Protein AF-A0A8J8CAU8-F1 (afdb_monomer)

Structure (mmCIF, N/CA/C/O backbone):
data_AF-A0A8J8CAU8-F1
#
_entry.id   AF-A0A8J8CAU8-F1
#
loop_
_atom_site.group_PDB
_atom_site.id
_atom_site.type_symbol
_atom_site.label_atom_id
_atom_site.label_alt_id
_atom_site.label_comp_id
_atom_site.label_asym_id
_atom_site.label_entity_id
_atom_site.label_seq_id
_atom_site.pdbx_PDB_ins_code
_atom_site.Cartn_x
_atom_site.Cartn_y
_atom_site.Cartn_z
_atom_site.occupancy
_atom_site.B_iso_or_equiv
_atom_site.auth_seq_id
_atom_site.auth_comp_id
_atom_site.auth_asym_id
_atom_site.auth_atom_id
_atom_site.pdbx_PDB_model_num
ATOM 1 N N . MET A 1 1 ? -4.216 -6.676 31.174 1.00 31.67 1 MET A N 1
ATOM 2 C CA . MET A 1 1 ? -3.578 -5.891 30.089 1.00 31.67 1 MET A CA 1
ATOM 3 C C . MET A 1 1 ? -4.579 -5.715 28.950 1.00 31.67 1 MET A C 1
ATOM 5 O O . MET A 1 1 ? -4.685 -6.578 28.093 1.00 31.67 1 MET A O 1
ATOM 9 N N . THR A 1 2 ? -5.362 -4.638 28.969 1.00 33.94 2 THR A N 1
ATOM 10 C CA . THR A 1 2 ? -6.405 -4.323 27.976 1.00 33.94 2 THR A CA 1
ATOM 11 C C . THR A 1 2 ? -5.847 -3.371 26.913 1.00 33.94 2 THR A C 1
ATOM 13 O O . THR A 1 2 ? -6.160 -2.185 26.915 1.00 33.94 2 THR A O 1
ATOM 16 N N . ARG A 1 3 ? -4.955 -3.849 26.036 1.00 48.81 3 ARG A N 1
ATOM 17 C CA . ARG A 1 3 ? -4.448 -3.028 24.921 1.00 48.81 3 ARG A CA 1
ATOM 18 C C . ARG A 1 3 ? -5.430 -3.096 23.757 1.00 48.81 3 ARG A C 1
ATOM 20 O O . ARG A 1 3 ? -5.409 -4.032 22.965 1.00 48.81 3 ARG A O 1
ATOM 27 N N . SER A 1 4 ? -6.311 -2.102 23.684 1.00 65.06 4 SER A N 1
ATOM 28 C CA . SER A 1 4 ? -7.160 -1.847 22.514 1.00 65.06 4 SER A CA 1
ATOM 29 C C . SER A 1 4 ? -6.345 -1.089 21.462 1.00 65.06 4 SER A C 1
ATOM 31 O O . SER A 1 4 ? -6.718 0.008 21.071 1.00 65.06 4 SER A O 1
ATOM 33 N N . ASP A 1 5 ? -5.202 -1.648 21.065 1.00 81.12 5 ASP A N 1
ATOM 34 C CA . ASP A 1 5 ? -4.280 -1.044 20.101 1.00 81.12 5 ASP A CA 1
ATOM 35 C C . ASP A 1 5 ? -4.266 -1.856 18.804 1.00 81.12 5 ASP A C 1
ATOM 37 O O . ASP A 1 5 ? -4.642 -3.034 18.781 1.00 81.12 5 ASP A O 1
ATOM 41 N N . VAL A 1 6 ? -3.795 -1.232 17.724 1.00 89.88 6 VAL A N 1
ATOM 42 C CA . VAL A 1 6 ? -3.462 -1.933 16.478 1.00 89.88 6 VAL A CA 1
ATOM 43 C C . VAL A 1 6 ? -2.201 -2.761 16.690 1.00 89.88 6 VAL A C 1
ATOM 45 O O . VAL A 1 6 ? -1.215 -2.281 17.254 1.00 89.88 6 VAL A O 1
ATOM 48 N N . PHE A 1 7 ? -2.225 -4.001 16.220 1.00 94.62 7 PHE A N 1
ATOM 49 C CA . PHE A 1 7 ? -1.074 -4.891 16.196 1.00 94.62 7 PHE A CA 1
ATOM 50 C C . PHE A 1 7 ? -0.693 -5.218 14.761 1.00 94.62 7 PHE A C 1
ATOM 52 O O . PHE A 1 7 ? -1.523 -5.182 13.854 1.00 94.62 7 PHE A O 1
ATOM 59 N N . LEU A 1 8 ? 0.580 -5.539 14.581 1.00 95.69 8 LEU A N 1
ATOM 60 C CA . LEU A 1 8 ? 1.162 -5.956 13.321 1.00 95.69 8 LEU A CA 1
ATOM 61 C C . LEU A 1 8 ? 1.925 -7.257 13.553 1.00 95.69 8 LEU A C 1
ATOM 63 O O . LEU A 1 8 ? 2.856 -7.302 14.357 1.00 95.69 8 LEU A O 1
ATOM 67 N N . ALA A 1 9 ? 1.543 -8.304 12.830 1.00 95.06 9 ALA A N 1
ATOM 68 C CA . ALA A 1 9 ? 2.379 -9.477 12.629 1.00 95.06 9 ALA A CA 1
ATOM 69 C C . ALA A 1 9 ? 3.094 -9.341 11.282 1.00 95.06 9 ALA A C 1
ATOM 71 O O . ALA A 1 9 ? 2.438 -9.320 10.245 1.00 95.06 9 ALA A O 1
ATOM 72 N N . SER A 1 10 ? 4.420 -9.220 11.294 1.00 92.94 10 SER A N 1
ATOM 73 C CA . SER A 1 10 ? 5.242 -9.029 10.093 1.00 92.94 10 SER A CA 1
ATOM 74 C C . SER A 1 10 ? 6.180 -10.210 9.869 1.00 92.94 10 SER A C 1
ATOM 76 O O . SER A 1 10 ? 6.858 -10.637 10.808 1.00 92.94 10 SER A O 1
ATOM 78 N N . VAL A 1 11 ? 6.273 -10.670 8.627 1.00 88.12 11 VAL A N 1
ATOM 79 C CA . VAL A 1 11 ? 7.179 -11.723 8.160 1.00 88.12 11 VAL A CA 1
ATOM 80 C C . VAL A 1 11 ? 8.064 -11.147 7.059 1.00 88.12 11 VAL A C 1
ATOM 82 O O . VAL A 1 11 ? 7.579 -10.561 6.084 1.00 88.12 11 VAL A O 1
ATOM 85 N N . THR A 1 12 ? 9.371 -11.292 7.243 1.00 77.69 12 THR A N 1
ATOM 86 C CA . THR A 1 12 ? 10.413 -10.914 6.286 1.00 77.69 12 THR A CA 1
ATOM 87 C C . THR A 1 12 ? 10.473 -11.889 5.116 1.00 77.69 12 THR A C 1
ATOM 89 O O . THR A 1 12 ? 10.137 -13.059 5.261 1.00 77.69 12 THR A O 1
ATOM 92 N N . TYR A 1 13 ? 10.932 -11.418 3.953 1.00 72.31 13 TYR A N 1
ATOM 93 C CA . TYR A 1 13 ? 11.079 -12.238 2.744 1.00 72.31 13 TYR A CA 1
ATOM 94 C C . TYR A 1 13 ? 11.818 -13.560 2.979 1.00 72.31 13 TYR A C 1
ATOM 96 O O . TYR A 1 13 ? 11.334 -14.615 2.576 1.00 72.31 13 TYR A O 1
ATOM 104 N N . SER A 1 14 ? 12.964 -13.491 3.667 1.00 72.44 14 SER A N 1
ATOM 105 C CA . SER A 1 14 ? 13.799 -14.646 4.019 1.00 72.44 14 SER A CA 1
ATOM 106 C C . SER A 1 14 ? 13.037 -15.720 4.786 1.00 72.44 14 SER A C 1
ATOM 108 O O . SER A 1 14 ? 13.450 -16.874 4.784 1.00 72.44 14 SER A O 1
ATOM 110 N N . ASP A 1 15 ? 11.927 -15.339 5.418 1.00 80.56 15 ASP A N 1
ATOM 111 C CA . ASP A 1 15 ? 11.191 -16.171 6.350 1.00 80.56 15 ASP A CA 1
ATOM 112 C C . ASP A 1 15 ? 9.840 -16.661 5.832 1.00 80.56 15 ASP A C 1
ATOM 114 O O . ASP A 1 15 ? 9.151 -17.408 6.527 1.00 80.56 15 ASP A O 1
ATOM 118 N N . LEU A 1 16 ? 9.447 -16.278 4.610 1.00 74.06 16 LEU A N 1
ATOM 119 C CA . LEU A 1 16 ? 8.110 -16.552 4.075 1.00 74.06 16 LEU A CA 1
ATOM 120 C C . LEU A 1 16 ? 7.789 -18.045 3.925 1.00 74.06 16 LEU A C 1
ATOM 122 O O . LEU A 1 16 ? 6.611 -18.391 3.959 1.00 74.06 16 LEU A O 1
ATOM 126 N N . GLY A 1 17 ? 8.781 -18.931 3.796 1.00 78.19 17 GLY A N 1
ATOM 127 C CA . GLY A 1 17 ? 8.565 -20.380 3.721 1.00 78.19 17 GLY A CA 1
ATOM 128 C C . GLY A 1 17 ? 7.471 -20.765 2.713 1.00 78.19 17 GLY A C 1
ATOM 129 O O . GLY A 1 17 ? 7.536 -20.407 1.539 1.00 78.19 17 GLY A O 1
ATOM 130 N N . SER A 1 18 ? 6.427 -21.454 3.183 1.00 73.62 18 SER A N 1
ATOM 131 C CA . SER A 1 18 ? 5.270 -21.870 2.364 1.00 73.62 18 SER A CA 1
ATOM 132 C C . SER A 1 18 ? 4.329 -20.726 1.950 1.00 73.62 18 SER A C 1
ATOM 134 O O . SER A 1 18 ? 3.490 -20.907 1.070 1.00 73.62 18 SER A O 1
ATOM 136 N N . LEU A 1 19 ? 4.459 -19.545 2.563 1.00 73.81 19 LEU A N 1
ATOM 137 C CA . LEU A 1 19 ? 3.755 -18.319 2.171 1.00 73.81 19 LEU A CA 1
ATOM 138 C C . LEU A 1 19 ? 4.504 -17.541 1.078 1.00 73.81 19 LEU A C 1
ATOM 140 O O . LEU A 1 19 ? 4.112 -16.425 0.728 1.00 73.81 19 LEU A O 1
ATOM 144 N N . TYR A 1 20 ? 5.586 -18.088 0.526 1.00 73.56 20 TYR A N 1
ATOM 145 C CA . TYR A 1 20 ? 6.247 -17.463 -0.605 1.00 73.56 20 TYR A CA 1
ATOM 146 C C . TYR A 1 20 ? 5.437 -17.667 -1.891 1.00 73.56 20 TYR A C 1
ATOM 148 O O . TYR A 1 20 ? 5.333 -18.773 -2.417 1.00 73.56 20 TYR A O 1
ATOM 156 N N . PHE A 1 21 ? 4.893 -16.573 -2.428 1.00 66.69 21 PHE A N 1
ATOM 157 C CA . PHE A 1 21 ? 4.274 -16.555 -3.750 1.00 66.69 21 PHE A CA 1
ATOM 158 C C . PHE A 1 21 ? 4.792 -15.377 -4.557 1.00 66.69 21 PHE A C 1
ATOM 160 O O . PHE A 1 21 ? 4.809 -14.237 -4.094 1.00 66.69 21 PHE A O 1
ATOM 167 N N . ARG A 1 22 ? 5.136 -15.654 -5.816 1.00 63.56 22 ARG A N 1
ATOM 168 C CA . ARG A 1 22 ? 5.576 -14.637 -6.773 1.00 63.56 22 ARG A CA 1
ATOM 169 C C . ARG A 1 22 ? 4.477 -13.613 -7.060 1.00 63.56 22 ARG A C 1
ATOM 171 O O . ARG A 1 22 ? 4.747 -12.418 -7.130 1.00 63.56 22 ARG A O 1
ATOM 178 N N . VAL A 1 23 ? 3.225 -14.066 -7.158 1.00 65.94 23 VAL A N 1
ATOM 179 C CA . VAL A 1 23 ? 2.046 -13.197 -7.248 1.00 65.94 23 VAL A CA 1
ATOM 180 C C . VAL A 1 23 ? 0.977 -13.646 -6.266 1.00 65.94 23 VAL A C 1
ATOM 182 O O . VAL A 1 23 ? 0.559 -14.801 -6.262 1.00 65.94 23 VAL A O 1
ATOM 185 N N . VAL A 1 24 ? 0.504 -12.690 -5.468 1.00 72.81 24 VAL A N 1
ATOM 186 C CA . VAL A 1 24 ? -0.566 -12.893 -4.493 1.00 72.81 24 VAL A CA 1
ATOM 187 C C . VAL A 1 24 ? -1.924 -12.763 -5.174 1.00 72.81 24 VAL A C 1
ATOM 189 O O . VAL A 1 24 ? -2.266 -11.711 -5.723 1.00 72.81 24 VAL A O 1
ATOM 192 N N . LYS A 1 25 ? -2.724 -13.825 -5.104 1.00 79.38 25 LYS A N 1
ATOM 193 C CA . LYS A 1 25 ? -4.093 -13.870 -5.620 1.00 79.38 25 LYS A CA 1
ATOM 194 C C . LYS A 1 25 ? -5.093 -13.471 -4.530 1.00 79.38 25 LYS A C 1
ATOM 196 O O . LYS A 1 25 ? -4.936 -13.875 -3.376 1.00 79.38 25 LYS A O 1
ATOM 201 N N . PRO A 1 26 ? -6.199 -12.783 -4.874 1.00 79.62 26 PRO A N 1
ATOM 202 C CA . PRO A 1 26 ? -7.235 -12.428 -3.901 1.00 79.62 26 PRO A CA 1
ATOM 203 C C . PRO A 1 26 ? -7.824 -13.616 -3.125 1.00 79.62 26 PRO A C 1
ATOM 205 O O . PRO A 1 26 ? -8.286 -13.432 -2.003 1.00 79.62 26 PRO A O 1
ATOM 208 N N . ALA A 1 27 ? -7.816 -14.822 -3.706 1.00 84.38 27 ALA A N 1
ATOM 209 C CA . ALA A 1 27 ? -8.283 -16.044 -3.049 1.00 84.38 27 ALA A CA 1
ATOM 210 C C . ALA A 1 27 ? -7.391 -16.470 -1.868 1.00 84.38 27 ALA A C 1
ATOM 212 O O . ALA A 1 27 ? -7.909 -16.945 -0.863 1.00 84.38 27 ALA A O 1
ATOM 213 N N . GLN A 1 28 ? -6.077 -16.242 -1.955 1.00 86.81 28 GLN A N 1
ATOM 214 C CA . GLN A 1 28 ? -5.132 -16.555 -0.875 1.00 86.81 28 GLN A CA 1
ATOM 215 C C . GLN A 1 28 ? -5.322 -15.594 0.302 1.00 86.81 28 GLN A C 1
ATOM 217 O O . GLN A 1 28 ? -5.364 -15.999 1.459 1.00 86.81 28 GLN A O 1
ATOM 222 N N . VAL A 1 29 ? -5.531 -14.309 0.003 1.00 89.62 29 VAL A N 1
ATOM 223 C CA . VAL A 1 29 ? -5.873 -13.301 1.018 1.00 89.62 29 VAL A CA 1
ATOM 224 C C . VAL A 1 29 ? -7.219 -13.624 1.680 1.00 89.62 29 VAL A C 1
ATOM 226 O O . VAL A 1 29 ? -7.364 -13.495 2.893 1.00 89.62 29 VAL A O 1
ATOM 229 N N . LEU A 1 30 ? -8.195 -14.103 0.903 1.00 91.25 30 LEU A N 1
ATOM 230 C CA . LEU A 1 30 ? -9.491 -14.533 1.426 1.00 91.25 30 LEU A CA 1
ATOM 231 C C . LEU A 1 30 ? -9.375 -15.725 2.386 1.00 91.25 30 LEU A C 1
ATOM 233 O O . LEU A 1 30 ? -10.111 -15.777 3.367 1.00 91.25 30 LEU A O 1
ATOM 237 N N . GLU A 1 31 ? -8.472 -16.674 2.141 1.00 91.56 31 GLU A N 1
ATOM 238 C CA . GLU A 1 31 ? -8.225 -17.784 3.068 1.00 91.56 31 GLU A CA 1
ATOM 239 C C . GLU A 1 31 ? -7.740 -17.283 4.434 1.00 91.56 31 GLU A C 1
ATOM 241 O O . GLU A 1 31 ? -8.258 -17.708 5.469 1.00 91.56 31 GLU A O 1
ATOM 246 N N . ILE A 1 32 ? -6.826 -16.309 4.435 1.00 93.31 32 ILE A N 1
ATOM 247 C CA . ILE A 1 32 ? -6.346 -15.664 5.661 1.00 93.31 32 ILE A CA 1
ATOM 248 C C . ILE A 1 32 ? -7.503 -14.967 6.374 1.00 93.31 32 ILE A C 1
ATOM 250 O O . ILE A 1 32 ? -7.691 -15.161 7.572 1.00 93.31 32 ILE A O 1
ATOM 254 N N . TYR A 1 33 ? -8.321 -14.201 5.651 1.00 95.69 33 TYR A N 1
ATOM 255 C CA . TYR A 1 33 ? -9.477 -13.547 6.259 1.00 95.69 33 TYR A CA 1
ATOM 256 C C . TYR A 1 33 ? -10.478 -14.546 6.830 1.00 95.69 33 TYR A C 1
ATOM 258 O O . TYR A 1 33 ? -10.917 -14.359 7.956 1.00 95.69 33 TYR A O 1
ATOM 266 N N . ARG A 1 34 ? -10.754 -15.663 6.146 1.00 94.69 34 ARG A N 1
ATOM 267 C CA . ARG A 1 34 ? -11.591 -16.743 6.695 1.00 94.69 34 ARG A CA 1
ATOM 268 C C . ARG A 1 34 ? -11.017 -17.327 7.979 1.00 94.69 34 ARG A C 1
ATOM 270 O O . ARG A 1 34 ? -11.783 -17.656 8.878 1.00 94.69 34 ARG A O 1
ATOM 277 N N . TYR A 1 35 ? -9.697 -17.479 8.070 1.00 95.25 35 TYR A N 1
ATOM 278 C CA . TYR A 1 35 ? -9.059 -17.891 9.315 1.00 95.25 35 TYR A CA 1
ATOM 279 C C . TYR A 1 35 ? -9.251 -16.832 10.406 1.00 95.25 35 TYR A C 1
ATOM 281 O O . TYR A 1 35 ? -9.686 -17.177 11.502 1.00 95.25 35 TYR A O 1
ATOM 289 N N . ILE A 1 36 ? -8.985 -15.556 10.115 1.00 95.44 36 ILE A N 1
ATOM 290 C CA . ILE A 1 36 ? -9.111 -14.457 11.085 1.00 95.44 36 ILE A CA 1
ATOM 291 C C . ILE A 1 36 ? -10.556 -14.334 11.590 1.00 95.44 36 ILE A C 1
ATOM 293 O O . ILE A 1 36 ? -10.764 -14.299 12.797 1.00 95.44 36 ILE A O 1
ATOM 297 N N . SER A 1 37 ? -11.553 -14.365 10.701 1.00 94.12 37 SER A N 1
ATOM 298 C CA . SER A 1 37 ? -12.974 -14.212 11.050 1.00 94.12 37 SER A CA 1
ATOM 299 C C . SER A 1 37 ? -13.532 -15.324 11.942 1.00 94.12 37 SER A C 1
ATOM 301 O O . SER A 1 37 ? -14.572 -15.125 12.563 1.00 94.12 37 SER A O 1
ATOM 303 N N . LYS A 1 38 ? -12.876 -16.492 12.031 1.00 94.94 38 LYS A N 1
ATOM 304 C CA . LYS A 1 38 ? -13.265 -17.541 12.994 1.00 94.94 38 LYS A CA 1
ATOM 305 C C . LYS A 1 38 ? -13.051 -17.103 14.445 1.00 94.94 38 LYS A C 1
ATOM 307 O O . LYS A 1 38 ? -13.691 -17.655 15.333 1.00 94.94 38 LYS A O 1
ATOM 312 N N . ASN A 1 39 ? -12.179 -16.125 14.683 1.00 93.94 39 ASN A N 1
ATOM 313 C CA . ASN A 1 39 ? -12.049 -15.468 15.972 1.00 93.94 39 ASN A CA 1
ATOM 314 C C . ASN A 1 39 ? -12.767 -14.110 15.933 1.00 93.94 39 ASN A C 1
ATOM 316 O O . ASN A 1 39 ? -12.201 -13.105 15.503 1.00 93.94 39 ASN A O 1
ATOM 320 N N . SER A 1 40 ? -14.005 -14.076 16.431 1.00 88.25 40 SER A N 1
ATOM 321 C CA . SER A 1 40 ? -14.837 -12.866 16.477 1.00 88.25 40 SER A CA 1
ATOM 322 C C . SER A 1 40 ? -14.291 -11.761 17.388 1.00 88.25 40 SER A C 1
ATOM 324 O O . SER A 1 40 ? -14.774 -10.631 17.335 1.00 88.25 40 SER A O 1
ATOM 326 N N . GLU A 1 41 ? -13.301 -12.056 18.238 1.00 92.31 41 GLU A N 1
ATOM 327 C CA . GLU A 1 41 ? -12.639 -11.033 19.048 1.00 92.31 41 GLU A CA 1
ATOM 328 C C . GLU A 1 41 ? -11.703 -10.146 18.220 1.00 92.31 41 GLU A C 1
ATOM 330 O O . GLU A 1 41 ? -11.382 -9.041 18.663 1.00 92.31 41 GLU A O 1
ATOM 335 N N . ILE A 1 42 ? -11.269 -10.592 17.034 1.00 94.75 42 ILE A N 1
ATOM 336 C CA . ILE A 1 42 ? -10.561 -9.752 16.064 1.00 94.75 42 ILE A CA 1
ATOM 337 C C . ILE A 1 42 ? -11.614 -9.033 15.224 1.00 94.75 42 ILE A C 1
ATOM 339 O O . ILE A 1 42 ? -12.265 -9.626 14.369 1.00 94.75 42 ILE A O 1
ATOM 343 N N . ARG A 1 43 ? -11.787 -7.737 15.483 1.00 94.44 43 ARG A N 1
ATOM 344 C CA . ARG A 1 43 ? -12.845 -6.924 14.868 1.00 94.44 43 ARG A CA 1
ATOM 345 C C . ARG A 1 43 ? -12.443 -6.365 13.517 1.00 94.44 43 ARG A C 1
ATOM 347 O O . ARG A 1 43 ? -13.290 -6.209 12.649 1.00 94.44 43 ARG A O 1
ATOM 354 N N . GLU A 1 44 ? -11.170 -6.016 13.370 1.00 96.94 44 GLU A N 1
ATOM 355 C CA . GLU A 1 44 ? -10.653 -5.436 12.141 1.00 96.94 44 GLU A CA 1
ATOM 356 C C . GLU A 1 44 ? -9.297 -6.046 11.779 1.00 96.94 44 GLU A C 1
ATOM 358 O O . GLU A 1 44 ? -8.470 -6.290 12.659 1.00 96.94 44 GLU A O 1
ATOM 363 N N . ALA A 1 45 ? -9.045 -6.265 10.489 1.00 97.44 45 ALA A N 1
ATOM 364 C CA . ALA A 1 45 ? -7.771 -6.715 9.963 1.00 97.44 45 ALA A CA 1
ATOM 365 C C . ALA A 1 45 ? -7.521 -6.263 8.516 1.00 97.44 45 ALA A C 1
ATOM 367 O O . ALA A 1 45 ? -8.430 -6.187 7.690 1.00 97.44 45 ALA A O 1
ATOM 368 N N . ALA A 1 46 ? -6.252 -6.050 8.178 1.00 97.75 46 ALA A N 1
ATOM 369 C CA . ALA A 1 46 ? -5.782 -5.849 6.814 1.00 97.75 46 ALA A CA 1
ATOM 370 C C . ALA A 1 46 ? -4.520 -6.678 6.563 1.00 97.75 46 ALA A C 1
ATOM 372 O O . ALA A 1 46 ? -3.630 -6.738 7.408 1.00 97.75 46 ALA A O 1
ATOM 373 N N . VAL A 1 47 ? -4.450 -7.313 5.392 1.00 96.38 47 VAL A N 1
ATOM 374 C CA . VAL A 1 47 ? -3.321 -8.156 4.993 1.00 96.38 47 VAL A CA 1
ATOM 375 C C . VAL A 1 47 ? -2.588 -7.456 3.859 1.00 96.38 47 VAL A C 1
ATOM 377 O O . VAL A 1 47 ? -3.134 -7.306 2.765 1.00 96.38 47 VAL A O 1
ATOM 380 N N . LEU A 1 48 ? -1.355 -7.033 4.120 1.00 92.69 48 LEU A N 1
ATOM 381 C CA . LEU A 1 48 ? -0.442 -6.539 3.100 1.00 92.69 48 LEU A CA 1
ATOM 382 C C . LEU A 1 48 ? 0.507 -7.667 2.715 1.00 92.69 48 LEU A C 1
ATOM 384 O O . LEU A 1 48 ? 1.350 -8.093 3.498 1.00 92.69 48 LEU A O 1
ATOM 388 N N . TRP A 1 49 ? 0.364 -8.139 1.484 1.00 87.62 49 TRP A N 1
ATOM 389 C CA . TRP A 1 49 ? 1.162 -9.234 0.959 1.00 87.62 49 TRP A CA 1
ATOM 390 C C . TRP A 1 49 ? 1.746 -8.834 -0.386 1.00 87.62 49 TRP A C 1
ATOM 392 O O . TRP A 1 49 ? 1.023 -8.538 -1.340 1.00 87.62 49 TRP A O 1
ATOM 402 N N . THR A 1 50 ? 3.068 -8.794 -0.440 1.00 80.44 50 THR A N 1
ATOM 403 C CA . THR A 1 50 ? 3.845 -8.489 -1.640 1.00 80.44 50 THR A CA 1
ATOM 404 C C . THR A 1 50 ? 4.878 -9.593 -1.857 1.00 80.44 50 THR A C 1
ATOM 406 O O . THR A 1 50 ? 4.978 -10.522 -1.056 1.00 80.44 50 THR A O 1
ATOM 409 N N . CYS A 1 51 ? 5.673 -9.497 -2.921 1.00 68.12 51 CYS A N 1
ATOM 410 C CA . CYS A 1 51 ? 6.793 -10.411 -3.136 1.00 68.12 51 CYS A CA 1
ATOM 411 C C . CYS A 1 51 ? 7.848 -10.357 -2.018 1.00 68.12 51 CYS A C 1
ATOM 413 O O . CYS A 1 51 ? 8.545 -11.343 -1.844 1.00 68.12 51 CYS A O 1
ATOM 415 N N . ASN A 1 52 ? 7.940 -9.251 -1.263 1.00 66.44 52 ASN A N 1
ATOM 416 C CA . ASN A 1 52 ? 9.023 -8.972 -0.307 1.00 66.44 52 ASN A CA 1
ATOM 417 C C . ASN A 1 52 ? 8.564 -8.862 1.156 1.00 66.44 52 ASN A C 1
ATOM 419 O O . ASN A 1 52 ? 9.400 -8.732 2.052 1.00 66.44 52 ASN A O 1
ATOM 423 N N . ARG A 1 53 ? 7.251 -8.860 1.416 1.00 82.69 53 ARG A N 1
ATOM 424 C CA . ARG A 1 53 ? 6.702 -8.750 2.774 1.00 82.69 53 ARG A CA 1
ATOM 425 C C . ARG A 1 53 ? 5.346 -9.418 2.903 1.00 82.69 53 ARG A C 1
ATOM 427 O O . ARG A 1 53 ? 4.519 -9.353 1.991 1.00 82.69 53 ARG A O 1
ATOM 434 N N . PHE A 1 54 ? 5.112 -9.983 4.079 1.00 90.75 54 PHE A N 1
ATOM 435 C CA . PHE A 1 54 ? 3.799 -10.434 4.509 1.00 90.75 54 PHE A CA 1
ATOM 436 C C . PHE A 1 54 ? 3.483 -9.833 5.875 1.00 90.75 54 PHE A C 1
ATOM 438 O O . PHE A 1 54 ? 4.216 -10.028 6.843 1.00 90.75 54 PHE A O 1
ATOM 445 N N . GLU A 1 55 ? 2.407 -9.063 5.942 1.00 94.88 55 GLU A N 1
ATOM 446 C CA . GLU A 1 55 ? 2.044 -8.266 7.106 1.00 94.88 55 GLU A CA 1
ATOM 447 C C . GLU A 1 55 ? 0.544 -8.394 7.381 1.00 94.88 55 GLU A C 1
ATOM 449 O O . GLU A 1 55 ? -0.285 -8.182 6.495 1.00 94.88 55 GLU A O 1
ATOM 454 N N . ILE A 1 56 ? 0.193 -8.721 8.624 1.00 96.75 56 ILE A N 1
ATOM 455 C CA . ILE A 1 56 ? -1.186 -8.752 9.113 1.00 96.75 56 ILE A CA 1
ATOM 456 C C . ILE A 1 56 ? -1.336 -7.652 10.155 1.00 96.75 56 ILE A C 1
ATOM 458 O O . ILE A 1 56 ? -0.812 -7.761 11.265 1.00 96.75 56 ILE A O 1
ATOM 462 N N . TYR A 1 57 ? -2.080 -6.611 9.802 1.00 97.44 57 TYR A N 1
ATOM 463 C CA . TYR A 1 57 ? -2.546 -5.594 10.735 1.00 97.44 57 TYR A CA 1
ATOM 464 C C . TYR A 1 57 ? -3.872 -6.047 11.324 1.00 97.44 57 TYR A C 1
ATOM 466 O O . TYR A 1 57 ? -4.746 -6.460 10.566 1.00 97.44 57 TYR A O 1
ATOM 474 N N . PHE A 1 58 ? -4.044 -5.969 12.641 1.00 96.75 58 PHE A N 1
ATOM 475 C CA . PHE A 1 58 ? -5.285 -6.391 13.289 1.00 96.75 58 PHE A CA 1
ATOM 476 C C . PHE A 1 58 ? -5.605 -5.597 14.555 1.00 96.75 58 PHE A C 1
ATOM 478 O O . PHE A 1 58 ? -4.723 -5.041 15.214 1.00 96.75 58 PHE A O 1
ATOM 485 N N . TYR A 1 59 ? -6.893 -5.548 14.887 1.00 94.50 59 TYR A N 1
ATOM 486 C CA . TYR A 1 59 ? -7.440 -4.847 16.039 1.00 94.50 59 TYR A CA 1
ATOM 487 C C . TYR A 1 59 ? -8.671 -5.582 16.605 1.00 94.50 59 TYR A C 1
ATOM 489 O O . TYR A 1 59 ? -9.508 -6.048 15.828 1.00 94.50 59 TYR A O 1
ATOM 497 N N . PRO A 1 60 ? -8.860 -5.619 17.938 1.00 91.94 60 PRO A N 1
ATOM 498 C CA . PRO A 1 60 ? -7.890 -5.273 18.979 1.00 91.94 60 PRO A CA 1
ATOM 499 C C . PRO A 1 60 ? -6.816 -6.361 19.126 1.00 91.94 60 PRO A C 1
ATOM 501 O O . PRO A 1 60 ? -7.096 -7.548 18.962 1.00 91.94 60 PRO A O 1
ATOM 504 N N . GLY A 1 61 ? -5.588 -5.993 19.490 1.00 82.88 61 GLY A N 1
ATOM 505 C CA . GLY A 1 61 ? -4.545 -6.978 19.798 1.00 82.88 61 GLY A CA 1
ATOM 506 C C . GLY A 1 61 ? -4.528 -7.428 21.258 1.00 82.88 61 GLY A C 1
ATOM 507 O O . GLY A 1 61 ? -3.613 -7.108 22.017 1.00 82.88 61 GLY A O 1
ATOM 508 N N . THR A 1 62 ? -5.537 -8.198 21.666 1.00 86.94 62 THR A N 1
ATOM 509 C CA . THR A 1 62 ? -5.521 -8.902 22.960 1.00 86.94 62 THR A CA 1
ATOM 510 C C . THR A 1 62 ? -4.483 -10.031 22.949 1.00 86.94 62 THR A C 1
ATOM 512 O O . THR A 1 62 ? -4.045 -10.475 21.888 1.00 86.94 62 THR A O 1
ATOM 515 N N . HIS A 1 63 ? -4.089 -10.540 24.125 1.00 86.75 63 HIS A N 1
ATOM 516 C CA . HIS A 1 63 ? -3.168 -11.682 24.192 1.00 86.75 63 HIS A CA 1
ATOM 517 C C . HIS A 1 63 ? -3.710 -12.893 23.416 1.00 86.75 63 HIS A C 1
ATOM 519 O O . HIS A 1 63 ? -2.976 -13.484 22.630 1.00 86.75 63 HIS A O 1
ATOM 525 N N . ALA A 1 64 ? -5.000 -13.210 23.578 1.00 90.12 64 ALA A N 1
ATOM 526 C CA . ALA A 1 64 ? -5.663 -14.296 22.859 1.00 90.12 64 ALA A CA 1
ATOM 527 C C . ALA A 1 64 ? -5.612 -14.089 21.336 1.00 90.12 64 ALA A C 1
ATOM 529 O O . ALA A 1 64 ? -5.207 -14.993 20.608 1.00 90.12 64 ALA A O 1
ATOM 530 N N . ASN A 1 65 ? -5.908 -12.876 20.859 1.00 93.25 65 ASN A N 1
ATOM 531 C CA . ASN A 1 65 ? -5.853 -12.544 19.434 1.00 93.25 65 ASN A CA 1
ATOM 532 C C . ASN A 1 65 ? -4.438 -12.667 18.865 1.00 93.25 65 ASN A C 1
ATOM 534 O O . ASN A 1 65 ? -4.255 -13.201 17.773 1.00 93.25 65 ASN A O 1
ATOM 538 N N . VAL A 1 66 ? -3.423 -12.229 19.616 1.00 92.81 66 VAL A N 1
ATOM 539 C CA . VAL A 1 66 ? -2.021 -12.394 19.217 1.00 92.81 66 VAL A CA 1
ATOM 540 C C . VAL A 1 66 ? -1.668 -13.875 19.092 1.00 92.81 66 VAL A C 1
ATOM 542 O O . VAL A 1 66 ? -1.098 -14.261 18.076 1.00 92.81 66 VAL A O 1
ATOM 545 N N . GLN A 1 67 ? -2.020 -14.715 20.073 1.00 93.81 67 GLN A N 1
ATOM 546 C CA . GLN A 1 67 ? -1.754 -16.159 19.992 1.00 93.81 67 GLN A CA 1
ATOM 547 C C . GLN A 1 67 ? -2.503 -16.817 18.829 1.00 93.81 67 GLN A C 1
ATOM 549 O O . GLN A 1 67 ? -1.941 -17.651 18.126 1.00 93.81 67 GLN A O 1
ATOM 554 N N . TYR A 1 68 ? -3.737 -16.392 18.562 1.00 95.69 68 TYR A N 1
ATOM 555 C CA . TYR A 1 68 ? -4.526 -16.896 17.443 1.00 95.69 68 TYR A CA 1
ATOM 556 C C . TYR A 1 68 ? -3.868 -16.614 16.082 1.00 95.69 68 TYR A C 1
ATOM 558 O O . TYR A 1 68 ? -3.802 -17.498 15.224 1.00 95.69 68 TYR A O 1
ATOM 566 N N . ILE A 1 69 ? -3.336 -15.401 15.889 1.00 95.00 69 ILE A N 1
ATOM 567 C CA . ILE A 1 69 ? -2.573 -15.039 14.685 1.00 95.00 69 ILE A CA 1
ATOM 568 C C . ILE A 1 69 ? -1.246 -15.803 14.621 1.00 95.00 69 ILE A C 1
ATOM 570 O O . ILE A 1 69 ? -0.875 -16.275 13.549 1.00 95.00 69 ILE A O 1
ATOM 574 N N . LYS A 1 70 ? -0.550 -15.986 15.749 1.00 93.88 70 LYS A N 1
ATOM 575 C CA . LYS A 1 70 ? 0.676 -16.799 15.798 1.00 93.88 70 LYS A CA 1
ATOM 576 C C . LYS A 1 70 ? 0.430 -18.237 15.348 1.00 93.88 70 LYS A C 1
ATOM 578 O O . LYS A 1 70 ? 1.165 -18.714 14.492 1.00 93.88 70 LYS A O 1
ATOM 583 N N . GLY A 1 71 ? -0.652 -18.863 15.811 1.00 93.56 71 GLY A N 1
ATOM 584 C CA . GLY A 1 71 ? -1.039 -20.210 15.384 1.00 93.56 71 GLY A CA 1
ATOM 585 C C . GLY A 1 71 ? -1.300 -20.333 13.877 1.00 93.56 71 GLY A C 1
ATOM 586 O O . GLY A 1 71 ? -1.115 -21.403 13.305 1.00 93.56 71 GLY A O 1
ATOM 587 N N . TYR A 1 72 ? -1.665 -19.242 13.189 1.00 91.75 72 TYR A N 1
ATOM 588 C CA . TYR A 1 72 ? -1.734 -19.247 11.724 1.00 91.75 72 TYR A CA 1
ATOM 589 C C . TYR A 1 72 ? -0.350 -19.289 11.070 1.00 91.75 72 TYR A C 1
ATOM 591 O O . TYR A 1 72 ? -0.183 -19.938 10.036 1.00 91.75 72 TYR A O 1
ATOM 599 N N . LEU A 1 73 ? 0.607 -18.546 11.624 1.00 91.62 73 LEU A N 1
ATOM 600 C CA . LEU A 1 73 ? 1.955 -18.393 11.075 1.00 91.62 73 LEU A CA 1
ATOM 601 C C . LEU A 1 73 ? 2.828 -19.617 11.359 1.00 91.62 73 LEU A C 1
ATOM 603 O O . LEU A 1 73 ? 3.661 -19.983 10.531 1.00 91.62 73 LEU A O 1
ATOM 607 N N . GLU A 1 74 ? 2.628 -20.257 12.509 1.00 89.44 74 GLU A N 1
ATOM 608 C CA . GLU A 1 74 ? 3.357 -21.455 12.917 1.00 89.44 74 GLU A CA 1
ATOM 609 C C . GLU A 1 74 ? 3.297 -22.553 11.847 1.00 89.44 74 GLU A C 1
ATOM 611 O O . GLU A 1 74 ? 2.251 -22.851 11.269 1.00 89.44 74 GLU A O 1
ATOM 616 N N . GLY A 1 75 ? 4.465 -23.117 11.530 1.00 82.31 75 GLY A N 1
ATOM 617 C CA . GLY A 1 75 ? 4.626 -24.129 10.486 1.00 82.31 75 GLY A CA 1
ATOM 618 C C . GLY A 1 75 ? 4.516 -23.611 9.046 1.00 82.31 75 GLY A C 1
ATOM 619 O O . GLY A 1 75 ? 4.873 -24.345 8.129 1.00 82.31 75 GLY A O 1
ATOM 620 N N . LYS A 1 76 ? 4.071 -22.364 8.820 1.00 86.69 76 LYS A N 1
ATOM 621 C CA . LYS A 1 76 ? 4.007 -21.757 7.479 1.00 86.69 76 LYS A CA 1
ATOM 622 C C . LYS A 1 76 ? 5.224 -20.898 7.140 1.00 86.69 76 LYS A C 1
ATOM 624 O O . LYS A 1 76 ? 5.592 -20.831 5.965 1.00 86.69 76 LYS A O 1
ATOM 629 N N . VAL A 1 77 ? 5.817 -20.264 8.153 1.00 87.38 77 VAL A N 1
ATOM 630 C CA . VAL A 1 77 ? 6.962 -19.339 8.059 1.00 87.38 77 VAL A CA 1
ATOM 631 C C . VAL A 1 77 ? 8.084 -19.784 9.001 1.00 87.38 77 VAL A C 1
ATOM 633 O O . VAL A 1 77 ? 7.806 -20.420 10.018 1.00 87.38 77 VAL A O 1
ATOM 636 N N . SER A 1 78 ? 9.340 -19.443 8.700 1.00 85.06 78 SER A N 1
ATOM 637 C CA . SER A 1 78 ? 10.484 -19.744 9.587 1.00 85.06 78 SER A CA 1
ATOM 638 C C . SER A 1 78 ? 10.681 -18.714 10.700 1.00 85.06 78 SER A C 1
ATOM 640 O O . SER A 1 78 ? 11.327 -19.010 11.703 1.00 85.06 78 SER A O 1
ATOM 642 N N . GLY A 1 79 ? 10.100 -17.522 10.556 1.00 87.25 79 GLY A N 1
ATOM 643 C CA . GLY A 1 79 ? 10.212 -16.440 11.526 1.00 87.25 79 GLY A CA 1
ATOM 644 C C . GLY A 1 79 ? 9.143 -15.369 11.330 1.00 87.25 79 GLY A C 1
ATOM 645 O O . GLY A 1 79 ? 8.683 -15.115 10.220 1.00 87.25 79 GLY A O 1
ATOM 646 N N . TYR A 1 80 ? 8.724 -14.735 12.424 1.00 91.44 80 TYR A N 1
ATOM 647 C CA . TYR A 1 80 ? 7.797 -13.605 12.400 1.00 91.44 80 TYR A CA 1
ATOM 648 C C . TYR A 1 80 ? 8.048 -12.668 13.586 1.00 91.44 80 TYR A C 1
ATOM 650 O O . TYR A 1 80 ? 8.575 -13.069 14.624 1.00 91.44 80 TYR A O 1
ATOM 658 N N . ARG A 1 81 ? 7.625 -11.408 13.456 1.00 92.44 81 ARG A N 1
ATOM 659 C CA . ARG A 1 81 ? 7.719 -10.384 14.505 1.00 92.44 81 ARG A CA 1
ATOM 660 C C . ARG A 1 81 ? 6.345 -9.799 14.803 1.00 92.44 81 ARG A C 1
ATOM 662 O O . ARG A 1 81 ? 5.590 -9.506 13.882 1.00 92.44 81 ARG A O 1
ATOM 669 N N . ILE A 1 82 ? 6.044 -9.598 16.087 1.00 92.69 82 ILE A N 1
ATOM 670 C CA . ILE A 1 82 ? 4.831 -8.908 16.541 1.00 92.69 82 ILE A CA 1
ATOM 671 C C . ILE A 1 82 ? 5.209 -7.515 17.045 1.00 92.69 82 ILE A C 1
ATOM 673 O O . ILE A 1 82 ? 6.011 -7.392 17.970 1.00 92.69 82 ILE A O 1
ATOM 677 N N . THR A 1 83 ? 4.616 -6.475 16.467 1.00 90.62 83 THR A N 1
ATOM 678 C CA . THR A 1 83 ? 4.708 -5.089 16.944 1.00 90.62 83 THR A CA 1
ATOM 679 C C . THR A 1 83 ? 3.313 -4.551 17.258 1.00 90.62 83 THR A C 1
ATOM 681 O O . THR A 1 83 ? 2.302 -5.112 16.831 1.00 90.62 83 THR A O 1
ATOM 684 N N . HIS A 1 84 ? 3.229 -3.491 18.063 1.00 88.31 84 HIS A N 1
ATOM 685 C CA . HIS A 1 84 ? 1.945 -2.963 18.523 1.00 88.31 84 HIS A CA 1
ATOM 686 C C . HIS A 1 84 ? 1.945 -1.443 18.677 1.00 88.31 84 HIS A C 1
ATOM 688 O O . HIS A 1 84 ? 2.996 -0.803 18.795 1.00 88.31 84 HIS A O 1
ATOM 694 N N . GLY A 1 85 ? 0.741 -0.873 18.716 1.00 84.12 85 GLY A N 1
ATOM 695 C CA . GLY A 1 85 ? 0.505 0.548 18.933 1.00 84.12 85 GLY A CA 1
ATOM 696 C C . GLY A 1 85 ? 1.273 1.407 17.934 1.00 84.12 85 GLY A C 1
ATOM 697 O O . GLY A 1 85 ? 1.271 1.146 16.730 1.00 84.12 85 GLY A O 1
ATOM 698 N N . MET A 1 86 ? 1.976 2.419 18.443 1.00 83.19 86 MET A N 1
ATOM 699 C CA . MET A 1 86 ? 2.669 3.394 17.602 1.00 83.19 86 MET A CA 1
ATOM 700 C C . MET A 1 86 ? 3.752 2.786 16.708 1.00 83.19 86 MET A C 1
ATOM 702 O O . MET A 1 86 ? 3.991 3.295 15.620 1.00 83.19 86 MET A O 1
ATOM 706 N N . GLN A 1 87 ? 4.385 1.682 17.116 1.00 84.06 87 GLN A N 1
ATOM 707 C CA . GLN A 1 87 ? 5.386 1.028 16.270 1.00 84.06 87 GLN A CA 1
ATOM 708 C C . GLN A 1 87 ? 4.749 0.411 15.020 1.00 84.06 87 GLN A C 1
ATOM 710 O O . GLN A 1 87 ? 5.290 0.564 13.929 1.00 84.06 87 GLN A O 1
ATOM 715 N N . ALA A 1 88 ? 3.580 -0.224 15.158 1.00 89.44 88 ALA A N 1
ATOM 716 C CA . ALA A 1 88 ? 2.833 -0.779 14.029 1.00 89.44 88 ALA A CA 1
ATOM 717 C C . ALA A 1 88 ? 2.308 0.327 13.094 1.00 89.44 88 ALA A C 1
ATOM 719 O O . ALA A 1 88 ? 2.388 0.200 11.872 1.00 89.44 88 ALA A O 1
ATOM 720 N N . VAL A 1 89 ? 1.823 1.436 13.667 1.00 90.50 89 VAL A N 1
A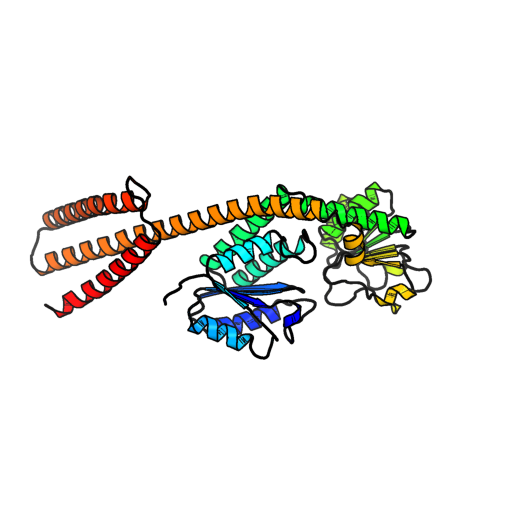TOM 721 C CA . VAL A 1 89 ? 1.381 2.619 12.908 1.00 90.50 89 VAL A CA 1
ATOM 722 C C . VAL A 1 89 ? 2.543 3.221 12.122 1.00 90.50 89 VAL A C 1
ATOM 724 O O . VAL A 1 89 ? 2.460 3.367 10.905 1.00 90.50 89 VAL A O 1
ATOM 727 N N . ARG A 1 90 ? 3.650 3.525 12.810 1.00 88.25 90 ARG A N 1
ATOM 728 C CA . ARG A 1 90 ? 4.872 4.066 12.208 1.00 88.25 90 ARG A CA 1
ATOM 729 C C . ARG A 1 90 ? 5.358 3.167 11.075 1.00 88.25 90 ARG A C 1
ATOM 731 O O . ARG A 1 90 ? 5.632 3.672 9.994 1.00 88.25 90 ARG A O 1
ATOM 738 N N . HIS A 1 91 ? 5.397 1.852 11.290 1.00 90.75 91 HIS A N 1
ATOM 739 C CA . HIS A 1 91 ? 5.776 0.881 10.261 1.00 90.75 91 HIS A CA 1
ATOM 740 C C . HIS A 1 91 ? 4.959 1.069 8.977 1.00 90.75 91 HIS A C 1
ATOM 742 O O . HIS A 1 91 ? 5.535 1.267 7.912 1.00 90.75 91 HIS A O 1
ATOM 748 N N . LEU A 1 92 ? 3.622 1.133 9.062 1.00 93.56 92 LEU A N 1
ATOM 749 C CA . LEU A 1 92 ? 2.788 1.324 7.868 1.00 93.56 92 LEU A CA 1
ATOM 750 C C . LEU A 1 92 ? 3.054 2.660 7.154 1.00 93.56 92 LEU A C 1
ATOM 752 O O . LEU A 1 92 ? 3.069 2.699 5.924 1.00 93.56 92 LEU A O 1
ATOM 756 N N . PHE A 1 93 ? 3.301 3.743 7.893 1.00 91.00 93 PHE A N 1
ATOM 757 C CA . PHE A 1 93 ? 3.679 5.042 7.319 1.00 91.00 93 PHE A CA 1
ATOM 758 C C . PHE A 1 93 ? 4.994 4.940 6.519 1.00 91.00 93 PHE A C 1
ATOM 760 O O . PHE A 1 93 ? 5.101 5.440 5.392 1.00 91.00 93 PHE A O 1
ATOM 767 N N . TYR A 1 94 ? 5.991 4.242 7.065 1.00 87.44 94 TYR A N 1
ATOM 768 C CA . TYR A 1 94 ? 7.280 4.007 6.405 1.00 87.44 94 TYR A CA 1
ATOM 769 C C . TYR A 1 94 ? 7.151 3.087 5.179 1.00 87.44 94 TYR A C 1
ATOM 771 O O . TYR A 1 94 ? 7.729 3.363 4.121 1.00 87.44 94 TYR A O 1
ATOM 779 N N . VAL A 1 95 ? 6.319 2.049 5.264 1.00 88.75 95 VAL A N 1
ATOM 780 C CA . VAL A 1 95 ? 6.003 1.166 4.133 1.00 88.75 95 VAL A CA 1
ATOM 781 C C . VAL A 1 95 ? 5.269 1.926 3.026 1.00 88.75 95 VAL A C 1
ATOM 783 O O . VAL A 1 95 ? 5.676 1.872 1.865 1.00 88.75 95 VAL A O 1
ATOM 786 N N . ALA A 1 96 ? 4.230 2.694 3.359 1.00 89.75 96 ALA A N 1
ATOM 787 C CA . ALA A 1 96 ? 3.434 3.443 2.388 1.00 89.75 96 ALA A CA 1
ATOM 788 C C . ALA A 1 96 ? 4.241 4.548 1.683 1.00 89.75 96 ALA A C 1
ATOM 790 O O . ALA A 1 96 ? 4.034 4.809 0.494 1.00 89.75 96 ALA A O 1
ATOM 791 N N . SER A 1 97 ? 5.196 5.174 2.376 1.00 84.25 97 SER A N 1
ATOM 792 C CA . SER A 1 97 ? 6.132 6.128 1.761 1.00 84.25 97 SER A CA 1
ATOM 793 C C . SER A 1 97 ? 7.175 5.451 0.858 1.00 84.25 97 SER A C 1
ATOM 795 O O . SER A 1 97 ? 7.673 6.076 -0.083 1.00 84.25 97 SER A O 1
ATOM 797 N N . GLY A 1 98 ? 7.417 4.150 1.045 1.00 79.06 98 GLY A N 1
ATOM 798 C CA . GLY A 1 98 ? 8.382 3.355 0.285 1.00 79.06 98 GLY A CA 1
ATOM 799 C C . GLY A 1 98 ? 9.817 3.487 0.785 1.00 79.06 98 GLY A C 1
ATOM 800 O O . GLY A 1 98 ? 10.743 3.178 0.036 1.00 79.06 98 GLY A O 1
ATOM 801 N N . LEU A 1 99 ? 9.997 3.942 2.029 1.00 73.81 99 LEU A N 1
ATOM 802 C CA . LEU A 1 99 ? 11.302 4.033 2.687 1.00 73.81 99 LEU A CA 1
ATOM 803 C C . LEU A 1 99 ? 11.837 2.668 3.134 1.00 73.81 99 LEU A C 1
ATOM 805 O O . LEU A 1 99 ? 13.041 2.515 3.295 1.00 73.81 99 LEU A O 1
ATOM 809 N N . GLU A 1 100 ? 10.957 1.676 3.273 1.00 68.56 100 GLU A N 1
ATOM 810 C CA . GLU A 1 100 ? 11.320 0.290 3.590 1.00 68.56 100 GLU A CA 1
ATOM 811 C C . GLU A 1 100 ? 11.328 -0.652 2.374 1.00 68.56 100 GLU A C 1
ATOM 813 O O . GLU A 1 100 ? 11.353 -1.872 2.545 1.00 68.56 100 GLU A O 1
ATOM 818 N N . SER A 1 101 ? 11.268 -0.138 1.138 1.00 64.38 101 SER A N 1
ATOM 819 C CA . SER A 1 101 ? 11.438 -1.009 -0.036 1.00 64.38 101 SER A CA 1
ATOM 820 C C . SER A 1 101 ? 12.919 -1.270 -0.315 1.00 64.38 101 SER A C 1
ATOM 822 O O . SER A 1 101 ? 13.742 -0.370 -0.143 1.00 64.38 101 SER A O 1
ATOM 824 N N . MET A 1 102 ? 13.247 -2.479 -0.794 1.00 50.78 102 MET A N 1
ATOM 825 C CA . MET A 1 102 ? 14.601 -2.836 -1.256 1.00 50.78 102 MET A CA 1
ATOM 826 C C . MET A 1 102 ? 15.104 -1.873 -2.340 1.00 50.78 102 MET A C 1
ATOM 828 O O . MET A 1 102 ? 16.293 -1.571 -2.392 1.00 50.78 102 MET A O 1
ATOM 832 N N . LEU A 1 103 ? 14.187 -1.333 -3.148 1.00 54.19 103 LEU A N 1
ATOM 833 C CA . LEU A 1 103 ? 14.437 -0.240 -4.080 1.00 54.19 103 LEU A CA 1
ATOM 834 C C . LEU A 1 103 ? 13.675 1.011 -3.597 1.00 54.19 103 LEU A C 1
ATOM 836 O O . LEU A 1 103 ? 12.456 1.121 -3.793 1.00 54.19 103 LEU A O 1
ATOM 840 N N . PRO A 1 104 ? 14.356 1.962 -2.926 1.00 45.88 104 PRO A N 1
ATOM 841 C CA . PRO A 1 104 ? 13.726 3.171 -2.405 1.00 45.88 104 PRO A CA 1
ATOM 842 C C . PRO A 1 104 ? 13.003 3.909 -3.529 1.00 45.88 104 PRO A C 1
ATOM 844 O O . PRO A 1 104 ? 13.628 4.280 -4.508 1.00 45.88 104 PRO A O 1
ATOM 847 N N . GLY A 1 105 ? 11.695 4.140 -3.415 1.00 45.12 105 GLY A N 1
ATOM 848 C CA . GLY A 1 105 ? 10.928 4.829 -4.462 1.00 45.12 105 GLY A CA 1
ATOM 849 C C . GLY A 1 105 ? 10.270 3.937 -5.512 1.00 45.12 105 GLY A C 1
ATOM 850 O O . GLY A 1 105 ? 9.660 4.469 -6.442 1.00 45.12 105 GLY A O 1
ATOM 851 N N . GLU A 1 106 ? 10.266 2.615 -5.342 1.00 58.66 106 GLU A N 1
ATOM 852 C CA . GLU A 1 106 ? 9.302 1.761 -6.033 1.00 58.66 106 GLU A CA 1
ATOM 853 C C . GLU A 1 106 ? 7.885 2.210 -5.709 1.00 58.66 106 GLU A C 1
ATOM 855 O O . GLU A 1 106 ? 7.434 2.277 -4.560 1.00 58.66 106 GLU A O 1
ATOM 860 N N . ASN A 1 107 ? 7.139 2.572 -6.745 1.00 52.78 107 ASN A N 1
ATOM 861 C CA . ASN A 1 107 ? 5.813 3.117 -6.516 1.00 52.78 107 ASN A CA 1
ATOM 862 C C . ASN A 1 107 ? 4.734 2.070 -6.353 1.00 52.78 107 ASN A C 1
ATOM 864 O O . ASN A 1 107 ? 3.599 2.432 -6.032 1.00 52.78 107 ASN A O 1
ATOM 868 N N . GLU A 1 108 ? 5.117 0.814 -6.523 1.00 67.38 108 GLU A N 1
ATOM 869 C CA . GLU A 1 108 ? 4.237 -0.313 -6.350 1.00 67.38 108 GLU A CA 1
ATOM 870 C C . GLU A 1 108 ? 3.785 -0.444 -4.899 1.00 67.38 108 GLU A C 1
ATOM 872 O O . GLU A 1 108 ? 2.594 -0.630 -4.692 1.00 67.38 108 GLU A O 1
ATOM 877 N N . ILE A 1 109 ? 4.648 -0.194 -3.903 1.00 81.69 109 ILE A N 1
ATOM 878 C CA . ILE A 1 109 ? 4.276 -0.409 -2.495 1.00 81.69 109 ILE A CA 1
ATOM 879 C C . ILE A 1 109 ? 3.094 0.454 -2.034 1.00 81.69 109 ILE A C 1
ATOM 881 O O . ILE A 1 109 ? 2.151 -0.064 -1.453 1.00 81.69 109 ILE A O 1
ATOM 885 N N . LEU A 1 110 ? 3.046 1.746 -2.379 1.00 86.06 110 LEU A N 1
ATOM 886 C CA . LEU A 1 110 ? 1.886 2.600 -2.070 1.00 86.06 110 LEU A CA 1
ATOM 887 C C . LEU A 1 110 ? 0.604 2.107 -2.769 1.00 86.06 110 LEU A C 1
ATOM 889 O O . LEU A 1 110 ? -0.501 2.257 -2.246 1.00 86.06 110 LEU A O 1
ATOM 893 N N . GLY A 1 111 ? 0.747 1.549 -3.976 1.00 86.06 111 GLY A N 1
ATOM 894 C CA . GLY A 1 111 ? -0.345 0.906 -4.704 1.00 86.06 111 GLY A CA 1
ATOM 895 C C . GLY A 1 111 ? -0.805 -0.380 -4.019 1.00 86.06 111 GLY A C 1
ATOM 896 O O . GLY A 1 111 ? -2.000 -0.547 -3.809 1.00 86.06 111 GLY A O 1
ATOM 897 N N . GLN A 1 112 ? 0.133 -1.225 -3.596 1.00 87.56 112 GLN A N 1
ATOM 898 C CA . GLN A 1 112 ? -0.101 -2.484 -2.888 1.00 87.56 112 GLN A CA 1
ATOM 899 C C . GLN A 1 112 ? -0.734 -2.250 -1.511 1.00 87.56 112 GLN A C 1
ATOM 901 O O . GLN A 1 112 ? -1.689 -2.933 -1.167 1.00 87.56 112 GLN A O 1
ATOM 906 N N . VAL A 1 113 ? -0.305 -1.226 -0.763 1.00 93.25 113 VAL A N 1
ATOM 907 C CA . VAL A 1 113 ? -0.953 -0.792 0.491 1.00 93.25 113 VAL A CA 1
ATOM 908 C C . VAL A 1 113 ? -2.408 -0.391 0.237 1.00 93.25 113 VAL A C 1
ATOM 910 O O . VAL A 1 113 ? -3.306 -0.774 0.985 1.00 93.25 113 VAL A O 1
ATOM 913 N N . ARG A 1 114 ? -2.677 0.337 -0.855 1.00 93.31 114 ARG A N 1
ATOM 914 C CA . ARG A 1 114 ? -4.049 0.689 -1.250 1.00 93.31 114 ARG A CA 1
ATOM 915 C C . ARG A 1 114 ? -4.864 -0.532 -1.679 1.00 93.31 114 ARG A C 1
ATOM 917 O O . ARG A 1 114 ? -6.053 -0.585 -1.389 1.00 93.31 114 ARG A O 1
ATOM 924 N N . GLU A 1 115 ? -4.266 -1.479 -2.396 1.00 91.50 115 GLU A N 1
ATOM 925 C CA . GLU A 1 115 ? -4.921 -2.733 -2.788 1.00 91.50 115 GLU A CA 1
ATOM 926 C C . GLU A 1 115 ? -5.257 -3.591 -1.563 1.00 91.50 115 GLU A C 1
ATOM 928 O O . GLU A 1 115 ? -6.386 -4.064 -1.462 1.00 91.50 115 GLU A O 1
ATOM 933 N N . ALA A 1 116 ? -4.333 -3.714 -0.607 1.00 93.94 116 ALA A N 1
ATOM 934 C CA . ALA A 1 116 ? -4.540 -4.394 0.669 1.00 93.94 116 ALA A CA 1
ATOM 935 C C . ALA A 1 116 ? -5.715 -3.790 1.450 1.00 93.94 116 ALA A C 1
ATOM 937 O O . ALA A 1 116 ? -6.602 -4.519 1.892 1.00 93.94 116 ALA A O 1
ATOM 938 N N . TRP A 1 117 ? -5.777 -2.457 1.534 1.00 96.44 117 TRP A N 1
ATOM 939 C CA . TRP A 1 117 ? -6.900 -1.759 2.161 1.00 96.44 117 TRP A CA 1
ATOM 940 C C . TRP A 1 117 ? -8.230 -2.010 1.435 1.00 96.44 117 TRP A C 1
ATOM 942 O O . TRP A 1 117 ? -9.231 -2.360 2.050 1.00 96.44 117 TRP A O 1
ATOM 952 N N . LYS A 1 118 ? -8.253 -1.927 0.101 1.00 94.62 118 LYS A N 1
ATOM 953 C CA . LYS A 1 118 ? -9.473 -2.221 -0.668 1.00 94.62 118 LYS A CA 1
ATOM 954 C C . LYS A 1 118 ? -9.938 -3.667 -0.513 1.00 94.62 118 LYS A C 1
ATOM 956 O O . LYS A 1 118 ? -11.136 -3.934 -0.566 1.00 94.62 118 LYS A O 1
ATOM 961 N N . LEU A 1 119 ? -9.008 -4.611 -0.370 1.00 94.19 119 LEU A N 1
ATOM 962 C CA . LEU A 1 119 ? -9.339 -6.011 -0.118 1.00 94.19 119 LEU A CA 1
ATOM 963 C C . LEU A 1 119 ? -9.928 -6.198 1.282 1.00 94.19 119 LEU A C 1
ATOM 965 O O . LEU A 1 119 ? -10.916 -6.922 1.398 1.00 94.19 119 LEU A O 1
ATOM 969 N N . SER A 1 120 ? -9.394 -5.528 2.310 1.00 96.44 120 SER A N 1
ATOM 970 C CA . SER A 1 120 ? -9.988 -5.585 3.650 1.00 96.44 120 SER A CA 1
ATOM 971 C C . SER A 1 120 ? -11.408 -5.021 3.658 1.00 96.44 120 SER A C 1
ATOM 973 O O . SER A 1 120 ? -12.303 -5.658 4.207 1.00 96.44 120 SER A O 1
ATOM 975 N N . GLU A 1 121 ? -11.642 -3.893 2.979 1.00 95.25 121 GLU A N 1
ATOM 976 C CA . GLU A 1 121 ? -12.981 -3.306 2.843 1.00 95.25 121 GLU A CA 1
ATOM 977 C C . GLU A 1 121 ? -13.933 -4.254 2.104 1.00 95.25 121 GLU A C 1
ATOM 979 O O . GLU A 1 121 ? -15.038 -4.527 2.572 1.00 95.25 121 GLU A O 1
ATOM 984 N N . LYS A 1 122 ? -13.489 -4.816 0.971 1.00 94.44 122 LYS A N 1
ATOM 985 C CA . LYS A 1 122 ? -14.293 -5.729 0.146 1.00 94.44 122 LYS A CA 1
ATOM 986 C C . LYS A 1 122 ? -14.786 -6.950 0.924 1.00 94.44 122 LYS A C 1
ATOM 988 O O . LYS A 1 122 ? -15.889 -7.424 0.661 1.00 94.44 122 LYS A O 1
ATOM 993 N N . TYR A 1 123 ? -13.968 -7.484 1.827 1.00 94.38 123 TYR A N 1
ATOM 994 C CA . TYR A 1 123 ? -14.313 -8.667 2.616 1.00 94.38 123 TYR A CA 1
ATOM 995 C C . TYR A 1 123 ? -14.900 -8.334 3.994 1.00 94.38 123 TYR A C 1
ATOM 997 O O . TYR A 1 123 ? -15.060 -9.241 4.804 1.00 94.38 123 TYR A O 1
ATOM 1005 N N . GLY A 1 124 ? -15.233 -7.065 4.266 1.00 94.56 124 GLY A N 1
ATOM 1006 C CA . GLY A 1 124 ? -15.821 -6.648 5.543 1.00 94.56 124 GLY A CA 1
ATOM 1007 C C . GLY A 1 124 ? -14.871 -6.798 6.734 1.00 94.56 124 GLY A C 1
ATOM 1008 O O . GLY A 1 124 ? -15.324 -6.925 7.865 1.00 94.56 124 GLY A O 1
ATOM 1009 N N . MET A 1 125 ? -13.562 -6.816 6.475 1.00 96.75 125 MET A N 1
ATOM 1010 C CA . MET A 1 125 ? -12.529 -7.028 7.486 1.00 96.75 125 MET A CA 1
ATOM 1011 C C . MET A 1 125 ? -11.987 -5.729 8.065 1.00 96.75 125 MET A C 1
ATOM 1013 O O . MET A 1 125 ? -11.330 -5.785 9.091 1.00 96.75 125 MET A O 1
ATOM 1017 N N . SER A 1 126 ? -12.208 -4.566 7.453 1.00 95.25 126 SER A N 1
ATOM 1018 C CA . SER A 1 126 ? -11.769 -3.286 8.022 1.00 95.25 126 SER A CA 1
ATOM 1019 C C . SER A 1 126 ? -12.934 -2.453 8.548 1.00 95.25 126 SER A C 1
ATOM 1021 O O . SER A 1 126 ? -14.028 -2.455 7.987 1.00 95.25 126 SER A O 1
ATOM 1023 N N . GLY A 1 127 ? -12.675 -1.715 9.626 1.00 92.50 127 GLY A N 1
ATOM 1024 C CA . GLY A 1 127 ? -13.600 -0.774 10.244 1.00 92.50 127 GLY A CA 1
ATOM 1025 C C . GLY A 1 127 ? -12.932 0.583 10.442 1.00 92.50 127 GLY A C 1
ATOM 1026 O O . GLY A 1 127 ? -12.026 0.961 9.698 1.00 92.50 127 GLY A O 1
ATOM 1027 N N . SER A 1 128 ? -13.396 1.359 11.418 1.00 89.50 128 SER A N 1
ATOM 1028 C CA . SER A 1 128 ? -12.937 2.739 11.607 1.00 89.50 128 SER A CA 1
ATOM 1029 C C . SER A 1 128 ? -11.438 2.835 11.908 1.00 89.50 128 SER A C 1
ATOM 1031 O O . SER A 1 128 ? -10.796 3.778 11.439 1.00 89.50 128 SER A O 1
ATOM 1033 N N . ILE A 1 129 ? -10.872 1.864 12.631 1.00 91.00 129 ILE A N 1
ATOM 1034 C CA . ILE A 1 129 ? -9.474 1.889 13.071 1.00 91.00 129 ILE A CA 1
ATOM 1035 C C . ILE A 1 129 ? -8.526 1.614 11.898 1.00 91.00 129 ILE A C 1
ATOM 1037 O O . ILE A 1 129 ? -7.668 2.442 11.580 1.00 91.00 129 ILE A O 1
ATOM 1041 N N . ILE A 1 130 ? -8.703 0.481 11.216 1.00 95.31 130 ILE A N 1
ATOM 1042 C CA . ILE A 1 130 ? -7.887 0.072 10.068 1.00 95.31 130 ILE A CA 1
ATOM 1043 C C . ILE A 1 130 ? -8.106 1.024 8.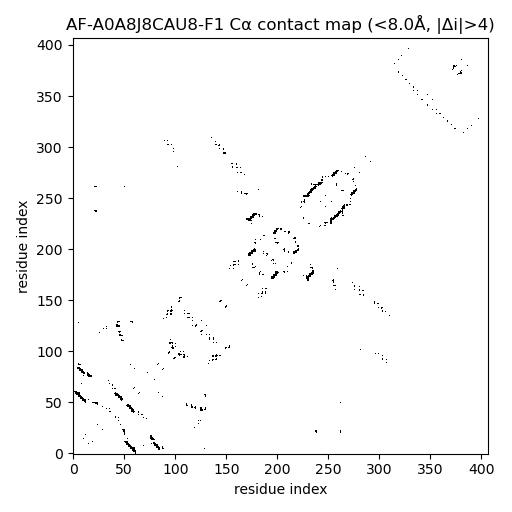889 1.00 95.31 130 ILE A C 1
ATOM 1045 O O . ILE A 1 130 ? -7.127 1.424 8.257 1.00 95.31 130 ILE A O 1
ATOM 1049 N N . ASN A 1 131 ? -9.343 1.466 8.623 1.00 94.88 131 ASN A N 1
ATOM 1050 C CA . ASN A 1 131 ? -9.602 2.411 7.533 1.00 94.88 131 ASN A CA 1
ATOM 1051 C C . ASN A 1 131 ? -8.891 3.745 7.762 1.00 94.88 131 ASN A C 1
ATOM 1053 O O . ASN A 1 131 ? -8.295 4.287 6.830 1.00 94.88 131 ASN A O 1
ATOM 1057 N N . ASN A 1 132 ? -8.920 4.279 8.989 1.00 92.00 132 ASN A N 1
ATOM 1058 C CA . ASN A 1 132 ? -8.227 5.528 9.273 1.00 92.00 132 ASN A CA 1
ATOM 1059 C C . ASN A 1 132 ? -6.710 5.373 9.128 1.00 92.00 132 ASN A C 1
ATOM 1061 O O . ASN A 1 132 ? -6.089 6.187 8.450 1.00 92.00 132 ASN A O 1
ATOM 1065 N N . LEU A 1 133 ? -6.137 4.310 9.701 1.00 94.44 133 LEU A N 1
ATOM 1066 C CA . LEU A 1 133 ? -4.704 4.024 9.637 1.00 94.44 133 LEU A CA 1
ATOM 1067 C C . LEU A 1 133 ? -4.197 3.896 8.189 1.00 94.44 133 LEU A C 1
ATOM 1069 O O . LEU A 1 133 ? -3.204 4.525 7.820 1.00 94.44 133 LEU A O 1
ATOM 1073 N N . PHE A 1 134 ? -4.870 3.108 7.346 1.00 96.88 134 PHE A N 1
ATOM 1074 C CA . PHE A 1 134 ? -4.442 2.920 5.956 1.00 96.88 134 PHE A CA 1
ATOM 1075 C C . PHE A 1 134 ? -4.628 4.189 5.122 1.00 96.88 134 PHE A C 1
ATOM 1077 O O . PHE A 1 134 ? -3.743 4.535 4.336 1.00 96.88 134 PHE A O 1
ATOM 1084 N N . ARG A 1 135 ? -5.735 4.920 5.313 1.00 95.56 135 ARG A N 1
ATOM 1085 C CA . ARG A 1 135 ? -5.989 6.183 4.610 1.00 95.56 135 ARG A CA 1
ATOM 1086 C C . ARG A 1 135 ? -4.896 7.214 4.886 1.00 95.56 135 ARG A C 1
ATOM 1088 O O . ARG A 1 135 ? -4.296 7.713 3.934 1.00 95.56 135 ARG A O 1
ATOM 1095 N N . THR A 1 136 ? -4.606 7.489 6.158 1.00 93.38 136 THR A N 1
ATOM 1096 C CA . THR A 1 136 ? -3.604 8.495 6.549 1.00 93.38 136 THR A CA 1
ATOM 1097 C C . THR A 1 136 ? -2.193 8.076 6.140 1.00 93.38 136 THR A C 1
ATOM 1099 O O . THR A 1 136 ? -1.440 8.897 5.623 1.00 93.38 136 THR A O 1
ATOM 1102 N N . SER A 1 137 ? -1.858 6.784 6.239 1.00 94.81 137 SER A N 1
ATOM 1103 C CA . SER A 1 137 ? -0.573 6.258 5.749 1.00 94.81 137 SER A CA 1
ATOM 1104 C C . SER A 1 137 ? -0.408 6.459 4.236 1.00 94.81 137 SER A C 1
ATOM 1106 O O . SER A 1 137 ? 0.661 6.845 3.760 1.00 94.81 137 SER A O 1
ATOM 1108 N N . ILE A 1 138 ? -1.472 6.236 3.453 1.00 94.44 138 ILE A N 1
ATOM 1109 C CA . ILE A 1 138 ? -1.465 6.455 1.999 1.00 94.44 138 ILE A CA 1
ATOM 1110 C C . ILE A 1 138 ? -1.322 7.945 1.664 1.00 94.44 138 ILE A C 1
ATOM 1112 O O . ILE A 1 138 ? -0.635 8.289 0.699 1.00 94.44 138 ILE A O 1
ATOM 1116 N N . GLU A 1 139 ? -1.982 8.828 2.409 1.00 92.81 139 GLU A N 1
ATOM 1117 C CA . GLU A 1 139 ? -1.877 10.283 2.244 1.00 92.81 139 GLU A CA 1
ATOM 1118 C C . GLU A 1 139 ? -0.462 10.781 2.551 1.00 92.81 139 GLU A C 1
ATOM 1120 O O . GLU A 1 139 ? 0.139 11.443 1.700 1.00 92.81 139 GLU A O 1
ATOM 1125 N N . ALA A 1 140 ? 0.121 10.350 3.670 1.00 90.31 140 ALA A N 1
ATOM 1126 C CA . ALA A 1 140 ? 1.507 10.642 4.021 1.00 90.31 140 ALA A CA 1
ATOM 1127 C C . ALA A 1 140 ? 2.484 10.130 2.948 1.00 90.31 140 ALA A C 1
ATOM 1129 O O . ALA A 1 140 ? 3.369 10.858 2.496 1.00 90.31 140 ALA A O 1
ATOM 1130 N N . GLY A 1 141 ? 2.280 8.907 2.443 1.00 89.88 141 GLY A N 1
ATOM 1131 C CA . GLY A 1 141 ? 3.091 8.350 1.359 1.00 89.88 141 GLY A CA 1
ATOM 1132 C C . GLY A 1 141 ? 2.996 9.144 0.048 1.00 89.88 141 GLY A C 1
ATOM 1133 O O . GLY A 1 141 ? 3.997 9.303 -0.656 1.00 89.88 141 GLY A O 1
ATOM 1134 N N . LYS A 1 142 ? 1.819 9.697 -0.287 1.00 88.88 142 LYS A N 1
ATOM 1135 C CA . LYS A 1 142 ? 1.666 10.618 -1.430 1.00 88.88 142 LYS A CA 1
ATOM 1136 C C . LYS A 1 142 ? 2.425 11.926 -1.199 1.00 88.88 142 LYS A C 1
ATOM 1138 O O . LYS A 1 142 ? 3.079 12.394 -2.130 1.00 88.88 142 LYS A O 1
ATOM 1143 N N . LEU A 1 143 ? 2.347 12.484 0.009 1.00 88.25 143 LEU A N 1
ATOM 1144 C CA . LEU A 1 143 ? 2.986 13.748 0.376 1.00 88.25 143 LEU A CA 1
ATOM 1145 C C . LEU A 1 143 ? 4.515 13.654 0.324 1.00 88.25 143 LEU A C 1
ATOM 1147 O O . LEU A 1 143 ? 5.165 14.467 -0.328 1.00 88.25 143 LEU A O 1
ATOM 1151 N N . VAL A 1 144 ? 5.090 12.607 0.923 1.00 85.75 144 VAL A N 1
ATOM 1152 C CA . VAL A 1 144 ? 6.535 12.339 0.852 1.00 85.75 144 VAL A CA 1
ATOM 1153 C C . VAL A 1 144 ? 6.993 12.285 -0.604 1.00 85.75 144 VAL A C 1
ATOM 1155 O O . VAL A 1 144 ? 8.012 12.865 -0.965 1.00 85.75 144 VAL A O 1
ATOM 1158 N N . ARG A 1 145 ? 6.232 11.638 -1.488 1.00 80.19 145 ARG A N 1
ATOM 1159 C CA . ARG A 1 145 ? 6.601 11.506 -2.905 1.00 80.19 145 ARG A CA 1
ATOM 1160 C C . ARG A 1 145 ? 6.467 12.795 -3.705 1.00 80.19 145 ARG A C 1
ATOM 1162 O O . ARG A 1 145 ? 7.222 12.965 -4.659 1.00 80.19 145 ARG A O 1
ATOM 1169 N N . SER A 1 146 ? 5.510 13.660 -3.372 1.00 81.50 146 SER A N 1
ATOM 1170 C CA . SER A 1 146 ? 5.355 14.946 -4.057 1.00 81.50 146 SER A CA 1
ATOM 1171 C C . SER A 1 146 ? 6.423 15.953 -3.632 1.00 81.50 146 SER A C 1
ATOM 1173 O O . SER A 1 146 ? 6.837 16.765 -4.455 1.00 81.50 146 SER A O 1
ATOM 1175 N N . GLN A 1 147 ? 6.894 15.874 -2.385 1.00 79.81 147 GLN A N 1
ATOM 1176 C CA . GLN A 1 147 ? 7.842 16.834 -1.818 1.00 79.81 147 GLN A CA 1
ATOM 1177 C C . GLN A 1 147 ? 9.307 16.377 -1.845 1.00 79.81 147 GLN A C 1
ATOM 1179 O O . GLN A 1 147 ? 10.201 17.205 -1.701 1.00 79.81 147 GLN A O 1
ATOM 1184 N N . THR A 1 148 ? 9.585 15.087 -2.060 1.00 73.62 148 THR A N 1
ATOM 1185 C CA . THR A 1 148 ? 10.961 14.564 -2.104 1.00 73.62 148 THR A CA 1
ATOM 1186 C C . THR A 1 148 ? 11.366 14.085 -3.494 1.00 73.62 148 THR A C 1
ATOM 1188 O O . THR A 1 148 ? 10.548 13.761 -4.361 1.00 73.62 148 THR A O 1
ATOM 1191 N N . SER A 1 149 ? 12.676 13.953 -3.699 1.00 68.19 149 SER A N 1
ATOM 1192 C CA . SER A 1 149 ? 13.252 13.387 -4.924 1.00 68.19 149 SER A CA 1
ATOM 1193 C C . SER A 1 149 ? 12.882 11.912 -5.158 1.00 68.19 149 SER A C 1
ATOM 1195 O O . SER A 1 149 ? 13.119 11.402 -6.250 1.00 68.19 149 SER A O 1
ATOM 1197 N N . ILE A 1 150 ? 12.240 11.235 -4.196 1.00 66.38 150 ILE A N 1
ATOM 1198 C CA . ILE A 1 150 ? 11.744 9.856 -4.344 1.00 66.38 150 ILE A CA 1
ATOM 1199 C C . ILE A 1 150 ? 10.739 9.766 -5.503 1.00 66.38 150 ILE A C 1
ATOM 1201 O O . ILE A 1 150 ? 10.784 8.832 -6.302 1.00 66.38 150 ILE A O 1
ATOM 1205 N N . GLY A 1 151 ? 9.873 10.772 -5.676 1.00 60.06 151 GLY A N 1
ATOM 1206 C CA . GLY A 1 151 ? 8.955 10.835 -6.819 1.00 60.06 151 GLY A CA 1
ATOM 1207 C C . GLY A 1 151 ? 9.662 11.043 -8.165 1.00 60.06 151 GLY A C 1
ATOM 1208 O O . GLY A 1 151 ? 9.165 10.594 -9.202 1.00 60.06 151 GLY A O 1
ATOM 1209 N N . LYS A 1 152 ? 10.842 11.683 -8.164 1.00 64.38 152 LYS A N 1
ATOM 1210 C CA . LYS A 1 152 ? 11.669 11.887 -9.366 1.00 64.38 152 LYS A CA 1
ATOM 1211 C C . LYS A 1 152 ? 12.348 10.593 -9.823 1.00 64.38 152 LYS A C 1
ATOM 1213 O O . LYS A 1 152 ? 12.609 10.462 -11.017 1.00 64.38 152 LYS A O 1
ATOM 1218 N N . LEU A 1 153 ? 12.537 9.621 -8.928 1.00 62.66 153 LEU A N 1
ATOM 1219 C CA . LEU A 1 153 ? 13.215 8.365 -9.244 1.00 62.66 153 LEU A CA 1
ATOM 1220 C C . LEU A 1 153 ? 12.511 7.555 -10.342 1.00 62.66 153 LEU A C 1
ATOM 1222 O O . LEU A 1 153 ? 13.192 6.955 -11.157 1.00 62.66 153 LEU A O 1
ATOM 1226 N N . ARG A 1 154 ? 11.173 7.606 -10.468 1.00 60.94 154 ARG A N 1
ATOM 1227 C CA . ARG A 1 154 ? 10.476 6.932 -11.591 1.00 60.94 154 ARG A CA 1
ATOM 1228 C C . ARG A 1 154 ? 10.924 7.423 -12.957 1.00 60.94 154 ARG A C 1
ATOM 1230 O O . ARG A 1 154 ? 11.169 6.624 -13.849 1.00 60.94 154 ARG A O 1
ATOM 1237 N N . ARG A 1 155 ? 11.009 8.749 -13.103 1.00 63.69 155 ARG A N 1
ATOM 1238 C CA . ARG A 1 155 ? 11.506 9.361 -14.337 1.00 63.69 155 ARG A CA 1
ATOM 1239 C C . ARG A 1 155 ? 12.975 9.015 -14.554 1.00 63.69 155 ARG A C 1
ATOM 1241 O O . ARG A 1 155 ? 13.369 8.877 -15.699 1.00 63.69 155 ARG A O 1
ATOM 1248 N N . SER A 1 156 ? 13.738 8.839 -13.473 1.00 70.19 156 SER A N 1
ATOM 1249 C CA . SER A 1 156 ? 15.112 8.336 -13.530 1.00 70.19 156 SER A CA 1
ATOM 1250 C C . SER A 1 156 ? 15.166 6.903 -14.059 1.00 70.19 156 SER A C 1
ATOM 1252 O O . SER A 1 156 ? 15.878 6.676 -15.016 1.00 70.19 156 SER A O 1
ATOM 1254 N N . ILE A 1 157 ? 14.365 5.971 -13.522 1.00 81.62 157 ILE A N 1
ATOM 1255 C CA . ILE A 1 157 ? 14.326 4.562 -13.961 1.00 81.62 157 ILE A CA 1
ATOM 1256 C C . ILE A 1 157 ? 13.924 4.457 -15.426 1.00 81.62 157 ILE A C 1
ATOM 1258 O O . ILE A 1 157 ? 14.596 3.779 -16.186 1.00 81.62 157 ILE A O 1
ATOM 1262 N N . ALA A 1 158 ? 12.853 5.136 -15.841 1.00 85.69 158 ALA A N 1
ATOM 1263 C CA . ALA A 1 158 ? 12.407 5.067 -17.228 1.00 85.69 158 ALA A CA 1
ATOM 1264 C C . ALA A 1 158 ? 13.414 5.708 -18.203 1.00 85.69 158 ALA A C 1
ATOM 1266 O O . ALA A 1 158 ? 13.549 5.220 -19.317 1.00 85.69 158 ALA A O 1
ATOM 1267 N N . ARG A 1 159 ? 14.122 6.778 -17.800 1.00 87.38 159 ARG A N 1
ATOM 1268 C CA . ARG A 1 159 ? 15.197 7.369 -18.618 1.00 87.38 159 ARG A CA 1
ATOM 1269 C C . ARG A 1 159 ? 16.404 6.456 -18.685 1.00 87.38 159 ARG A C 1
ATOM 1271 O O . ARG A 1 159 ? 16.816 6.135 -19.785 1.00 87.38 159 ARG A O 1
ATOM 1278 N N . GLU A 1 160 ? 16.869 5.970 -17.540 1.00 88.69 160 GLU A N 1
ATOM 1279 C CA . GLU A 1 160 ? 18.008 5.060 -17.475 1.00 88.69 160 GLU A CA 1
ATOM 1280 C C . GLU A 1 160 ? 17.749 3.775 -18.259 1.00 88.69 160 GLU A C 1
ATOM 1282 O O . GLU A 1 160 ? 18.617 3.287 -18.966 1.00 88.69 160 GLU A O 1
ATOM 1287 N N . ALA A 1 161 ? 16.530 3.241 -18.182 1.00 92.00 161 ALA A N 1
ATOM 1288 C CA . ALA A 1 161 ? 16.114 2.090 -18.968 1.00 92.00 161 ALA A CA 1
ATOM 1289 C C . ALA A 1 161 ? 16.281 2.338 -20.476 1.00 92.00 161 ALA A C 1
ATOM 1291 O O . ALA A 1 161 ? 16.698 1.435 -21.194 1.00 92.00 161 ALA A O 1
ATOM 1292 N N . VAL A 1 162 ? 15.968 3.552 -20.949 1.00 94.69 162 VAL A N 1
ATOM 1293 C CA . VAL A 1 162 ? 16.158 3.958 -22.349 1.00 94.69 162 VAL A CA 1
ATOM 1294 C C . VAL A 1 162 ? 17.636 4.236 -22.657 1.00 94.69 162 VAL A C 1
ATOM 1296 O O . VAL A 1 162 ? 18.108 3.800 -23.698 1.00 94.69 162 VAL A O 1
ATOM 1299 N N . ASP A 1 163 ? 18.383 4.869 -21.748 1.00 93.06 163 ASP A N 1
ATOM 1300 C CA . ASP A 1 163 ? 19.831 5.098 -21.888 1.00 93.06 163 ASP A CA 1
ATOM 1301 C C . ASP A 1 163 ? 20.593 3.772 -22.036 1.00 93.06 163 ASP A C 1
ATOM 1303 O O . ASP A 1 163 ? 21.329 3.562 -22.998 1.00 93.06 163 ASP A O 1
ATOM 1307 N N . MET A 1 164 ? 20.353 2.823 -21.128 1.00 94.31 164 MET A N 1
ATOM 1308 C CA . MET A 1 164 ? 20.945 1.485 -21.180 1.00 94.31 164 MET A CA 1
ATOM 1309 C C . MET A 1 164 ? 20.526 0.715 -22.434 1.00 94.31 164 MET A C 1
ATOM 1311 O O . MET A 1 164 ? 21.321 -0.047 -22.980 1.00 94.31 164 MET A O 1
ATOM 1315 N N . PHE A 1 165 ? 19.284 0.893 -22.884 1.00 96.25 165 PHE A N 1
ATOM 1316 C CA . PHE A 1 165 ? 18.781 0.294 -24.116 1.00 96.25 165 PHE A CA 1
ATOM 1317 C C . PHE A 1 165 ? 19.531 0.801 -25.353 1.00 96.25 165 PHE A C 1
ATOM 1319 O O . PHE A 1 165 ? 19.945 -0.010 -26.182 1.00 96.25 165 PHE A O 1
ATOM 1326 N N . GLU A 1 166 ? 19.738 2.113 -25.469 1.00 95.25 166 GLU A N 1
ATOM 1327 C CA . GLU A 1 166 ? 20.487 2.713 -26.578 1.00 95.25 166 GLU A CA 1
ATOM 1328 C C . GLU A 1 166 ? 21.957 2.272 -26.558 1.00 95.25 166 GLU A C 1
ATOM 1330 O O . GLU A 1 166 ? 22.500 1.876 -27.590 1.00 95.25 166 GLU A O 1
ATOM 1335 N N . GLU A 1 167 ? 22.586 2.244 -25.381 1.00 94.69 167 GLU A N 1
ATOM 1336 C CA . GLU A 1 167 ? 23.973 1.790 -25.217 1.00 94.69 167 GLU A CA 1
ATOM 1337 C C . GLU A 1 167 ? 24.170 0.304 -25.523 1.00 94.69 167 GLU A C 1
ATOM 1339 O O . GLU A 1 167 ? 25.202 -0.088 -26.068 1.00 94.69 167 GLU A O 1
ATOM 1344 N N . ALA A 1 168 ? 23.164 -0.523 -25.237 1.00 92.81 168 ALA A N 1
ATOM 1345 C CA . ALA A 1 168 ? 23.140 -1.928 -25.630 1.00 92.81 168 ALA A CA 1
ATOM 1346 C C . ALA A 1 168 ? 22.924 -2.133 -27.144 1.00 92.81 168 ALA A C 1
ATOM 1348 O O . ALA A 1 168 ? 22.854 -3.272 -27.611 1.00 92.81 168 ALA A O 1
ATOM 1349 N N . GLY A 1 169 ? 22.814 -1.054 -27.929 1.00 92.44 169 GLY A N 1
ATOM 1350 C CA . GLY A 1 169 ? 22.601 -1.112 -29.373 1.00 92.44 169 GLY A CA 1
ATOM 1351 C C . GLY A 1 169 ? 21.156 -1.423 -29.757 1.00 92.44 169 GLY A C 1
ATOM 1352 O O . GLY A 1 169 ? 20.923 -2.054 -30.796 1.00 92.44 169 GLY A O 1
ATOM 1353 N N . GLY A 1 170 ? 20.207 -1.008 -28.914 1.00 92.12 170 GLY A N 1
ATOM 1354 C CA . GLY A 1 170 ? 18.771 -1.091 -29.139 1.00 92.12 170 GLY A CA 1
ATOM 1355 C C . GLY A 1 170 ? 18.328 -0.461 -30.460 1.00 92.12 170 GLY A C 1
ATOM 1356 O O . GLY A 1 170 ? 18.916 0.514 -30.928 1.00 92.12 170 GLY A O 1
ATOM 1357 N N . ARG A 1 171 ? 17.310 -1.044 -31.108 1.00 90.19 171 ARG A N 1
ATOM 1358 C CA . ARG A 1 171 ? 16.864 -0.612 -32.445 1.00 90.19 171 ARG A CA 1
ATOM 1359 C C . ARG A 1 171 ? 15.353 -0.633 -32.590 1.00 90.19 171 ARG A C 1
ATOM 1361 O O . ARG A 1 171 ? 14.640 -1.293 -31.839 1.00 90.19 171 ARG A O 1
ATOM 1368 N N . ASP A 1 172 ? 14.909 0.040 -33.641 1.00 91.62 172 ASP A N 1
ATOM 1369 C CA . ASP A 1 172 ? 13.523 0.082 -34.077 1.00 91.62 172 ASP A CA 1
ATOM 1370 C C . ASP A 1 172 ? 13.150 -1.107 -34.985 1.00 91.62 172 ASP A C 1
ATOM 1372 O O . ASP A 1 172 ? 14.015 -1.651 -35.678 1.00 91.62 172 ASP A O 1
ATOM 1376 N N . PRO A 1 173 ? 11.857 -1.484 -35.039 1.00 93.00 173 PRO A N 1
ATOM 1377 C CA . PRO A 1 173 ? 10.766 -0.937 -34.229 1.00 93.00 173 PRO A CA 1
ATOM 1378 C C . PRO A 1 173 ? 10.794 -1.475 -32.789 1.00 93.00 173 PRO A C 1
ATOM 1380 O O . PRO A 1 173 ? 11.179 -2.624 -32.554 1.00 93.00 173 PRO A O 1
ATOM 1383 N N . VAL A 1 174 ? 10.339 -0.651 -31.839 1.00 95.12 174 VAL A N 1
ATOM 1384 C CA . VAL A 1 174 ? 10.283 -0.967 -30.402 1.00 95.12 174 VAL A CA 1
ATOM 1385 C C . VAL A 1 174 ? 8.859 -1.329 -29.983 1.00 95.12 174 VAL A C 1
ATOM 1387 O O . VAL A 1 174 ? 7.915 -0.574 -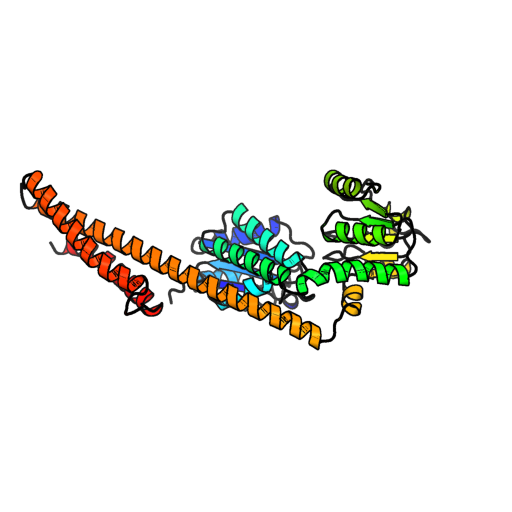30.233 1.00 95.12 174 VAL A O 1
ATOM 1390 N N . LEU A 1 175 ? 8.696 -2.454 -29.284 1.00 94.38 175 LEU A N 1
ATOM 1391 C CA . LEU A 1 175 ? 7.429 -2.839 -28.662 1.00 94.38 175 LEU A CA 1
ATOM 1392 C C . LEU A 1 175 ? 7.441 -2.540 -27.164 1.00 94.38 175 LEU A C 1
ATOM 1394 O O . LEU A 1 175 ? 8.244 -3.098 -26.424 1.00 94.38 175 LEU A O 1
ATOM 1398 N N . VAL A 1 176 ? 6.495 -1.732 -26.690 1.00 94.88 176 VAL A N 1
ATOM 1399 C CA . VAL A 1 176 ? 6.220 -1.582 -25.257 1.00 94.88 176 VAL A CA 1
ATOM 1400 C C . VAL A 1 176 ? 5.062 -2.503 -24.874 1.00 94.88 176 VAL A C 1
ATOM 1402 O O . VAL A 1 176 ? 3.956 -2.400 -25.408 1.00 94.88 176 VAL A O 1
ATOM 1405 N N . VAL A 1 177 ? 5.302 -3.399 -23.921 1.00 92.94 177 VAL A N 1
ATOM 1406 C CA . VAL A 1 177 ? 4.314 -4.322 -23.361 1.00 92.94 177 VAL A CA 1
ATOM 1407 C C . VAL A 1 177 ? 3.883 -3.799 -21.995 1.00 92.94 177 VAL A C 1
ATOM 1409 O O . VAL A 1 177 ? 4.643 -3.831 -21.030 1.00 92.94 177 VAL A O 1
ATOM 1412 N N . GLY A 1 178 ? 2.637 -3.336 -21.902 1.00 89.38 178 GLY A N 1
ATOM 1413 C CA . GLY A 1 178 ? 2.030 -2.861 -20.660 1.00 89.38 178 GLY A CA 1
ATOM 1414 C C . GLY A 1 178 ? 1.591 -1.399 -20.711 1.00 89.38 178 GLY A C 1
ATOM 1415 O O . GLY A 1 178 ? 2.371 -0.485 -20.952 1.00 89.38 178 GLY A O 1
ATOM 1416 N N . ALA A 1 179 ? 0.317 -1.161 -20.398 1.00 84.44 179 ALA A N 1
ATOM 1417 C CA . ALA A 1 179 ? -0.295 0.173 -20.362 1.00 84.44 179 ALA A CA 1
ATOM 1418 C C . ALA A 1 179 ? -0.315 0.794 -18.946 1.00 84.44 179 ALA A C 1
ATOM 1420 O O . ALA A 1 179 ? -1.224 1.548 -18.588 1.00 84.44 179 ALA A O 1
ATOM 1421 N N . GLY A 1 180 ? 0.641 0.416 -18.092 1.00 82.88 180 GLY A N 1
ATOM 1422 C CA . GLY A 1 180 ? 0.784 0.958 -16.740 1.00 82.88 180 GLY A CA 1
ATOM 1423 C C . GLY A 1 180 ? 1.426 2.349 -16.716 1.00 82.88 180 GLY A C 1
ATOM 1424 O O . GLY A 1 180 ? 1.795 2.908 -17.747 1.00 82.88 180 GLY A O 1
ATOM 1425 N N . ASN A 1 181 ? 1.620 2.902 -15.513 1.00 79.81 181 ASN A N 1
ATOM 1426 C CA . ASN A 1 181 ? 2.337 4.174 -15.346 1.00 79.81 181 ASN A CA 1
ATOM 1427 C C . ASN A 1 181 ? 3.766 4.109 -15.910 1.00 79.81 181 ASN A C 1
ATOM 1429 O O . ASN A 1 181 ? 4.207 5.072 -16.529 1.00 79.81 181 ASN A O 1
ATOM 1433 N N . MET A 1 182 ? 4.461 2.982 -15.712 1.00 84.81 182 MET A N 1
ATOM 1434 C CA . MET A 1 182 ? 5.817 2.775 -16.227 1.00 84.81 182 MET A CA 1
ATOM 1435 C C . MET A 1 182 ? 5.824 2.681 -17.756 1.00 84.81 182 MET A C 1
ATOM 1437 O O . MET A 1 182 ? 6.533 3.442 -18.402 1.00 84.81 182 MET A O 1
ATOM 1441 N N . GLY A 1 183 ? 4.954 1.850 -18.342 1.00 88.81 183 GLY A N 1
ATOM 1442 C CA . GLY A 1 183 ? 4.818 1.752 -19.799 1.00 88.81 183 GLY A CA 1
ATOM 1443 C C . GLY A 1 183 ? 4.514 3.099 -20.462 1.00 88.81 183 GLY A C 1
ATOM 1444 O O . GLY A 1 183 ? 5.132 3.446 -21.460 1.00 88.81 183 GLY A O 1
ATOM 1445 N N . ARG A 1 184 ? 3.649 3.929 -19.856 1.00 88.88 184 ARG A N 1
ATOM 1446 C CA . ARG A 1 184 ? 3.391 5.298 -20.339 1.00 88.88 184 ARG A CA 1
ATOM 1447 C C . ARG A 1 184 ? 4.651 6.172 -20.332 1.00 88.88 184 ARG A C 1
ATOM 1449 O O . ARG A 1 184 ? 4.866 6.927 -21.276 1.00 88.88 184 ARG A O 1
ATOM 1456 N N . GLN A 1 185 ? 5.461 6.100 -19.275 1.00 86.75 185 GLN A N 1
ATOM 1457 C CA . GLN A 1 185 ? 6.709 6.865 -19.182 1.00 86.75 185 GLN A CA 1
ATOM 1458 C C . GLN A 1 185 ? 7.740 6.402 -20.211 1.00 86.75 185 GLN A C 1
ATOM 1460 O O . GLN A 1 185 ? 8.339 7.247 -20.865 1.00 86.75 185 GLN A O 1
ATOM 1465 N N . LEU A 1 186 ? 7.886 5.090 -20.400 1.00 93.19 186 LEU A N 1
ATOM 1466 C CA . LEU A 1 186 ? 8.763 4.524 -21.424 1.00 93.19 186 LEU A CA 1
ATOM 1467 C C . LEU A 1 186 ? 8.347 4.979 -22.826 1.00 93.19 186 LEU A C 1
ATOM 1469 O O . LEU A 1 186 ? 9.178 5.507 -23.553 1.00 93.19 186 LEU A O 1
ATOM 1473 N N . VAL A 1 187 ? 7.055 4.881 -23.167 1.00 94.31 187 VAL A N 1
ATOM 1474 C CA . VAL A 1 187 ? 6.519 5.399 -24.441 1.00 94.31 187 VAL A CA 1
ATOM 1475 C C . VAL A 1 187 ? 6.850 6.881 -24.623 1.00 94.31 187 VAL A C 1
ATOM 1477 O O . VAL A 1 187 ? 7.261 7.278 -25.707 1.00 94.31 187 VAL A O 1
ATOM 1480 N N . THR A 1 188 ? 6.686 7.689 -23.570 1.00 92.25 188 THR A N 1
ATOM 1481 C CA . THR A 1 188 ? 6.978 9.131 -23.616 1.00 92.25 188 THR A CA 1
ATOM 1482 C C . THR A 1 188 ? 8.445 9.375 -23.976 1.00 92.25 188 THR A C 1
ATOM 1484 O O . THR A 1 188 ? 8.722 10.091 -24.930 1.00 92.25 188 THR A O 1
ATOM 1487 N N . ILE A 1 189 ? 9.376 8.737 -23.260 1.00 93.00 189 ILE A N 1
ATOM 1488 C CA . ILE A 1 189 ? 10.819 8.964 -23.426 1.00 93.00 189 ILE A CA 1
ATOM 1489 C C . ILE A 1 189 ? 11.317 8.404 -24.764 1.00 93.00 189 ILE A C 1
ATOM 1491 O O . ILE A 1 189 ? 12.052 9.083 -25.471 1.00 93.00 189 ILE A O 1
ATOM 1495 N N . LEU A 1 190 ? 10.878 7.204 -25.152 1.00 95.62 190 LEU A N 1
ATOM 1496 C CA . LEU A 1 190 ? 11.237 6.604 -26.440 1.00 95.62 190 LEU A CA 1
ATOM 1497 C C . LEU A 1 190 ? 10.772 7.474 -27.617 1.00 95.62 190 LEU A C 1
ATOM 1499 O O . LEU A 1 190 ? 11.522 7.685 -28.565 1.00 95.62 190 LEU A O 1
ATOM 1503 N N . LYS A 1 191 ? 9.557 8.038 -27.538 1.00 94.69 191 LYS A N 1
ATOM 1504 C CA . LYS A 1 191 ? 9.045 8.988 -28.538 1.00 94.69 191 LYS A CA 1
ATOM 1505 C C . LYS A 1 191 ? 9.831 10.296 -28.549 1.00 94.69 191 LYS A C 1
ATOM 1507 O O . LYS A 1 191 ? 10.124 10.794 -29.631 1.00 94.69 191 LYS A O 1
ATOM 1512 N N . GLU A 1 192 ? 10.176 10.841 -27.381 1.00 93.69 192 GLU A N 1
ATOM 1513 C CA . GLU A 1 192 ? 11.032 12.033 -27.263 1.00 93.69 192 GLU A CA 1
ATOM 1514 C C . GLU A 1 192 ? 12.412 11.814 -27.905 1.00 93.69 192 GLU A C 1
ATOM 1516 O O . GLU A 1 192 ? 12.965 12.751 -28.477 1.00 93.69 192 GLU A O 1
ATOM 1521 N N . ARG A 1 193 ? 12.940 10.583 -27.866 1.00 94.12 193 ARG A N 1
ATOM 1522 C CA . ARG A 1 193 ? 14.205 10.192 -28.515 1.00 94.12 193 ARG A CA 1
ATOM 1523 C C . ARG A 1 193 ? 14.077 9.755 -29.976 1.00 94.12 193 ARG A C 1
ATOM 1525 O O . ARG A 1 193 ? 15.080 9.469 -30.616 1.00 94.12 193 ARG A O 1
ATOM 1532 N N . GLY A 1 194 ? 12.865 9.773 -30.531 1.00 94.69 194 GLY A N 1
ATOM 1533 C CA . GLY A 1 194 ? 12.626 9.536 -31.957 1.00 94.69 194 GLY A CA 1
ATOM 1534 C C . GLY A 1 194 ? 12.434 8.074 -32.366 1.00 94.69 194 GLY A C 1
ATOM 1535 O O . GLY A 1 194 ? 12.410 7.800 -33.563 1.00 94.69 194 GLY A O 1
ATOM 1536 N N . HIS A 1 195 ? 12.246 7.150 -31.420 1.00 96.44 195 HIS A N 1
ATOM 1537 C CA . HIS A 1 195 ? 12.015 5.735 -31.727 1.00 96.44 195 HIS A CA 1
ATOM 1538 C C . HIS A 1 195 ? 10.626 5.460 -32.323 1.00 96.44 195 HIS A C 1
ATOM 1540 O O . HIS A 1 195 ? 9.611 6.056 -31.932 1.00 96.44 195 HIS A O 1
ATOM 1546 N N . LEU A 1 196 ? 10.556 4.475 -33.221 1.00 95.62 196 LEU A N 1
ATOM 1547 C CA . LEU A 1 196 ? 9.309 3.909 -33.739 1.00 95.62 196 LEU A CA 1
ATOM 1548 C C . LEU A 1 196 ? 8.690 2.936 -32.726 1.00 95.62 196 LEU A C 1
ATOM 1550 O O . LEU A 1 196 ? 8.999 1.744 -32.702 1.00 95.62 196 LEU A O 1
ATOM 1554 N N . VAL A 1 197 ? 7.785 3.456 -31.894 1.00 95.94 197 VAL A N 1
ATOM 1555 C CA . VAL A 1 197 ? 7.170 2.714 -30.783 1.00 95.94 197 VAL A CA 1
ATOM 1556 C C . VAL A 1 197 ? 5.796 2.160 -31.153 1.00 95.94 197 VAL A C 1
ATOM 1558 O O . VAL A 1 197 ? 4.945 2.890 -31.651 1.00 95.94 197 VAL A O 1
ATOM 1561 N N . SER A 1 198 ? 5.544 0.894 -30.822 1.00 94.81 198 SER A N 1
ATOM 1562 C CA . SER A 1 198 ? 4.205 0.293 -30.733 1.00 94.81 198 SER A CA 1
ATOM 1563 C C . SER A 1 198 ? 3.878 -0.078 -29.288 1.00 94.81 198 SER A C 1
ATOM 1565 O O . SER A 1 198 ? 4.772 -0.402 -28.508 1.00 94.81 198 SER A O 1
ATOM 1567 N N . LEU A 1 199 ? 2.596 -0.067 -28.922 1.00 93.81 199 LEU A N 1
ATOM 1568 C CA . LEU A 1 199 ? 2.134 -0.453 -27.588 1.00 93.81 199 LEU A CA 1
ATOM 1569 C C . LEU A 1 199 ? 1.210 -1.668 -27.665 1.00 93.81 199 LEU A C 1
ATOM 1571 O O . LEU A 1 199 ? 0.259 -1.687 -28.444 1.00 93.81 199 LEU A O 1
ATOM 1575 N N . THR A 1 200 ? 1.429 -2.643 -26.786 1.00 92.25 200 THR A N 1
ATOM 1576 C CA . THR A 1 200 ? 0.503 -3.757 -26.568 1.00 92.25 200 THR A CA 1
ATOM 1577 C C . THR A 1 200 ? 0.125 -3.886 -25.099 1.00 92.25 200 THR A C 1
ATOM 1579 O O . THR A 1 200 ? 0.893 -3.552 -24.192 1.00 92.25 200 THR A O 1
ATOM 1582 N N . ASN A 1 201 ? -1.097 -4.342 -24.831 1.00 90.50 201 ASN A N 1
ATOM 1583 C CA . ASN A 1 201 ? -1.581 -4.550 -23.474 1.00 90.50 201 ASN A CA 1
ATOM 1584 C C . ASN A 1 201 ? -2.694 -5.601 -23.439 1.00 90.50 201 ASN A C 1
ATOM 1586 O O . ASN A 1 201 ? -3.593 -5.578 -24.276 1.00 90.50 201 ASN A O 1
ATOM 1590 N N . ARG A 1 202 ? -2.704 -6.449 -22.398 1.00 87.00 202 ARG A N 1
ATOM 1591 C CA . ARG A 1 202 ? -3.718 -7.508 -22.216 1.00 87.00 202 ARG A CA 1
ATOM 1592 C C . ARG A 1 202 ? -5.157 -6.984 -22.286 1.00 87.00 202 ARG A C 1
ATOM 1594 O O . ARG A 1 202 ? -6.039 -7.649 -22.812 1.00 87.00 202 ARG A O 1
ATOM 1601 N N . THR A 1 203 ? -5.406 -5.786 -21.757 1.00 86.94 203 THR A N 1
ATOM 1602 C CA . THR A 1 203 ? -6.685 -5.083 -21.933 1.00 86.94 203 THR A CA 1
ATOM 1603 C C . THR A 1 203 ? -6.546 -4.088 -23.081 1.00 86.94 203 THR A C 1
ATOM 1605 O O . THR A 1 203 ? -5.966 -3.015 -22.883 1.00 86.94 203 THR A O 1
ATOM 1608 N N . ALA A 1 204 ? -7.091 -4.430 -24.251 1.00 85.31 204 ALA A N 1
ATOM 1609 C CA . ALA A 1 204 ? -6.955 -3.640 -25.477 1.00 85.31 204 ALA A CA 1
ATOM 1610 C C . ALA A 1 204 ? -7.400 -2.177 -25.305 1.00 85.31 204 ALA A C 1
ATOM 1612 O O . ALA A 1 204 ? -6.706 -1.268 -25.744 1.00 85.31 204 ALA A O 1
ATOM 1613 N N . GLU A 1 205 ? -8.499 -1.930 -24.583 1.00 87.38 205 GLU A N 1
ATOM 1614 C CA . GLU A 1 205 ? -9.010 -0.574 -24.330 1.00 87.38 205 GLU A CA 1
ATOM 1615 C C . GLU A 1 205 ? -7.989 0.320 -23.600 1.00 87.38 205 GLU A C 1
ATOM 1617 O O . GLU A 1 205 ? -7.818 1.491 -23.940 1.00 87.38 205 GLU A O 1
ATOM 1622 N N . LYS A 1 206 ? -7.265 -0.234 -22.615 1.00 84.19 206 LYS A N 1
ATOM 1623 C CA . LYS A 1 206 ? -6.223 0.504 -21.880 1.00 84.19 206 LYS A CA 1
ATOM 1624 C C . LYS A 1 206 ? -5.015 0.812 -22.763 1.00 84.19 206 LYS A C 1
ATOM 1626 O O . LYS A 1 206 ? -4.445 1.889 -22.627 1.00 84.19 206 LYS A O 1
ATOM 1631 N N . GLY A 1 207 ? -4.637 -0.125 -23.637 1.00 85.19 207 GLY A N 1
ATOM 1632 C CA . GLY A 1 207 ? -3.572 0.078 -24.622 1.00 85.19 207 GLY A CA 1
ATOM 1633 C C . GLY A 1 207 ? -3.941 1.188 -25.600 1.00 85.19 207 GLY A C 1
ATOM 1634 O O . GLY A 1 207 ? -3.220 2.175 -25.701 1.00 85.19 207 GLY A O 1
ATOM 1635 N N . ARG A 1 208 ? -5.130 1.094 -26.205 1.00 88.75 208 ARG A N 1
ATOM 1636 C CA . ARG A 1 208 ? -5.642 2.072 -27.171 1.00 88.75 208 ARG A CA 1
ATOM 1637 C C . ARG A 1 208 ? -5.679 3.493 -26.609 1.00 88.75 208 ARG A C 1
ATOM 1639 O O . ARG A 1 208 ? -5.127 4.392 -27.219 1.00 88.75 208 ARG A O 1
ATOM 1646 N N . LYS A 1 209 ? -6.194 3.679 -25.388 1.00 88.12 209 LYS A N 1
ATOM 1647 C CA . LYS A 1 209 ? -6.216 4.995 -24.717 1.00 88.12 209 LYS A CA 1
ATOM 1648 C C . LYS A 1 209 ? -4.841 5.665 -24.616 1.00 88.12 209 LYS A C 1
ATOM 1650 O O . LYS A 1 209 ? -4.756 6.886 -24.681 1.00 88.12 209 LYS A O 1
ATOM 1655 N N . ILE A 1 210 ? -3.778 4.893 -24.385 1.00 86.75 210 ILE A N 1
ATOM 1656 C CA . ILE A 1 210 ? -2.414 5.435 -24.343 1.00 86.75 210 ILE A CA 1
ATOM 1657 C C . ILE A 1 210 ? -1.902 5.641 -25.764 1.00 86.75 210 ILE A C 1
ATOM 1659 O O . ILE A 1 210 ? -1.385 6.707 -26.065 1.00 86.75 210 ILE A O 1
ATOM 1663 N N . ALA A 1 211 ? -2.072 4.653 -26.635 1.00 89.50 211 ALA A N 1
ATOM 1664 C CA . ALA A 1 211 ? -1.613 4.721 -28.012 1.00 89.50 211 ALA A CA 1
ATOM 1665 C C . ALA A 1 211 ? -2.173 5.945 -28.760 1.00 89.50 211 ALA A C 1
ATOM 1667 O O . ALA A 1 211 ? -1.408 6.680 -29.381 1.00 89.50 211 ALA A O 1
ATOM 1668 N N . ASP A 1 212 ? -3.467 6.229 -28.588 1.00 90.56 212 ASP A N 1
ATOM 1669 C CA . ASP A 1 212 ? -4.145 7.401 -29.147 1.00 90.56 212 ASP A CA 1
ATOM 1670 C C . ASP A 1 212 ? -3.544 8.706 -28.607 1.00 90.56 212 ASP A C 1
ATOM 1672 O O . ASP A 1 212 ? -3.277 9.630 -29.370 1.00 90.56 212 ASP A O 1
ATOM 1676 N N . ALA A 1 213 ? -3.271 8.770 -27.298 1.00 89.25 213 ALA A N 1
ATOM 1677 C CA . ALA A 1 213 ? -2.710 9.957 -26.651 1.00 89.25 213 ALA A CA 1
ATOM 1678 C C . ALA A 1 213 ? -1.279 10.289 -27.111 1.00 89.25 213 ALA A C 1
ATOM 1680 O O . ALA A 1 213 ? -0.873 11.446 -27.041 1.00 89.25 213 ALA A O 1
ATOM 1681 N N . PHE A 1 214 ? -0.513 9.289 -27.557 1.00 89.62 214 PHE A N 1
ATOM 1682 C CA . PHE A 1 214 ? 0.864 9.456 -28.042 1.00 89.62 214 PHE A CA 1
ATOM 1683 C C . PHE A 1 214 ? 0.990 9.331 -29.569 1.00 89.62 214 PHE A C 1
ATOM 1685 O O . PHE A 1 214 ? 2.106 9.399 -30.095 1.00 89.62 214 PHE A O 1
ATOM 1692 N N . HIS A 1 215 ? -0.131 9.153 -30.278 1.00 91.88 215 HIS A N 1
ATOM 1693 C CA . HIS A 1 215 ? -0.187 8.892 -31.718 1.00 91.88 215 HIS A CA 1
ATOM 1694 C C . HIS A 1 215 ? 0.786 7.777 -32.144 1.00 91.88 215 HIS A C 1
ATOM 1696 O O . HIS A 1 215 ? 1.666 7.980 -32.984 1.00 91.88 215 HIS A O 1
ATOM 1702 N N . ILE A 1 216 ? 0.665 6.611 -31.507 1.00 93.69 216 ILE A N 1
ATOM 1703 C CA . ILE A 1 216 ? 1.435 5.399 -31.823 1.00 93.69 216 ILE A CA 1
ATOM 1704 C C . ILE A 1 216 ? 0.502 4.220 -32.132 1.00 93.69 216 ILE A C 1
ATOM 1706 O O . ILE A 1 216 ? -0.650 4.232 -31.695 1.00 93.69 216 ILE A O 1
ATOM 1710 N N . PRO A 1 217 ? 0.962 3.175 -32.842 1.00 92.38 217 PRO A N 1
ATOM 1711 C CA . PRO A 1 217 ? 0.166 1.971 -33.049 1.00 92.38 217 PRO A CA 1
ATOM 1712 C C . PRO A 1 217 ? -0.141 1.242 -31.731 1.00 92.38 217 PRO A C 1
ATOM 1714 O O . PRO A 1 217 ? 0.762 0.933 -30.949 1.00 92.38 217 PRO A O 1
ATOM 1717 N N . SER A 1 218 ? -1.419 0.914 -31.509 1.00 91.19 218 SER A N 1
ATOM 1718 C CA . SER A 1 218 ? -1.822 -0.100 -30.528 1.00 91.19 218 SER A CA 1
ATOM 1719 C C . SER A 1 218 ? -1.950 -1.438 -31.241 1.00 91.19 218 SER A C 1
ATOM 1721 O O . SER A 1 218 ? -2.869 -1.618 -32.040 1.00 91.19 218 SER A O 1
ATOM 1723 N N . VAL A 1 219 ? -1.080 -2.388 -30.921 1.00 89.94 219 VAL A N 1
ATOM 1724 C CA . VAL A 1 219 ? -1.155 -3.748 -31.470 1.00 89.94 219 VAL A CA 1
ATOM 1725 C C . VAL A 1 219 ? -1.898 -4.679 -30.517 1.00 89.94 219 VAL A C 1
ATOM 1727 O O . VAL A 1 219 ? -2.071 -4.382 -29.327 1.00 89.94 219 VAL A O 1
ATOM 1730 N N . ARG A 1 220 ? -2.402 -5.795 -31.050 1.00 86.75 220 ARG A N 1
ATOM 1731 C CA . ARG A 1 220 ? -3.046 -6.826 -30.235 1.00 86.75 220 ARG A CA 1
ATOM 1732 C C . ARG A 1 220 ? -1.997 -7.488 -29.339 1.00 86.75 220 ARG A C 1
ATOM 1734 O O . ARG A 1 220 ? -0.814 -7.516 -29.656 1.00 86.75 220 ARG A O 1
ATOM 1741 N N . PHE A 1 221 ? -2.417 -7.953 -28.168 1.00 82.44 221 PHE A N 1
ATOM 1742 C CA . PHE A 1 221 ? -1.549 -8.754 -27.314 1.00 82.44 221 PHE A CA 1
ATOM 1743 C C . PHE A 1 221 ? -1.640 -10.211 -27.759 1.00 82.44 221 PHE A C 1
ATOM 1745 O O . PHE A 1 221 ? -2.631 -10.873 -27.444 1.00 82.44 221 PHE A O 1
ATOM 1752 N N . GLU A 1 222 ? -0.630 -10.689 -28.482 1.00 80.81 222 GLU A N 1
ATOM 1753 C CA . GLU A 1 222 ? -0.463 -12.103 -28.819 1.00 80.81 222 GLU A CA 1
ATOM 1754 C C . GLU A 1 222 ? 0.941 -12.569 -28.402 1.00 80.81 222 GLU A C 1
ATOM 1756 O O . GLU A 1 222 ? 1.934 -11.856 -28.567 1.00 80.81 222 GLU A O 1
ATOM 1761 N N . LYS A 1 223 ? 1.020 -13.750 -27.773 1.00 71.38 223 LYS A N 1
ATOM 1762 C CA . LYS A 1 223 ? 2.298 -14.311 -27.317 1.00 71.38 223 LYS A CA 1
ATOM 1763 C C . LYS A 1 223 ? 3.145 -14.642 -28.551 1.00 71.38 223 LYS A C 1
ATOM 1765 O O . LYS A 1 223 ? 2.657 -15.318 -29.449 1.00 71.38 223 LYS A O 1
ATOM 1770 N N . GLY A 1 224 ? 4.394 -14.184 -28.584 1.00 71.06 224 GLY A N 1
ATOM 1771 C CA . GLY A 1 224 ? 5.309 -14.407 -29.710 1.00 71.06 224 GLY A CA 1
ATOM 1772 C C . GLY A 1 224 ? 5.399 -13.246 -30.703 1.00 71.06 224 GLY A C 1
ATOM 1773 O O . GLY A 1 224 ? 6.292 -13.253 -31.546 1.00 71.06 224 GLY A O 1
ATOM 1774 N N . ASP A 1 225 ? 4.547 -12.219 -30.598 1.00 76.62 225 ASP A N 1
ATOM 1775 C CA . ASP A 1 225 ? 4.597 -11.051 -31.497 1.00 76.62 225 ASP A CA 1
ATOM 1776 C C . ASP A 1 225 ? 5.859 -10.198 -31.323 1.00 76.62 225 ASP A C 1
ATOM 1778 O O . ASP A 1 225 ? 6.220 -9.433 -32.220 1.00 76.62 225 ASP A O 1
ATOM 1782 N N . TRP A 1 226 ? 6.573 -10.365 -30.208 1.00 80.62 226 TRP A N 1
ATOM 1783 C CA . TRP A 1 226 ? 7.879 -9.751 -29.954 1.00 80.62 226 TRP A CA 1
ATOM 1784 C C . TRP A 1 226 ? 8.904 -10.054 -31.053 1.00 80.62 226 TRP A C 1
ATOM 1786 O O . TRP A 1 226 ? 9.775 -9.224 -31.301 1.00 80.62 226 TRP A O 1
ATOM 1796 N N . LYS A 1 227 ? 8.757 -11.166 -31.787 1.00 77.31 227 LYS A N 1
ATOM 1797 C CA . LYS A 1 227 ? 9.635 -11.510 -32.916 1.00 77.31 227 LYS A CA 1
ATOM 1798 C C . LYS A 1 227 ? 9.610 -10.492 -34.065 1.00 77.31 227 LYS A C 1
ATOM 1800 O O . LYS A 1 227 ? 10.562 -10.412 -34.833 1.00 77.31 227 LYS A O 1
ATOM 1805 N N . ASN A 1 228 ? 8.524 -9.725 -34.193 1.00 85.25 228 ASN A N 1
ATOM 1806 C CA . ASN A 1 228 ? 8.353 -8.722 -35.249 1.00 85.25 228 ASN A CA 1
ATOM 1807 C C . ASN A 1 228 ? 9.030 -7.384 -34.909 1.00 85.25 228 ASN A C 1
ATOM 1809 O O . ASN A 1 228 ? 8.964 -6.438 -35.693 1.00 85.25 228 ASN A O 1
ATOM 1813 N N . TYR A 1 229 ? 9.648 -7.292 -33.731 1.00 90.25 229 TYR A N 1
ATOM 1814 C CA . TYR A 1 229 ? 10.265 -6.083 -33.215 1.00 90.25 229 TYR A CA 1
ATOM 1815 C C . TYR A 1 229 ? 11.757 -6.296 -32.997 1.00 90.25 229 TYR A C 1
ATOM 1817 O O . TYR A 1 229 ? 12.220 -7.390 -32.667 1.00 90.25 229 TYR A O 1
ATOM 1825 N N . ALA A 1 230 ? 12.527 -5.228 -33.185 1.00 89.75 230 ALA A N 1
ATOM 1826 C CA . ALA A 1 230 ? 13.963 -5.280 -32.960 1.00 89.75 230 ALA A CA 1
ATOM 1827 C C . ALA A 1 230 ? 14.303 -5.179 -31.470 1.00 89.75 230 ALA A C 1
ATOM 1829 O O . ALA A 1 230 ? 15.389 -5.597 -31.061 1.00 89.75 230 ALA A O 1
ATOM 1830 N N . SER A 1 231 ? 13.398 -4.640 -30.648 1.00 93.31 231 SER A N 1
ATOM 1831 C CA . SER A 1 231 ? 13.575 -4.506 -29.201 1.00 93.31 231 SER A CA 1
ATOM 1832 C C . SER A 1 231 ? 12.245 -4.408 -28.456 1.00 93.31 231 SER A C 1
ATOM 1834 O O . SER A 1 231 ? 11.230 -3.980 -29.014 1.00 93.31 231 SER A O 1
ATOM 1836 N N . CYS A 1 232 ? 12.251 -4.796 -27.181 1.00 94.00 232 CYS A N 1
ATOM 1837 C CA . CYS A 1 232 ? 11.037 -4.957 -26.389 1.00 94.00 232 CYS A CA 1
ATOM 1838 C C . CYS A 1 232 ? 11.214 -4.356 -24.986 1.00 94.00 232 CYS A C 1
ATOM 1840 O O . CYS A 1 232 ? 12.165 -4.674 -24.284 1.00 94.00 232 CYS A O 1
ATOM 1842 N N . PHE A 1 233 ? 10.271 -3.525 -24.548 1.00 95.12 233 PHE A N 1
ATOM 1843 C CA . PHE A 1 233 ? 10.194 -3.006 -23.183 1.00 95.12 233 PHE A CA 1
ATOM 1844 C C . PHE A 1 233 ? 9.013 -3.643 -22.460 1.00 95.12 233 PHE A C 1
ATOM 1846 O O . PHE A 1 233 ? 7.861 -3.453 -22.851 1.00 95.12 233 PHE A O 1
ATOM 1853 N N . ILE A 1 234 ? 9.282 -4.373 -21.386 1.00 93.69 234 ILE A N 1
ATOM 1854 C CA . ILE A 1 234 ? 8.297 -5.133 -20.627 1.00 93.69 234 ILE A CA 1
ATOM 1855 C C . ILE A 1 234 ? 8.018 -4.416 -19.306 1.00 93.69 234 ILE A C 1
ATOM 1857 O O . ILE A 1 234 ? 8.890 -4.275 -18.454 1.00 93.69 234 ILE A O 1
ATOM 1861 N N . ALA A 1 235 ? 6.791 -3.916 -19.159 1.00 91.12 235 ALA A N 1
ATOM 1862 C CA . ALA A 1 235 ? 6.340 -3.118 -18.021 1.00 91.12 235 ALA A CA 1
ATOM 1863 C C . ALA A 1 235 ? 4.966 -3.600 -17.531 1.00 91.12 235 ALA A C 1
ATOM 1865 O O . ALA A 1 235 ? 3.976 -2.852 -17.512 1.00 91.12 235 ALA A O 1
ATOM 1866 N N . VAL A 1 236 ? 4.894 -4.878 -17.158 1.00 87.19 236 VAL A N 1
ATOM 1867 C CA . VAL A 1 236 ? 3.660 -5.546 -16.725 1.00 87.19 236 VAL A CA 1
ATOM 1868 C C . VAL A 1 236 ? 3.775 -6.069 -15.297 1.00 87.19 236 VAL A C 1
ATOM 1870 O O . VAL A 1 236 ? 4.840 -6.090 -14.699 1.00 87.19 236 VAL A O 1
ATOM 1873 N N . ARG A 1 237 ? 2.646 -6.511 -14.741 1.00 82.19 237 ARG A N 1
ATOM 1874 C CA . ARG A 1 237 ? 2.623 -7.379 -13.561 1.00 82.19 237 ARG A CA 1
ATOM 1875 C C . ARG A 1 237 ? 2.216 -8.765 -14.045 1.00 82.19 237 ARG A C 1
ATOM 1877 O O . ARG A 1 237 ? 1.065 -8.941 -14.458 1.00 82.19 237 ARG A O 1
ATOM 1884 N N . ALA A 1 238 ? 3.159 -9.702 -14.061 1.00 80.94 238 ALA A N 1
ATOM 1885 C CA . ALA A 1 238 ? 2.967 -11.049 -14.591 1.00 80.94 238 ALA A CA 1
ATOM 1886 C C . ALA A 1 238 ? 3.139 -12.114 -13.496 1.00 80.94 238 ALA A C 1
ATOM 1888 O O . ALA A 1 238 ? 3.943 -11.949 -12.583 1.00 80.94 238 ALA A O 1
ATOM 1889 N N . GLU A 1 239 ? 2.346 -13.189 -13.577 1.00 72.50 239 GLU A N 1
ATOM 1890 C CA . GLU A 1 239 ? 2.436 -14.332 -12.649 1.00 72.50 239 GLU A CA 1
ATOM 1891 C C . GLU A 1 239 ? 3.592 -15.271 -12.997 1.00 72.50 239 GLU A C 1
ATOM 1893 O O . GLU A 1 239 ? 4.249 -15.794 -12.102 1.00 72.50 239 GLU A O 1
ATOM 1898 N N . ASN A 1 240 ? 3.853 -15.424 -14.294 1.00 81.62 240 ASN A N 1
ATOM 1899 C CA . ASN A 1 240 ? 4.920 -16.230 -14.871 1.00 81.62 240 ASN A CA 1
ATOM 1900 C C . ASN A 1 240 ? 5.714 -15.367 -15.855 1.00 81.62 240 ASN A C 1
ATOM 1902 O O . ASN A 1 240 ? 5.271 -14.268 -16.210 1.00 81.62 240 ASN A O 1
ATOM 1906 N N . TYR A 1 241 ? 6.849 -15.878 -16.326 1.00 88.38 241 TYR A N 1
ATOM 1907 C CA . TYR A 1 241 ? 7.539 -15.264 -17.452 1.00 88.38 241 TYR A CA 1
ATOM 1908 C C . TYR A 1 241 ? 6.607 -15.230 -18.674 1.00 88.38 241 TYR A C 1
ATOM 1910 O O . TYR A 1 241 ? 5.901 -16.191 -18.979 1.00 88.38 241 TYR A O 1
ATOM 1918 N N . ILE A 1 242 ? 6.530 -14.070 -19.321 1.00 87.44 242 ILE A N 1
ATOM 1919 C CA . ILE A 1 242 ? 5.760 -13.865 -20.550 1.00 87.44 242 ILE A CA 1
ATOM 1920 C C . ILE A 1 242 ? 6.619 -14.080 -21.796 1.00 87.44 242 ILE A C 1
ATOM 1922 O O . ILE A 1 242 ? 6.060 -14.388 -22.845 1.00 87.44 242 ILE A O 1
ATOM 1926 N N . ILE A 1 243 ? 7.939 -13.915 -21.660 1.00 87.75 243 ILE A N 1
ATOM 1927 C CA . ILE A 1 243 ? 8.937 -14.213 -22.684 1.00 87.75 243 ILE A CA 1
ATOM 1928 C C . ILE A 1 243 ? 9.869 -15.278 -22.109 1.00 87.75 243 ILE A C 1
ATOM 1930 O O . ILE A 1 243 ? 10.550 -15.041 -21.106 1.00 87.75 243 ILE A O 1
ATOM 1934 N N . GLU A 1 244 ? 9.855 -16.433 -22.758 1.00 89.00 244 GLU A N 1
ATOM 1935 C CA . GLU A 1 244 ? 10.762 -17.559 -22.549 1.00 89.00 244 GLU A CA 1
ATOM 1936 C C . GLU A 1 244 ? 11.832 -17.582 -23.659 1.00 89.00 244 GLU A C 1
ATOM 1938 O O . GLU A 1 244 ? 11.616 -16.975 -24.713 1.00 89.00 244 GLU A O 1
ATOM 1943 N N . PRO A 1 245 ? 12.964 -18.287 -23.475 1.00 83.50 245 PRO A N 1
ATOM 1944 C CA . PRO A 1 245 ? 14.011 -18.392 -24.497 1.00 83.50 245 PRO A CA 1
ATOM 1945 C C . PRO A 1 245 ? 13.489 -18.867 -25.864 1.00 83.50 245 PRO A C 1
ATOM 1947 O O . PRO A 1 245 ? 13.822 -18.278 -26.889 1.00 83.50 245 PRO A O 1
ATOM 1950 N N . ASP A 1 246 ? 12.579 -19.846 -25.873 1.00 83.19 246 ASP A N 1
ATOM 1951 C CA . ASP A 1 246 ? 11.978 -20.403 -27.096 1.00 83.19 246 ASP A CA 1
ATOM 1952 C C . ASP A 1 246 ? 11.078 -19.408 -27.854 1.00 83.19 246 ASP A C 1
ATOM 1954 O O . ASP A 1 246 ? 10.741 -19.627 -29.020 1.00 83.19 246 ASP A O 1
ATOM 1958 N N . ASP A 1 247 ? 10.663 -18.309 -27.211 1.00 80.00 247 ASP A N 1
ATOM 1959 C CA . ASP A 1 247 ? 9.811 -17.297 -27.836 1.00 80.00 247 ASP A CA 1
ATOM 1960 C C . ASP A 1 247 ? 10.609 -16.317 -28.735 1.00 80.00 247 ASP A C 1
ATOM 1962 O O . ASP A 1 247 ? 9.993 -15.504 -29.436 1.00 80.00 247 ASP A O 1
ATOM 1966 N N . LEU A 1 248 ? 11.952 -16.371 -28.727 1.00 77.69 248 LEU A N 1
ATOM 1967 C CA . LEU A 1 248 ? 12.837 -15.511 -29.523 1.00 77.69 248 LEU A CA 1
ATOM 1968 C C . LEU A 1 248 ? 13.637 -16.310 -30.566 1.00 77.69 248 LEU A C 1
ATOM 1970 O O . LEU A 1 248 ? 14.712 -16.824 -30.261 1.00 77.69 248 LEU A O 1
ATOM 1974 N N . PRO A 1 249 ? 13.178 -16.381 -31.827 1.00 70.44 249 PRO A N 1
ATOM 1975 C CA . PRO A 1 249 ? 14.007 -16.918 -32.902 1.00 70.44 249 PRO A CA 1
ATOM 1976 C C . PRO A 1 249 ? 15.280 -16.080 -33.108 1.00 70.44 249 PRO A C 1
ATOM 1978 O O . PRO A 1 249 ? 15.283 -14.867 -32.857 1.00 70.44 249 PRO A O 1
ATOM 1981 N N . GLU A 1 250 ? 16.343 -16.715 -33.616 1.00 67.06 250 GLU A N 1
ATOM 1982 C CA . GLU A 1 250 ? 17.633 -16.066 -33.889 1.00 67.06 250 GLU A CA 1
ATOM 1983 C C . GLU A 1 250 ? 17.462 -14.742 -34.652 1.00 67.06 250 GLU A C 1
ATOM 1985 O O . GLU A 1 250 ? 16.817 -14.665 -35.699 1.00 67.06 250 GLU A O 1
ATOM 1990 N N . GLY A 1 251 ? 18.059 -13.675 -34.115 1.00 64.50 251 GLY A N 1
ATOM 1991 C CA . GLY A 1 251 ? 18.059 -12.345 -34.727 1.00 64.50 251 GLY A CA 1
ATOM 1992 C C . GLY A 1 251 ? 16.848 -11.460 -34.408 1.00 64.50 251 GLY A C 1
ATOM 1993 O O . GLY A 1 251 ? 16.874 -10.286 -34.787 1.00 64.50 251 GLY A O 1
ATOM 1994 N N . SER A 1 252 ? 15.838 -11.966 -33.692 1.00 68.19 252 SER A N 1
ATOM 1995 C CA . SER A 1 252 ? 14.670 -11.189 -33.247 1.00 68.19 252 SER A CA 1
ATOM 1996 C C . SER A 1 252 ? 14.852 -10.574 -31.848 1.00 68.19 252 SER A C 1
ATOM 1998 O O . SER A 1 252 ? 15.617 -11.097 -31.045 1.00 68.19 252 SER A O 1
ATOM 2000 N N . CYS A 1 253 ? 14.197 -9.432 -31.580 1.00 72.88 253 CYS A N 1
ATOM 2001 C CA . CYS A 1 253 ? 14.214 -8.680 -30.311 1.00 72.88 253 CYS A CA 1
ATOM 2002 C C . CYS A 1 253 ? 15.563 -8.704 -29.545 1.00 72.88 253 CYS A C 1
ATOM 2004 O O . CYS A 1 253 ? 15.673 -9.250 -28.450 1.00 72.88 253 CYS A O 1
ATOM 2006 N N . LYS A 1 254 ? 16.603 -8.083 -30.125 1.00 83.81 254 LYS A N 1
ATOM 2007 C CA . LYS A 1 254 ? 17.998 -8.148 -29.638 1.00 83.81 254 LYS A CA 1
ATOM 2008 C C . LYS A 1 254 ? 18.227 -7.531 -28.262 1.00 83.81 254 LYS A C 1
ATOM 2010 O O . LYS A 1 254 ? 19.189 -7.901 -27.595 1.00 83.81 254 LYS A O 1
ATOM 2015 N N . VAL A 1 255 ? 17.394 -6.569 -27.872 1.00 93.62 255 VAL A N 1
ATOM 2016 C CA . VAL A 1 255 ? 17.470 -5.907 -26.568 1.00 93.62 255 VAL A CA 1
ATOM 2017 C C . VAL A 1 255 ? 16.096 -5.952 -25.921 1.00 93.62 255 VAL A C 1
ATOM 2019 O O . VAL A 1 255 ? 15.107 -5.477 -26.491 1.00 93.62 255 VAL A O 1
ATOM 2022 N N . ILE A 1 256 ? 16.047 -6.522 -24.722 1.00 94.62 256 ILE A N 1
ATOM 2023 C CA . ILE A 1 256 ? 14.846 -6.624 -23.907 1.00 94.62 256 ILE A CA 1
ATOM 2024 C C . ILE A 1 256 ? 15.076 -5.881 -22.607 1.00 94.62 256 ILE A C 1
ATOM 2026 O O . ILE A 1 256 ? 16.006 -6.172 -21.861 1.00 94.62 256 ILE A O 1
ATOM 2030 N N . VAL A 1 257 ? 14.192 -4.936 -22.322 1.00 95.81 257 VAL A N 1
ATOM 2031 C CA . VAL A 1 257 ? 14.210 -4.160 -21.090 1.00 95.81 257 VAL A CA 1
ATOM 2032 C C . VAL A 1 257 ? 13.050 -4.606 -20.213 1.00 95.81 257 VAL A C 1
ATOM 2034 O O . VAL A 1 257 ? 11.898 -4.335 -20.542 1.00 95.81 257 VAL A O 1
ATOM 2037 N N . ASP A 1 258 ? 13.328 -5.280 -19.101 1.00 94.12 258 ASP A N 1
ATOM 2038 C CA . ASP A 1 258 ? 12.309 -5.747 -18.160 1.00 94.12 258 ASP A CA 1
ATOM 2039 C C . ASP A 1 258 ? 12.272 -4.883 -16.896 1.00 94.12 258 ASP A C 1
ATOM 2041 O O . ASP A 1 258 ? 13.072 -5.037 -15.973 1.00 94.12 258 ASP A O 1
ATOM 2045 N N . VAL A 1 259 ? 11.297 -3.978 -16.844 1.00 88.81 259 VAL A N 1
ATOM 2046 C CA . VAL A 1 259 ? 10.999 -3.137 -15.673 1.00 88.81 259 VAL A CA 1
ATOM 2047 C C . VAL A 1 259 ? 9.773 -3.644 -14.905 1.00 88.81 259 VAL A C 1
ATOM 2049 O O . VAL A 1 259 ? 9.100 -2.872 -14.216 1.00 88.81 259 VAL A O 1
ATOM 2052 N N . SER A 1 260 ? 9.444 -4.928 -15.059 1.00 84.88 260 SER A N 1
ATOM 2053 C CA . SER A 1 260 ? 8.320 -5.580 -14.389 1.00 84.88 260 SER A CA 1
ATOM 2054 C C . SER A 1 260 ? 8.677 -6.017 -12.975 1.00 84.88 260 SER A C 1
ATOM 2056 O O . SER A 1 260 ? 9.800 -6.424 -12.682 1.00 84.88 260 SER A O 1
ATOM 2058 N N . THR A 1 261 ? 7.674 -5.988 -12.106 1.00 74.56 261 THR A N 1
ATOM 2059 C CA . THR A 1 261 ? 7.765 -6.460 -10.726 1.00 74.56 261 THR A CA 1
ATOM 2060 C C . THR A 1 261 ? 6.560 -7.359 -10.423 1.00 74.56 261 THR A C 1
ATOM 2062 O O . THR A 1 261 ? 5.417 -6.890 -10.392 1.00 74.56 261 THR A O 1
ATOM 2065 N N . PRO A 1 262 ? 6.760 -8.677 -10.229 1.00 77.75 262 PRO A N 1
ATOM 2066 C CA . PRO A 1 262 ? 7.992 -9.454 -10.451 1.00 77.75 262 PRO A CA 1
ATOM 2067 C C . PRO A 1 262 ? 8.488 -9.415 -11.909 1.00 77.75 262 PRO A C 1
ATOM 2069 O O . PRO A 1 262 ? 7.702 -9.092 -12.802 1.00 77.75 262 PRO A O 1
ATOM 2072 N N . PHE A 1 263 ? 9.750 -9.808 -12.148 1.00 85.12 263 PHE A N 1
ATOM 2073 C CA . PHE A 1 263 ? 10.303 -9.938 -13.504 1.00 85.12 263 PHE A CA 1
ATOM 2074 C C . PHE A 1 263 ? 9.387 -10.774 -14.391 1.00 85.12 263 PHE A C 1
ATOM 2076 O O . PHE A 1 263 ? 8.860 -11.804 -13.963 1.00 85.12 263 PHE A O 1
ATOM 2083 N N . ALA A 1 264 ? 9.181 -10.316 -15.614 1.00 89.56 264 ALA A N 1
ATOM 2084 C CA . ALA A 1 264 ? 8.295 -10.927 -16.586 1.00 89.56 264 ALA A CA 1
ATOM 2085 C C . ALA A 1 264 ? 9.077 -11.595 -17.729 1.00 89.56 264 ALA A C 1
ATOM 2087 O O . ALA A 1 264 ? 8.473 -12.278 -18.549 1.00 89.56 264 ALA A O 1
ATOM 2088 N N . VAL A 1 265 ? 10.403 -11.459 -17.765 1.00 91.19 265 VAL A N 1
ATOM 2089 C CA . VAL A 1 265 ? 11.281 -12.108 -18.748 1.00 91.19 265 VAL A CA 1
ATOM 2090 C C . VAL A 1 265 ? 12.154 -13.153 -18.062 1.00 91.19 265 VAL A C 1
ATOM 2092 O O . VAL A 1 265 ? 12.711 -12.888 -16.994 1.00 91.19 265 VAL A O 1
ATOM 2095 N N . ASN A 1 266 ? 12.242 -14.348 -18.649 1.00 91.25 266 ASN A N 1
ATOM 2096 C CA . ASN A 1 266 ? 13.116 -15.398 -18.138 1.00 91.25 266 ASN A CA 1
ATOM 2097 C C . ASN A 1 266 ? 14.592 -14.967 -18.299 1.00 91.25 266 ASN A C 1
ATOM 2099 O O . ASN A 1 266 ? 14.986 -14.604 -19.408 1.00 91.25 266 ASN A O 1
ATOM 2103 N N . PRO A 1 267 ? 15.418 -14.987 -17.233 1.00 89.06 267 PRO A N 1
ATOM 2104 C CA . PRO A 1 267 ? 16.832 -14.614 -17.321 1.00 89.06 267 PRO A CA 1
ATOM 2105 C C . PRO A 1 267 ? 17.656 -15.482 -18.287 1.00 89.06 267 PRO A C 1
ATOM 2107 O O . PRO A 1 267 ? 18.653 -15.002 -18.816 1.00 89.06 267 PRO A O 1
ATOM 2110 N N . GLU A 1 268 ? 17.238 -16.715 -18.590 1.00 90.06 268 GLU A N 1
ATOM 2111 C CA . GLU A 1 268 ? 17.931 -17.606 -19.542 1.00 90.06 268 GLU A CA 1
ATOM 2112 C C . GLU A 1 268 ? 17.948 -17.069 -20.988 1.00 90.06 268 GLU A C 1
ATOM 2114 O O . GLU A 1 268 ? 18.702 -17.550 -21.841 1.00 90.06 268 GLU A O 1
ATOM 2119 N N . ILE A 1 269 ? 17.169 -16.019 -21.261 1.00 88.25 269 ILE A N 1
ATOM 2120 C CA . ILE A 1 269 ? 17.134 -15.333 -22.552 1.00 88.25 269 ILE A CA 1
ATOM 2121 C C . ILE A 1 269 ? 18.436 -14.610 -22.901 1.00 88.25 269 ILE A C 1
ATOM 2123 O O . ILE A 1 269 ? 18.646 -14.271 -24.064 1.00 88.25 269 ILE A O 1
ATOM 2127 N N . GLU A 1 270 ? 19.325 -14.402 -21.923 1.00 86.88 270 GLU A N 1
ATOM 2128 C CA . GLU A 1 270 ? 20.651 -13.805 -22.135 1.00 86.88 270 GLU A CA 1
ATOM 2129 C C . GLU A 1 270 ? 21.522 -14.591 -23.125 1.00 86.88 270 GLU A C 1
ATOM 2131 O O . GLU A 1 270 ? 22.449 -14.038 -23.713 1.00 86.88 270 GLU A O 1
ATOM 2136 N N . SER A 1 271 ? 21.187 -15.862 -23.363 1.00 82.75 271 SER A N 1
ATOM 2137 C CA . SER A 1 271 ? 21.776 -16.677 -24.430 1.00 82.75 271 SER A CA 1
ATOM 2138 C C . SER A 1 271 ? 21.480 -16.152 -25.844 1.00 82.75 271 SER A C 1
ATOM 2140 O O . SER A 1 271 ? 22.263 -16.397 -26.758 1.00 82.75 271 SER A O 1
ATOM 2142 N N . SER A 1 272 ? 20.368 -15.433 -26.027 1.00 83.31 272 SER A N 1
ATOM 2143 C CA . SER A 1 272 ? 19.812 -15.062 -27.338 1.00 83.31 272 SER A CA 1
ATOM 2144 C C . SER A 1 272 ? 19.590 -13.552 -27.515 1.00 83.31 272 SER A C 1
ATOM 2146 O O . SER A 1 272 ? 19.549 -13.067 -28.647 1.00 83.31 272 SER A O 1
ATOM 2148 N N . ALA A 1 273 ? 19.469 -12.787 -26.424 1.00 88.75 273 ALA A N 1
ATOM 2149 C CA . ALA A 1 273 ? 19.233 -11.343 -26.435 1.00 88.75 273 ALA A CA 1
ATOM 2150 C C . ALA A 1 273 ? 19.872 -10.641 -25.226 1.00 88.75 273 ALA A C 1
ATOM 2152 O O . ALA A 1 273 ? 20.095 -11.240 -24.179 1.00 88.75 273 ALA A O 1
ATOM 2153 N N . VAL A 1 274 ? 20.124 -9.335 -25.332 1.00 92.56 274 VAL A N 1
ATOM 2154 C CA . VAL A 1 274 ? 20.588 -8.526 -24.198 1.00 92.56 274 VAL A CA 1
ATOM 2155 C C . VAL A 1 274 ? 19.410 -8.234 -23.270 1.00 92.56 274 VAL A C 1
ATOM 2157 O O . VAL A 1 274 ? 18.489 -7.511 -23.651 1.00 92.56 274 VAL A O 1
ATOM 2160 N N . LEU A 1 275 ? 19.454 -8.754 -22.041 1.00 94.44 275 LEU A N 1
ATOM 2161 C CA . LEU A 1 275 ? 18.453 -8.478 -21.010 1.00 94.44 275 LEU A CA 1
ATOM 2162 C C . LEU A 1 275 ? 18.909 -7.348 -20.074 1.00 94.44 275 LEU A C 1
ATOM 2164 O O . LEU A 1 275 ? 19.889 -7.476 -19.335 1.00 94.44 275 LEU A O 1
ATOM 2168 N N . ILE A 1 276 ? 18.150 -6.256 -20.053 1.00 94.69 276 ILE A N 1
ATOM 2169 C CA . ILE A 1 276 ? 18.292 -5.140 -19.114 1.00 94.69 276 ILE A CA 1
ATOM 2170 C C . ILE A 1 276 ? 17.113 -5.204 -18.144 1.00 94.69 276 ILE A C 1
ATOM 2172 O O . ILE A 1 276 ? 16.013 -4.756 -18.454 1.00 94.69 276 ILE A O 1
ATOM 2176 N N . ASN A 1 277 ? 17.319 -5.786 -16.967 1.00 91.31 277 ASN A N 1
ATOM 2177 C CA . ASN A 1 277 ? 16.270 -5.888 -15.957 1.00 91.31 277 ASN A CA 1
ATOM 2178 C C . ASN A 1 277 ? 16.306 -4.702 -14.969 1.00 91.31 277 ASN A C 1
ATOM 2180 O O . ASN A 1 277 ? 17.260 -3.918 -14.923 1.00 91.31 277 ASN A O 1
ATOM 2184 N N . LEU A 1 278 ? 15.257 -4.578 -14.153 1.00 83.44 278 LEU A N 1
ATOM 2185 C CA . LEU A 1 278 ? 15.136 -3.520 -13.146 1.00 83.44 278 LEU A CA 1
ATOM 2186 C C . LEU A 1 278 ? 16.303 -3.496 -12.145 1.00 83.44 278 LEU A C 1
ATOM 2188 O O . LEU A 1 278 ? 16.670 -2.417 -11.680 1.00 83.44 278 LEU A O 1
ATOM 2192 N N . GLU A 1 279 ? 16.899 -4.647 -11.825 1.00 81.44 279 GLU A N 1
ATOM 2193 C CA . GLU A 1 279 ? 18.079 -4.736 -10.955 1.00 81.44 279 GLU A CA 1
ATOM 2194 C C . GLU A 1 279 ? 19.289 -4.038 -11.581 1.00 81.44 279 GLU A C 1
ATOM 2196 O O . GLU A 1 279 ? 19.839 -3.131 -10.959 1.00 81.44 279 GLU A O 1
ATOM 2201 N N . LYS A 1 280 ? 19.637 -4.359 -12.835 1.00 86.94 280 LYS A N 1
ATOM 2202 C CA . LYS A 1 280 ? 20.744 -3.715 -13.566 1.00 86.94 280 LYS A CA 1
ATOM 2203 C C . LYS A 1 280 ? 20.529 -2.206 -13.715 1.00 86.94 280 LYS A C 1
ATOM 2205 O O . LYS A 1 280 ? 21.453 -1.422 -13.501 1.00 86.94 280 LYS A O 1
ATOM 2210 N N . ILE A 1 281 ? 19.296 -1.787 -14.021 1.00 86.31 281 ILE A N 1
ATOM 2211 C CA . ILE A 1 281 ? 18.928 -0.361 -14.090 1.00 86.31 281 ILE A CA 1
ATOM 2212 C C . ILE A 1 281 ? 19.138 0.315 -12.734 1.00 86.31 281 ILE A C 1
ATOM 2214 O O . ILE A 1 281 ? 19.678 1.417 -12.645 1.00 86.31 281 ILE A O 1
ATOM 2218 N N . SER A 1 282 ? 18.730 -0.357 -11.660 1.00 75.06 282 SER A N 1
ATOM 2219 C CA . SER A 1 282 ? 18.861 0.166 -10.304 1.00 75.06 282 SER A CA 1
ATOM 2220 C C . SER A 1 282 ? 20.314 0.245 -9.849 1.00 75.06 282 SER A C 1
ATOM 2222 O O . SER A 1 282 ? 20.665 1.197 -9.158 1.00 75.06 282 SER A O 1
ATOM 2224 N N . GLU A 1 283 ? 21.162 -0.713 -10.233 1.00 78.50 283 GLU A N 1
ATOM 2225 C CA . GLU A 1 283 ? 22.602 -0.678 -9.961 1.00 78.50 283 GLU A CA 1
ATOM 2226 C C . GLU A 1 283 ? 23.273 0.524 -10.610 1.00 78.50 283 GLU A C 1
ATOM 2228 O O . GLU A 1 283 ? 24.050 1.215 -9.952 1.00 78.50 283 GLU A O 1
ATOM 2233 N N . ARG A 1 284 ? 22.920 0.824 -11.859 1.00 77.81 284 ARG A N 1
ATOM 2234 C CA . ARG A 1 284 ? 23.458 1.977 -12.578 1.00 77.81 284 ARG A CA 1
ATOM 2235 C C . ARG A 1 284 ? 22.954 3.310 -12.026 1.00 77.81 284 ARG A C 1
ATOM 2237 O O . ARG A 1 284 ? 23.719 4.260 -11.896 1.00 77.81 284 ARG A O 1
ATOM 2244 N N . LEU A 1 285 ? 21.688 3.350 -11.609 1.00 73.12 285 LEU A N 1
ATOM 2245 C CA . LEU A 1 285 ? 21.090 4.491 -10.917 1.00 73.12 285 LEU A CA 1
ATOM 2246 C C . LEU A 1 285 ? 21.505 4.628 -9.456 1.00 73.12 285 LEU A C 1
ATOM 2248 O O . LEU A 1 285 ? 20.988 5.534 -8.788 1.00 73.12 285 LEU A O 1
ATOM 2252 N N . ARG A 1 286 ? 22.383 3.764 -8.921 1.00 65.88 286 ARG A N 1
ATOM 2253 C CA . ARG A 1 286 ? 22.867 3.911 -7.545 1.00 65.88 286 ARG A CA 1
ATOM 2254 C C . ARG A 1 286 ? 23.532 5.271 -7.397 1.00 65.88 286 ARG A C 1
ATOM 2256 O O . ARG A 1 286 ? 24.695 5.483 -7.721 1.00 65.88 286 ARG A O 1
ATOM 2263 N N . LYS A 1 287 ? 22.753 6.197 -6.848 1.00 61.19 287 LYS A N 1
ATOM 2264 C CA . LYS A 1 287 ? 23.230 7.461 -6.316 1.00 61.19 287 LYS A CA 1
ATOM 2265 C C . LYS A 1 287 ? 24.290 7.171 -5.266 1.00 61.19 287 LYS A C 1
ATOM 2267 O O . LYS A 1 287 ? 24.253 6.122 -4.618 1.00 61.19 287 LYS A O 1
ATOM 2272 N N . THR A 1 288 ? 25.193 8.123 -5.052 1.00 59.91 288 THR A N 1
ATOM 2273 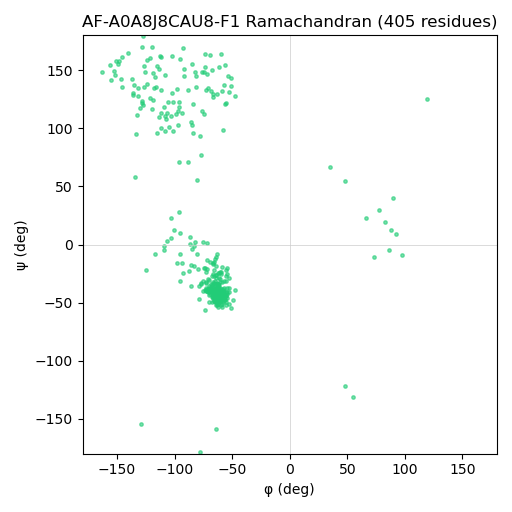C CA . THR A 1 288 ? 26.125 8.030 -3.927 1.00 59.91 288 THR A CA 1
ATOM 2274 C C . THR A 1 288 ? 25.342 7.754 -2.640 1.00 59.91 288 THR A C 1
ATOM 2276 O O . THR A 1 288 ? 24.233 8.262 -2.443 1.00 59.91 288 THR A O 1
ATOM 2279 N N . GLU A 1 289 ? 25.906 6.941 -1.747 1.00 60.56 289 GLU A N 1
ATOM 2280 C CA . GLU A 1 289 ? 25.266 6.598 -0.469 1.00 60.56 289 GLU A CA 1
ATOM 2281 C C . GLU A 1 289 ? 24.847 7.863 0.312 1.00 60.56 289 GLU A C 1
ATOM 2283 O O . GLU A 1 289 ? 23.827 7.879 1.003 1.00 60.56 289 GLU A O 1
ATOM 2288 N N . ALA A 1 290 ? 25.582 8.964 0.110 1.00 65.69 290 ALA A N 1
ATOM 2289 C CA . ALA A 1 290 ? 25.278 10.296 0.619 1.00 65.69 290 ALA A CA 1
ATOM 2290 C C . ALA A 1 290 ? 23.954 10.875 0.083 1.00 65.69 290 ALA A C 1
ATOM 2292 O O . ALA A 1 290 ? 23.104 11.285 0.874 1.00 65.69 290 ALA A O 1
ATOM 2293 N N . GLU A 1 291 ? 23.732 10.879 -1.234 1.00 68.06 291 GLU A N 1
ATOM 2294 C CA . GLU A 1 291 ? 22.473 11.359 -1.822 1.00 68.06 291 GLU A CA 1
ATOM 2295 C C . GLU A 1 291 ? 21.276 10.504 -1.396 1.00 68.06 291 GLU A C 1
ATOM 2297 O O . GLU A 1 291 ? 20.193 11.026 -1.118 1.00 68.06 291 GLU A O 1
ATOM 2302 N N . ARG A 1 292 ? 21.467 9.180 -1.325 1.00 65.94 292 ARG A N 1
ATOM 2303 C CA . ARG A 1 292 ? 20.436 8.246 -0.861 1.00 65.94 292 ARG A CA 1
ATOM 2304 C C . ARG A 1 292 ? 20.045 8.550 0.583 1.00 65.94 292 ARG A C 1
ATOM 2306 O O . ARG A 1 292 ? 18.857 8.676 0.883 1.00 65.94 292 ARG A O 1
ATOM 2313 N N . ARG A 1 293 ? 21.039 8.728 1.457 1.00 69.31 293 ARG A N 1
ATOM 2314 C CA . ARG A 1 293 ? 20.837 9.104 2.860 1.00 69.31 293 ARG A CA 1
ATOM 2315 C C . ARG A 1 293 ? 20.101 10.439 2.982 1.00 69.31 293 ARG A C 1
ATOM 2317 O O . ARG A 1 293 ? 19.122 10.507 3.716 1.00 69.31 293 ARG A O 1
ATOM 2324 N N . GLN A 1 294 ? 20.500 11.458 2.221 1.00 74.44 294 GLN A N 1
ATOM 2325 C CA . GLN A 1 294 ? 19.853 12.773 2.249 1.00 74.44 294 GLN A CA 1
ATOM 2326 C C . GLN A 1 294 ? 18.378 12.705 1.818 1.00 74.44 294 GLN A C 1
ATOM 2328 O O . GLN A 1 294 ? 17.512 13.322 2.437 1.00 74.44 294 GLN A O 1
ATOM 2333 N N . MET A 1 295 ? 18.065 11.927 0.776 1.00 72.81 295 MET A N 1
ATOM 2334 C CA . MET A 1 295 ? 16.682 11.716 0.335 1.00 72.81 295 MET A CA 1
ATOM 2335 C C . MET A 1 295 ? 15.834 11.020 1.406 1.00 72.81 295 MET A C 1
ATOM 2337 O O . MET A 1 295 ? 14.681 11.399 1.619 1.00 72.81 295 MET A O 1
ATOM 2341 N N . MET A 1 296 ? 16.398 10.013 2.078 1.00 74.88 296 MET A N 1
ATOM 2342 C CA . MET A 1 296 ? 15.729 9.312 3.176 1.00 74.88 296 MET A CA 1
ATOM 2343 C C . MET A 1 296 ? 15.503 10.224 4.382 1.00 74.88 296 MET A C 1
ATOM 2345 O O . MET A 1 296 ? 14.430 10.186 4.977 1.00 74.88 296 MET A O 1
ATOM 2349 N N . GLU A 1 297 ? 16.471 11.076 4.711 1.00 78.81 297 GLU A N 1
ATOM 2350 C CA . GLU A 1 297 ? 16.370 12.034 5.810 1.00 78.81 297 GLU A CA 1
ATOM 2351 C C . GLU A 1 297 ? 15.243 13.048 5.570 1.00 78.81 297 GLU A C 1
ATOM 2353 O O . GLU A 1 297 ? 14.356 13.197 6.412 1.00 78.81 297 GLU A O 1
ATOM 2358 N N . GLN A 1 298 ? 15.191 13.655 4.379 1.00 79.56 298 GLN A N 1
ATOM 2359 C CA . GLN A 1 298 ? 14.111 14.573 3.991 1.00 79.56 298 GLN A CA 1
ATOM 2360 C C . GLN A 1 298 ? 12.730 13.910 4.062 1.00 79.56 298 GLN A C 1
ATOM 2362 O O . GLN A 1 298 ? 11.776 14.487 4.585 1.00 79.56 298 GLN A O 1
ATOM 2367 N N . ALA A 1 299 ? 12.621 12.683 3.551 1.00 81.50 299 ALA A N 1
ATOM 2368 C CA . ALA A 1 299 ? 11.382 11.920 3.597 1.00 81.50 299 ALA A CA 1
ATOM 2369 C C . ALA A 1 299 ? 10.965 11.578 5.032 1.00 81.50 299 ALA A C 1
ATOM 2371 O O . ALA A 1 299 ? 9.783 11.681 5.360 1.00 81.50 299 ALA A O 1
ATOM 2372 N N . SER A 1 300 ? 11.925 11.224 5.890 1.00 79.81 300 SER A N 1
ATOM 2373 C CA . SER A 1 300 ? 11.671 10.923 7.297 1.00 79.81 300 SER A CA 1
ATOM 2374 C C . SER A 1 300 ? 11.135 12.146 8.038 1.00 79.81 300 SER A C 1
ATOM 2376 O O . SER A 1 300 ? 10.175 12.008 8.783 1.00 79.81 300 SER A O 1
ATOM 2378 N N . VAL A 1 301 ? 11.675 13.348 7.803 1.00 83.25 301 VAL A N 1
ATOM 2379 C CA . VAL A 1 301 ? 11.186 14.582 8.452 1.00 83.25 301 VAL A CA 1
ATOM 2380 C C . VAL A 1 301 ? 9.701 14.823 8.165 1.00 83.25 301 VAL A C 1
ATOM 2382 O O . VAL A 1 301 ? 8.926 15.088 9.086 1.00 83.25 301 VAL A O 1
ATOM 2385 N N . ILE A 1 302 ? 9.293 14.694 6.899 1.00 84.88 302 ILE A N 1
ATOM 2386 C CA . ILE A 1 302 ? 7.888 14.845 6.490 1.00 84.88 302 ILE A CA 1
ATOM 2387 C C . ILE A 1 302 ? 7.034 13.758 7.146 1.00 84.88 302 ILE A C 1
ATOM 2389 O O . ILE A 1 302 ? 5.972 14.040 7.696 1.00 84.88 302 ILE A O 1
ATOM 2393 N N . LEU A 1 303 ? 7.514 12.515 7.131 1.00 85.81 303 LEU A N 1
ATOM 2394 C CA . LEU A 1 303 ? 6.771 11.381 7.662 1.00 85.81 303 LEU A CA 1
ATOM 2395 C C . LEU A 1 303 ? 6.550 11.473 9.179 1.00 85.81 303 LEU A C 1
ATOM 2397 O O . LEU A 1 303 ? 5.461 11.167 9.653 1.00 85.81 303 LEU A O 1
ATOM 2401 N N . GLU A 1 304 ? 7.542 11.945 9.938 1.00 83.75 304 GLU A N 1
ATOM 2402 C CA . GLU A 1 304 ? 7.414 12.190 11.382 1.00 83.75 304 GLU A CA 1
ATOM 2403 C C . GLU A 1 304 ? 6.433 13.327 11.700 1.00 83.75 304 GLU A C 1
ATOM 2405 O O . GLU A 1 304 ? 5.764 13.314 12.736 1.00 83.75 304 GLU A O 1
ATOM 2410 N N . ALA A 1 305 ? 6.331 14.340 10.835 1.00 82.44 305 ALA A N 1
ATOM 2411 C CA . ALA A 1 305 ? 5.315 15.380 10.976 1.00 82.44 305 ALA A CA 1
ATOM 2412 C C . ALA A 1 305 ? 3.903 14.804 10.772 1.00 82.44 305 ALA A C 1
ATOM 2414 O O . ALA A 1 305 ? 3.028 15.024 11.609 1.00 82.44 305 ALA A O 1
ATOM 2415 N N . GLU A 1 306 ? 3.709 13.991 9.732 1.00 87.81 306 GLU A N 1
ATOM 2416 C CA . GLU A 1 306 ? 2.431 13.319 9.470 1.00 87.81 306 GLU A CA 1
ATOM 2417 C C . GLU A 1 306 ? 2.059 12.312 10.566 1.00 87.81 306 GLU A C 1
ATOM 2419 O O . GLU A 1 306 ? 0.902 12.243 10.979 1.00 87.81 306 GLU A O 1
ATOM 2424 N N . LEU A 1 307 ? 3.036 11.584 11.114 1.00 84.19 307 LEU A N 1
ATOM 2425 C CA . LEU A 1 307 ? 2.813 10.687 12.247 1.00 84.19 307 LEU A CA 1
ATOM 2426 C C . LEU A 1 307 ? 2.350 11.460 13.492 1.00 84.19 307 LEU A C 1
ATOM 2428 O O . LEU A 1 307 ? 1.418 11.034 14.172 1.00 84.19 307 LEU A O 1
ATOM 2432 N N . ARG A 1 308 ? 2.943 12.629 13.773 1.00 81.00 308 ARG A N 1
ATOM 2433 C CA . ARG A 1 308 ? 2.488 13.513 14.863 1.00 81.00 308 ARG A CA 1
ATOM 2434 C C . ARG A 1 308 ? 1.069 14.032 14.636 1.00 81.00 308 ARG A C 1
ATOM 2436 O O . ARG A 1 308 ? 0.287 14.069 15.585 1.00 81.00 308 ARG A O 1
ATOM 2443 N N . ASN A 1 309 ? 0.718 14.395 13.403 1.00 84.50 309 ASN A N 1
ATOM 2444 C CA . ASN A 1 309 ? -0.645 14.807 13.056 1.00 84.50 309 ASN A CA 1
ATOM 2445 C C . ASN A 1 309 ? -1.643 13.658 13.254 1.00 84.50 309 ASN A C 1
ATOM 2447 O O . ASN A 1 309 ? -2.710 13.855 13.836 1.00 84.50 309 ASN A O 1
ATOM 2451 N N . TYR A 1 310 ? -1.267 12.442 12.849 1.00 84.88 310 TYR A N 1
ATOM 2452 C CA . TYR A 1 310 ? -2.062 11.243 13.085 1.00 84.88 310 TYR A CA 1
ATOM 2453 C C . TYR A 1 310 ? -2.300 11.006 14.581 1.00 84.88 310 TYR A C 1
ATOM 2455 O O . TYR A 1 310 ? -3.448 10.817 14.983 1.00 84.88 310 TYR A O 1
ATOM 2463 N N . ILE A 1 311 ? -1.251 11.083 15.408 1.00 78.00 311 ILE A N 1
ATOM 2464 C CA . ILE A 1 311 ? -1.354 10.931 16.869 1.00 78.00 311 ILE A CA 1
ATOM 2465 C C . ILE A 1 311 ? -2.356 11.929 17.450 1.00 78.00 311 ILE A C 1
ATOM 2467 O O . ILE A 1 311 ? -3.306 11.516 18.111 1.00 78.00 311 ILE A O 1
ATOM 2471 N N . ARG A 1 312 ? -2.209 13.220 17.133 1.00 75.06 312 ARG A N 1
ATOM 2472 C CA . ARG A 1 312 ? -3.128 14.268 17.610 1.00 75.06 312 ARG A CA 1
ATOM 2473 C C . ARG A 1 312 ? -4.576 13.990 17.205 1.00 75.06 312 ARG A C 1
ATOM 2475 O O . ARG A 1 312 ? -5.477 14.079 18.029 1.00 75.06 312 ARG A O 1
ATOM 2482 N N . SER A 1 313 ? -4.802 13.557 15.962 1.00 77.19 313 SER A N 1
ATOM 2483 C CA . SER A 1 313 ? -6.152 13.221 15.489 1.00 77.19 313 SER A CA 1
ATOM 2484 C C . SER A 1 313 ? -6.790 12.047 16.251 1.00 77.19 313 SER A C 1
ATOM 2486 O O . SER A 1 313 ? -8.008 12.017 16.450 1.00 77.19 313 SER A O 1
ATOM 2488 N N . GLN A 1 314 ? -5.982 11.077 16.699 1.00 73.06 314 GLN A N 1
ATOM 2489 C CA . GLN A 1 314 ? -6.450 9.959 17.524 1.00 73.06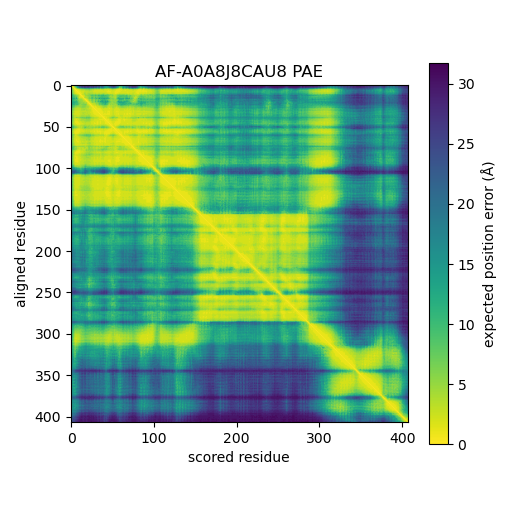 314 GLN A CA 1
ATOM 2490 C C . GLN A 1 314 ? -6.806 10.419 18.941 1.00 73.06 314 GLN A C 1
ATOM 2492 O O . GLN A 1 314 ? -7.825 9.985 19.486 1.00 73.06 314 GLN A O 1
ATOM 2497 N N . GLU A 1 315 ? -6.012 11.321 19.517 1.00 69.44 315 GLU A N 1
ATOM 2498 C CA . GLU A 1 315 ? -6.286 11.924 20.826 1.00 69.44 315 GLU A CA 1
ATOM 2499 C C . GLU A 1 315 ? -7.591 12.730 20.798 1.00 69.44 315 GLU A C 1
ATOM 2501 O O . GLU A 1 315 ? -8.461 12.521 21.644 1.00 69.44 315 GLU A O 1
ATOM 2506 N N . ASP A 1 316 ? -7.795 13.566 19.780 1.00 70.31 316 ASP A N 1
ATOM 2507 C CA . ASP A 1 316 ? -9.017 14.368 19.628 1.00 70.31 316 ASP A CA 1
ATOM 2508 C C . ASP A 1 316 ? -10.268 13.506 19.415 1.00 70.31 316 ASP A C 1
ATOM 2510 O O . ASP A 1 316 ? -11.339 13.788 19.967 1.00 70.31 316 ASP A O 1
ATOM 2514 N N . THR A 1 317 ? -10.141 12.411 18.660 1.00 70.25 317 THR A N 1
ATOM 2515 C CA . THR A 1 317 ? -11.228 11.435 18.484 1.00 70.25 317 THR A CA 1
ATOM 2516 C C . THR A 1 317 ? -11.558 10.744 19.807 1.00 70.25 317 THR A C 1
ATOM 2518 O O . THR A 1 317 ? -12.731 10.621 20.165 1.00 70.25 317 THR A O 1
ATOM 2521 N N . SER A 1 318 ? -10.535 10.344 20.567 1.00 69.75 318 SER A N 1
ATOM 2522 C CA . SER A 1 318 ? -10.693 9.697 21.875 1.00 69.75 318 SER A CA 1
ATOM 2523 C C . SER A 1 318 ? -11.350 10.634 22.891 1.00 69.75 318 SER A C 1
ATOM 2525 O O . SER A 1 318 ? -12.290 10.241 23.582 1.00 69.75 318 SER A O 1
ATOM 2527 N N . ARG A 1 319 ? -10.931 11.906 22.920 1.00 69.62 319 ARG A N 1
ATOM 2528 C CA . ARG A 1 319 ? -11.559 12.966 23.723 1.00 69.62 319 ARG A CA 1
ATOM 2529 C C . ARG A 1 319 ? -13.017 13.174 23.332 1.00 69.62 319 ARG A C 1
ATOM 2531 O O . ARG A 1 319 ? -13.887 13.211 24.196 1.00 69.62 319 ARG A O 1
ATOM 2538 N N . SER A 1 320 ? -13.309 13.251 22.036 1.00 69.50 320 SER A N 1
ATOM 2539 C CA . SER A 1 320 ? -14.679 13.419 21.537 1.00 69.50 320 SER A CA 1
ATOM 2540 C C . SER A 1 320 ? -15.586 12.242 21.913 1.00 69.50 320 SER A C 1
ATOM 2542 O O . SER A 1 320 ? -16.738 12.451 22.294 1.00 69.50 320 SER A O 1
ATOM 2544 N N . ALA A 1 321 ? -15.072 11.010 21.850 1.00 72.12 321 ALA A N 1
ATOM 2545 C CA . ALA A 1 321 ? -15.797 9.817 22.282 1.00 72.12 321 ALA A CA 1
ATOM 2546 C C . ALA A 1 321 ? -16.078 9.836 23.793 1.00 72.12 321 ALA A C 1
ATOM 2548 O O . ALA A 1 321 ? -17.194 9.532 24.212 1.00 72.12 321 ALA A O 1
ATOM 2549 N N . LEU A 1 322 ? -15.101 10.256 24.602 1.00 75.25 322 LEU A N 1
ATOM 2550 C CA . LEU A 1 322 ? -15.280 10.423 26.043 1.00 75.25 322 LEU A CA 1
ATOM 2551 C C . LEU A 1 322 ? -16.346 11.481 26.368 1.00 75.25 322 LEU A C 1
ATOM 2553 O O . LEU A 1 322 ? -17.196 11.245 27.222 1.00 75.25 322 LEU A O 1
ATOM 2557 N N . ILE A 1 323 ? -16.344 12.612 25.655 1.00 76.62 323 ILE A N 1
ATOM 2558 C CA . ILE A 1 323 ? -17.358 13.665 25.812 1.00 76.62 323 ILE A CA 1
ATOM 2559 C C . ILE A 1 323 ? -18.756 13.122 25.500 1.00 76.62 323 ILE A C 1
ATOM 2561 O O . ILE A 1 323 ? -19.671 13.320 26.293 1.00 76.62 323 ILE A O 1
ATOM 2565 N N . ARG A 1 324 ? -18.936 12.402 24.384 1.00 75.50 324 ARG A N 1
ATOM 2566 C CA . ARG A 1 324 ? -20.235 11.781 24.056 1.00 75.50 324 ARG A CA 1
ATOM 2567 C C . ARG A 1 324 ? -20.693 10.824 25.150 1.00 75.50 324 ARG A C 1
ATOM 2569 O O . ARG A 1 324 ? -21.839 10.885 25.576 1.00 75.50 324 ARG A O 1
ATOM 2576 N N . ARG A 1 325 ? -19.774 10.003 25.656 1.00 78.94 325 ARG A N 1
ATOM 2577 C CA . ARG A 1 325 ? -20.059 9.050 26.727 1.00 78.94 325 ARG A CA 1
ATOM 2578 C C . ARG A 1 325 ? -20.485 9.725 28.032 1.00 78.94 325 ARG A C 1
ATOM 2580 O O . ARG A 1 325 ? -21.356 9.210 28.726 1.00 78.94 325 ARG A O 1
ATOM 2587 N N . LEU A 1 326 ? -19.885 10.869 28.364 1.00 81.38 326 LEU A N 1
ATOM 2588 C CA . LEU A 1 326 ? -20.290 11.679 29.514 1.00 81.38 326 LEU A CA 1
ATOM 2589 C C . LEU A 1 326 ? -21.738 12.162 29.386 1.00 81.38 326 LEU A C 1
ATOM 2591 O O . LEU A 1 326 ? -22.494 12.038 30.348 1.00 81.38 326 LEU A O 1
ATOM 2595 N N . PHE A 1 327 ? -22.127 12.657 28.207 1.00 80.75 327 PHE A N 1
ATOM 2596 C CA . PHE A 1 327 ? -23.518 13.032 27.942 1.00 80.75 327 PHE A CA 1
ATOM 2597 C C . PHE A 1 327 ? -24.457 11.827 28.070 1.00 80.75 327 PHE A C 1
ATOM 2599 O O . PHE A 1 327 ? -25.419 11.899 28.822 1.00 80.75 327 PHE A O 1
ATOM 2606 N N . GLU A 1 328 ? -24.136 10.686 27.452 1.00 82.62 328 GLU A N 1
ATOM 2607 C CA . GLU A 1 328 ? -24.975 9.476 27.518 1.00 82.62 328 GLU A CA 1
ATOM 2608 C C . GLU A 1 328 ? -25.203 8.964 28.949 1.00 82.62 328 GLU A C 1
ATOM 2610 O O . GLU A 1 328 ? -26.317 8.577 29.305 1.00 82.62 328 GLU A O 1
ATOM 2615 N N . ILE A 1 329 ? -24.151 8.932 29.775 1.00 83.31 329 ILE A N 1
ATOM 2616 C CA . ILE A 1 329 ? -24.262 8.514 31.179 1.00 83.31 329 ILE A CA 1
ATOM 2617 C C . ILE A 1 329 ? -25.092 9.531 31.958 1.00 83.31 329 ILE A C 1
ATOM 2619 O O . ILE A 1 329 ? -25.968 9.145 32.731 1.00 83.31 329 ILE A O 1
ATOM 2623 N N . SER A 1 330 ? -24.845 10.823 31.751 1.00 84.06 330 SER A N 1
ATOM 2624 C CA . SER A 1 330 ? -25.557 11.849 32.499 1.00 84.06 330 SER A CA 1
ATOM 2625 C C . SER A 1 330 ? -27.037 11.939 32.134 1.00 84.06 330 SER A C 1
ATOM 2627 O O . SER A 1 330 ? -27.856 12.128 33.029 1.00 84.06 330 SER A O 1
ATOM 2629 N N . ASP A 1 331 ? -27.388 11.790 30.858 1.00 83.62 331 ASP A N 1
ATOM 2630 C CA . ASP A 1 331 ? -28.779 11.768 30.399 1.00 83.62 331 ASP A CA 1
ATOM 2631 C C . ASP A 1 331 ? -29.531 10.591 31.017 1.00 83.62 331 ASP A C 1
ATOM 2633 O O . ASP A 1 331 ? -30.668 10.728 31.466 1.00 83.62 331 ASP A O 1
ATOM 2637 N N . ARG A 1 332 ? -28.863 9.439 31.123 1.00 85.31 332 ARG A N 1
ATOM 2638 C CA . ARG A 1 332 ? -29.421 8.252 31.772 1.00 85.31 332 ARG A CA 1
ATOM 2639 C C . ARG A 1 332 ? -29.700 8.473 33.256 1.00 85.31 332 ARG A C 1
ATOM 2641 O O . ARG A 1 332 ? -30.779 8.102 33.707 1.00 85.31 332 ARG A O 1
ATOM 2648 N N . ILE A 1 333 ? -28.772 9.097 33.985 1.00 85.88 333 ILE A N 1
ATOM 2649 C CA . ILE A 1 333 ? -28.957 9.427 35.408 1.00 85.88 333 ILE A CA 1
ATOM 2650 C C . ILE A 1 333 ? -30.158 10.366 35.586 1.00 85.88 333 ILE A C 1
ATOM 2652 O O . ILE A 1 333 ? -30.996 10.129 36.452 1.00 85.88 333 ILE A O 1
ATOM 2656 N N . VAL A 1 334 ? -30.292 11.395 34.738 1.00 85.50 334 VAL A N 1
ATOM 2657 C CA . VAL A 1 334 ? -31.460 12.295 34.770 1.00 85.50 334 VAL A CA 1
ATOM 2658 C C . VAL A 1 334 ? -32.755 11.512 34.530 1.00 85.50 334 VAL A C 1
ATOM 2660 O O . VAL A 1 334 ? -33.711 11.672 35.284 1.00 85.50 334 VAL A O 1
ATOM 2663 N N . GLU A 1 335 ? -32.800 10.622 33.535 1.00 86.44 335 GLU A N 1
ATOM 2664 C CA . GLU A 1 335 ? -33.984 9.788 33.273 1.00 86.44 335 GLU A CA 1
ATOM 2665 C C . GLU A 1 335 ? -34.308 8.802 34.408 1.00 86.44 335 GLU A C 1
ATOM 2667 O O . GLU A 1 335 ? -35.477 8.511 34.671 1.00 86.44 335 GLU A O 1
ATOM 2672 N N . GLU A 1 336 ? -33.302 8.250 35.085 1.00 85.75 336 GLU A N 1
ATOM 2673 C CA . GLU A 1 336 ? -33.485 7.381 36.254 1.00 85.75 336 GLU A CA 1
ATOM 2674 C C . GLU A 1 336 ? -34.091 8.143 37.434 1.00 85.75 336 GLU A C 1
ATOM 2676 O O . GLU A 1 336 ? -35.115 7.719 37.976 1.00 85.75 336 GLU A O 1
ATOM 2681 N N . GLU A 1 337 ? -33.545 9.308 37.774 1.00 84.19 337 GLU A N 1
ATOM 2682 C CA . GLU A 1 337 ? -34.074 10.145 38.855 1.00 84.19 337 GLU A CA 1
ATOM 2683 C C . GLU A 1 337 ? -35.487 10.660 38.550 1.00 84.19 337 GLU A C 1
ATOM 2685 O O . GLU A 1 337 ? -36.378 10.599 39.403 1.00 84.19 337 GLU A O 1
ATOM 2690 N N . MET A 1 338 ? -35.757 11.068 37.305 1.00 85.69 338 MET A N 1
ATOM 2691 C CA . MET A 1 338 ? -37.108 11.454 36.884 1.00 85.69 338 MET A CA 1
ATOM 2692 C C . MET A 1 338 ? -38.100 10.286 36.995 1.00 85.69 338 MET A C 1
ATOM 2694 O O . MET A 1 338 ? -39.253 10.488 37.389 1.00 85.69 338 MET A O 1
ATOM 2698 N N . ARG A 1 339 ? -37.674 9.048 36.701 1.00 86.31 339 ARG A N 1
ATOM 2699 C CA . ARG A 1 339 ? -38.495 7.844 36.925 1.00 86.31 339 ARG A CA 1
ATOM 2700 C C . ARG A 1 339 ? -38.732 7.577 38.412 1.00 86.31 339 ARG A C 1
ATOM 2702 O O . ARG A 1 339 ? -39.844 7.187 38.773 1.00 86.31 339 ARG A O 1
ATOM 2709 N N . HIS A 1 340 ? -37.738 7.788 39.274 1.00 84.44 340 HIS A N 1
ATOM 2710 C CA . HIS A 1 340 ? -37.899 7.646 40.724 1.00 84.44 340 HIS A CA 1
ATOM 2711 C C . HIS A 1 340 ? -38.877 8.673 41.303 1.00 84.44 340 HIS A C 1
ATOM 2713 O O . HIS A 1 340 ? -39.782 8.288 42.046 1.00 84.44 340 HIS A O 1
ATOM 2719 N N . LEU A 1 341 ? -38.765 9.941 40.897 1.00 83.38 341 LEU A N 1
ATOM 2720 C CA . LEU A 1 341 ? -39.684 11.009 41.301 1.00 83.38 341 LEU A CA 1
ATOM 2721 C C . LEU A 1 341 ? -41.138 10.684 40.934 1.00 83.38 341 LEU A C 1
ATOM 2723 O O . LEU A 1 341 ? -42.027 10.824 41.773 1.00 83.38 341 LEU A O 1
ATOM 2727 N N . LYS A 1 342 ? -41.375 10.163 39.721 1.00 80.94 342 LYS A N 1
ATOM 2728 C CA . LYS A 1 342 ? -42.709 9.719 39.276 1.00 80.94 342 LYS A CA 1
ATOM 2729 C C . LYS A 1 342 ? -43.289 8.576 40.102 1.00 80.94 342 LYS A C 1
ATOM 2731 O O . LYS A 1 342 ? -44.503 8.490 40.247 1.00 80.94 342 LYS A O 1
ATOM 2736 N N 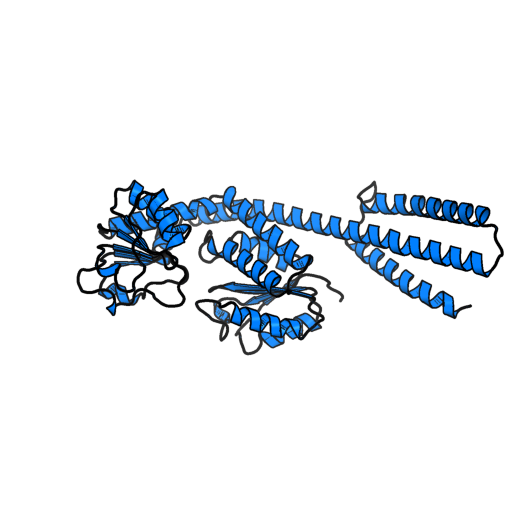. LYS A 1 343 ? -42.444 7.668 40.601 1.00 82.50 343 LYS A N 1
ATOM 2737 C CA . LYS A 1 343 ? -42.886 6.517 41.404 1.00 82.50 343 LYS A CA 1
ATOM 2738 C C . LYS A 1 343 ? -43.234 6.900 42.843 1.00 82.50 343 LYS A C 1
ATOM 2740 O O . LYS A 1 343 ? -44.107 6.267 43.424 1.00 82.50 343 LYS A O 1
ATOM 2745 N N . GLN A 1 344 ? -42.546 7.882 43.426 1.00 76.38 344 GLN A N 1
ATOM 2746 C CA . GLN A 1 344 ? -42.733 8.265 44.832 1.00 76.38 344 GLN A CA 1
ATOM 2747 C C . GLN A 1 344 ? -43.845 9.298 45.050 1.00 76.38 344 GLN A C 1
ATOM 2749 O O . GLN A 1 344 ? -44.388 9.373 46.150 1.00 76.38 344 GLN A O 1
ATOM 2754 N N . SER A 1 345 ? -44.195 10.074 44.021 1.00 68.31 345 SER A N 1
ATOM 2755 C CA . SER A 1 345 ? -45.019 11.273 44.175 1.00 68.31 345 SER A CA 1
ATOM 2756 C C . SER A 1 345 ? -45.938 11.485 42.969 1.00 68.31 345 SER A C 1
ATOM 2758 O O . SER A 1 345 ? -45.482 11.442 41.827 1.00 68.31 345 SER A O 1
ATOM 2760 N N . SER A 1 346 ? -47.217 11.813 43.195 1.00 71.69 346 SER A N 1
ATOM 2761 C CA . SER A 1 346 ? -48.101 12.342 42.144 1.00 71.69 346 SER A CA 1
ATOM 2762 C C . SER A 1 346 ? -47.776 13.821 41.901 1.00 71.69 346 SER A C 1
ATOM 2764 O O . SER A 1 346 ? -48.441 14.718 42.422 1.00 71.69 346 SER A O 1
ATOM 2766 N N . VAL A 1 347 ? -46.685 14.080 41.185 1.00 73.31 347 VAL A N 1
ATOM 2767 C CA . VAL A 1 347 ? -46.232 15.438 40.856 1.00 73.31 347 VAL A CA 1
ATOM 2768 C C . VAL A 1 347 ? -47.018 15.958 39.649 1.00 73.31 347 VAL A C 1
ATOM 2770 O O . VAL A 1 347 ? -47.203 15.235 38.673 1.00 73.31 347 VAL A O 1
ATOM 2773 N N . ASP A 1 348 ? -47.478 17.210 39.704 1.00 81.94 348 ASP A N 1
ATOM 2774 C CA . ASP A 1 348 ? -48.073 17.898 38.550 1.00 81.94 348 ASP A CA 1
ATOM 2775 C C . ASP A 1 348 ? -47.071 17.923 37.379 1.00 81.94 348 ASP A C 1
ATOM 2777 O O . ASP A 1 348 ? -45.887 18.217 37.568 1.00 81.94 348 ASP A O 1
ATOM 2781 N N . VAL A 1 349 ? -47.557 17.668 36.161 1.00 81.31 349 VAL A N 1
ATOM 2782 C CA . VAL A 1 349 ? -46.795 17.707 34.902 1.00 81.31 349 VAL A CA 1
ATOM 2783 C C . VAL A 1 349 ? -45.949 18.979 34.779 1.00 81.31 349 VAL A C 1
ATOM 2785 O O . VAL A 1 349 ? -44.804 18.927 34.331 1.00 81.31 349 VAL A O 1
AT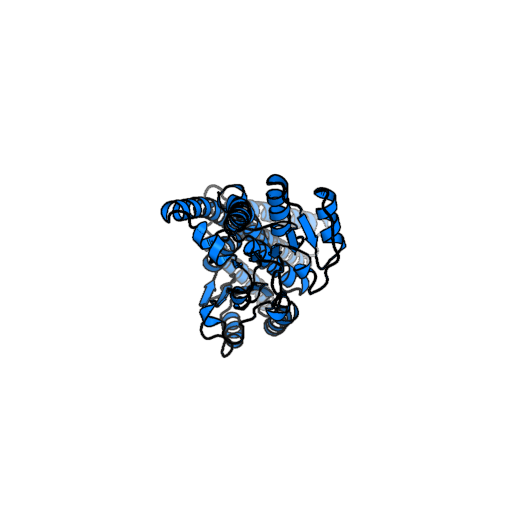OM 2788 N N . ARG A 1 350 ? -46.472 20.131 35.210 1.00 81.06 350 ARG A N 1
ATOM 2789 C CA . ARG A 1 350 ? -45.750 21.409 35.142 1.00 81.06 350 ARG A CA 1
ATOM 2790 C C . ARG A 1 350 ? -44.578 21.472 36.124 1.00 81.06 350 ARG A C 1
ATOM 2792 O O . ARG A 1 350 ? -43.541 22.057 35.817 1.00 81.06 350 ARG A O 1
ATOM 2799 N N . VAL A 1 351 ? -44.725 20.871 37.303 1.00 81.88 351 VAL A N 1
ATOM 2800 C CA . VAL A 1 351 ? -43.649 20.785 38.300 1.00 81.88 351 VAL A CA 1
ATOM 2801 C C . VAL A 1 351 ? -42.598 19.769 37.849 1.00 81.88 351 VAL A C 1
ATOM 2803 O O . VAL A 1 351 ? -41.408 20.054 37.948 1.00 81.88 351 VAL A O 1
ATOM 2806 N N . GLU A 1 352 ? -43.016 18.646 37.261 1.00 81.81 352 GLU A N 1
ATOM 2807 C CA . GLU A 1 352 ? -42.117 17.655 36.660 1.00 81.81 352 GLU A CA 1
ATOM 2808 C C . GLU A 1 352 ? -41.224 18.276 35.573 1.00 81.81 352 GLU A C 1
ATOM 2810 O O . GLU A 1 352 ? -40.005 18.098 35.590 1.00 81.81 352 GLU A O 1
ATOM 2815 N N . GLN A 1 353 ? -41.813 19.047 34.654 1.00 80.75 353 GLN A N 1
ATOM 2816 C CA . GLN A 1 353 ? -41.072 19.731 33.591 1.00 80.75 353 GLN A CA 1
ATOM 2817 C C . GLN A 1 353 ? -40.057 20.738 34.145 1.00 80.75 353 GLN A C 1
ATOM 2819 O O . GLN A 1 353 ? -38.925 20.793 33.664 1.00 80.75 353 GLN A O 1
ATOM 2824 N N . ASN A 1 354 ? -40.427 21.496 35.181 1.00 84.56 354 ASN A N 1
ATOM 2825 C CA . ASN A 1 354 ? -39.518 22.443 35.828 1.00 84.56 354 ASN A CA 1
ATOM 2826 C C . ASN A 1 354 ? -38.340 21.739 36.517 1.00 84.56 354 ASN A C 1
ATOM 2828 O O . ASN A 1 354 ? -37.211 22.222 36.432 1.00 84.56 354 ASN A O 1
ATOM 2832 N N . ILE A 1 355 ? -38.589 20.604 37.180 1.00 85.19 355 ILE A N 1
ATOM 2833 C CA . ILE A 1 355 ? -37.539 19.806 37.829 1.00 85.19 355 ILE A CA 1
ATOM 2834 C C . ILE A 1 355 ? -36.593 19.230 36.776 1.00 85.19 355 ILE A C 1
ATOM 2836 O O . ILE A 1 355 ? -35.384 19.421 36.891 1.00 85.19 355 ILE A O 1
ATOM 2840 N N . ARG A 1 356 ? -37.125 18.610 35.713 1.00 85.44 356 ARG A N 1
ATOM 2841 C CA . ARG A 1 356 ? -36.314 18.095 34.600 1.00 85.44 356 ARG A CA 1
ATOM 2842 C C . ARG A 1 356 ? -35.433 19.189 34.005 1.00 85.44 356 ARG A C 1
ATOM 2844 O O . ARG A 1 356 ? -34.228 19.002 33.890 1.00 85.44 356 ARG A O 1
ATOM 2851 N N . PHE A 1 357 ? -36.013 20.349 33.703 1.00 79.19 357 PHE A N 1
ATOM 2852 C CA . PHE A 1 357 ? -35.270 21.482 33.157 1.00 79.19 357 PHE A CA 1
ATOM 2853 C C . PHE A 1 357 ? -34.154 21.959 34.099 1.00 79.19 357 PHE A C 1
ATOM 2855 O O . PHE A 1 357 ? -33.047 22.257 33.652 1.00 79.19 357 PHE A O 1
ATOM 2862 N N . ALA A 1 358 ? -34.411 22.015 35.410 1.00 84.31 358 ALA A N 1
ATOM 2863 C CA . ALA A 1 358 ? -33.390 22.371 36.393 1.00 84.31 358 ALA A CA 1
ATOM 2864 C C . ALA A 1 358 ? -32.253 21.333 36.450 1.00 84.31 358 ALA A C 1
ATOM 2866 O O . ALA A 1 358 ? -31.086 21.721 36.492 1.00 84.31 358 ALA A O 1
ATOM 2867 N N . MET A 1 359 ? -32.579 20.037 36.395 1.00 85.31 359 MET A N 1
ATOM 2868 C CA . MET A 1 359 ? -31.596 18.948 36.387 1.00 85.31 359 MET A CA 1
ATOM 2869 C C . MET A 1 359 ? -30.746 18.943 35.115 1.00 85.31 359 MET A C 1
ATOM 2871 O O . MET A 1 359 ? -29.525 18.842 35.200 1.00 85.31 359 MET A O 1
ATOM 2875 N N . GLU A 1 360 ? -31.365 19.106 33.945 1.00 82.00 360 GLU A N 1
ATOM 2876 C CA . GLU A 1 360 ? -30.664 19.215 32.661 1.00 82.00 360 GLU A CA 1
ATOM 2877 C C . GLU A 1 360 ? -29.738 20.439 32.638 1.00 82.00 360 GLU A C 1
ATOM 2879 O O . GLU A 1 360 ? -28.583 20.341 32.226 1.00 82.00 360 GLU A O 1
ATOM 2884 N N . LYS A 1 361 ? -30.196 21.580 33.168 1.00 80.50 361 LYS A N 1
ATOM 2885 C CA . LYS A 1 361 ? -29.383 22.798 33.271 1.00 80.50 361 LYS A CA 1
ATOM 2886 C C . LYS A 1 361 ? -28.185 22.631 34.209 1.00 80.50 361 LYS A C 1
ATOM 2888 O O . LYS A 1 361 ? -27.107 23.153 33.916 1.00 80.50 361 LYS A O 1
ATOM 2893 N N . GLU A 1 362 ? -28.358 21.940 35.333 1.00 82.44 362 GLU A N 1
ATOM 2894 C CA . GLU A 1 362 ? -27.266 21.690 36.278 1.00 82.44 362 GLU A CA 1
ATOM 2895 C C . GLU A 1 362 ? -26.269 20.661 35.732 1.00 82.44 362 GLU A C 1
ATOM 2897 O O . GLU A 1 362 ? -25.058 20.884 35.800 1.00 82.44 362 GLU A O 1
ATOM 2902 N N . ARG A 1 363 ? -26.760 19.602 35.071 1.00 86.56 363 ARG A N 1
ATOM 2903 C CA . ARG A 1 363 ? -25.930 18.694 34.269 1.00 86.56 363 ARG A CA 1
ATOM 2904 C C . ARG A 1 363 ? -25.069 19.481 33.290 1.00 86.56 363 ARG A C 1
ATOM 2906 O O . ARG A 1 363 ? -23.855 19.293 33.267 1.00 86.56 363 ARG A O 1
ATOM 2913 N N . ASP A 1 364 ? -25.680 20.334 32.470 1.00 80.56 364 ASP A N 1
ATOM 2914 C CA . ASP A 1 364 ? -24.971 21.034 31.397 1.00 80.56 364 ASP A CA 1
ATOM 2915 C C . ASP A 1 364 ? -23.879 21.956 31.955 1.00 80.56 364 ASP A C 1
ATOM 2917 O O . ASP A 1 364 ? -22.790 22.046 31.384 1.00 80.56 364 ASP A O 1
ATOM 2921 N N . ARG A 1 365 ? -24.114 22.576 33.121 1.00 81.38 365 ARG A N 1
ATOM 2922 C CA . ARG A 1 365 ? -23.090 23.337 33.852 1.00 81.38 365 ARG A CA 1
ATOM 2923 C C . ARG A 1 365 ? -21.918 22.459 34.278 1.00 81.38 365 ARG A C 1
ATOM 2925 O O . ARG A 1 365 ? -20.779 22.804 33.966 1.00 81.38 365 ARG A O 1
ATOM 2932 N N . ILE A 1 366 ? -22.173 21.324 34.927 1.00 81.62 366 ILE A N 1
ATOM 2933 C CA . ILE A 1 366 ? -21.121 20.394 35.371 1.00 81.62 366 ILE A CA 1
ATOM 2934 C C . ILE A 1 366 ? -20.331 19.859 34.169 1.00 81.62 366 ILE A C 1
ATOM 2936 O O . ILE A 1 366 ? -19.097 19.905 34.154 1.00 81.62 366 ILE A O 1
ATOM 2940 N N . LEU A 1 367 ? -21.031 19.405 33.125 1.00 83.38 367 LEU A N 1
ATOM 2941 C CA . LEU A 1 367 ? -20.409 18.891 31.908 1.00 83.38 367 LEU A CA 1
ATOM 2942 C C . LEU A 1 367 ? -19.584 19.966 31.199 1.00 83.38 367 LEU A C 1
ATOM 2944 O O . LEU A 1 367 ? -18.509 19.653 30.698 1.00 83.38 367 LEU A O 1
ATOM 2948 N N . SER A 1 368 ? -20.013 21.232 31.198 1.00 79.56 368 SER A N 1
ATOM 2949 C CA . SER A 1 368 ? -19.254 22.313 30.557 1.00 79.56 368 SER A CA 1
ATOM 2950 C C . SER A 1 368 ? -17.853 22.513 31.157 1.00 79.56 368 SER A C 1
ATOM 2952 O O . SER A 1 368 ? -16.904 22.719 30.401 1.00 79.56 368 SER A O 1
ATOM 2954 N N . VAL A 1 369 ? -17.698 22.363 32.481 1.00 78.94 369 VAL A N 1
ATOM 2955 C CA . VAL A 1 369 ? -16.408 22.465 33.198 1.00 78.94 369 VAL A CA 1
ATOM 2956 C C . VAL A 1 369 ? -15.507 21.262 32.906 1.00 78.94 369 VAL A C 1
ATOM 2958 O O . VAL A 1 369 ? -14.294 21.395 32.729 1.00 78.94 369 VAL A O 1
ATOM 2961 N N . LEU A 1 370 ? -16.090 20.066 32.815 1.00 77.12 370 LEU A N 1
ATOM 2962 C CA . LEU A 1 370 ? -15.349 18.852 32.464 1.00 77.12 370 LEU A CA 1
ATOM 2963 C C . LEU A 1 370 ? -14.899 18.884 30.998 1.00 77.12 370 LEU A C 1
ATOM 2965 O O . LEU A 1 370 ? -13.755 18.562 30.684 1.00 77.12 370 LEU A O 1
ATOM 2969 N N . ILE A 1 371 ? -15.778 19.321 30.095 1.00 79.19 371 ILE A N 1
ATOM 2970 C CA . ILE A 1 371 ? -15.502 19.418 28.659 1.00 79.19 371 ILE A CA 1
ATOM 2971 C C . ILE A 1 371 ? -14.459 20.499 28.368 1.00 79.19 371 ILE A C 1
ATOM 2973 O O . ILE A 1 371 ? -13.596 20.270 27.521 1.00 79.19 371 ILE A O 1
ATOM 2977 N N . SER A 1 372 ? -14.505 21.655 29.038 1.00 74.56 372 SER A N 1
ATOM 2978 C CA . SER A 1 372 ? -13.488 22.703 28.867 1.00 74.56 372 SER A CA 1
ATOM 2979 C C . SER A 1 372 ? -12.100 22.205 29.290 1.00 74.56 372 SER A C 1
ATOM 2981 O O . SER A 1 372 ? -11.119 22.437 28.584 1.00 74.56 372 SER A O 1
ATOM 2983 N N . SER A 1 373 ? -12.035 21.422 30.369 1.00 72.00 373 SER A N 1
ATOM 2984 C CA . SER A 1 373 ? -10.807 20.772 30.848 1.00 72.00 373 SER A CA 1
ATOM 2985 C C . SER A 1 373 ? -10.296 19.698 29.867 1.00 72.00 373 SER A C 1
ATOM 2987 O O . SER A 1 373 ? -9.107 19.640 29.558 1.00 72.00 373 SER A O 1
ATOM 2989 N N . LEU A 1 374 ? -11.200 18.892 29.293 1.00 70.88 374 LEU A N 1
ATOM 2990 C CA . LEU A 1 374 ? -10.884 17.862 28.289 1.00 70.88 374 LEU A CA 1
ATOM 2991 C C . LEU A 1 374 ? -10.456 18.431 26.925 1.00 70.88 374 LEU A C 1
ATOM 2993 O O . LEU A 1 374 ? -9.670 17.799 26.220 1.00 70.88 374 LEU A O 1
ATOM 2997 N N . LYS A 1 375 ? -10.967 19.605 26.537 1.00 68.56 375 LYS A N 1
ATOM 2998 C CA . LYS A 1 375 ? -10.618 20.297 25.282 1.00 68.56 375 LYS A CA 1
ATOM 2999 C C . LYS A 1 375 ? -9.322 21.117 25.366 1.00 68.56 375 LYS A C 1
ATOM 3001 O O . LYS A 1 375 ? -8.948 21.726 24.369 1.00 68.56 375 LYS A O 1
ATOM 3006 N N . GLY A 1 376 ? -8.626 21.101 26.506 1.00 59.81 376 GLY A N 1
ATOM 3007 C CA . GLY A 1 376 ? -7.344 21.790 26.678 1.00 59.81 376 GLY A CA 1
ATOM 3008 C C . GLY A 1 376 ? -7.456 23.235 27.169 1.00 59.81 376 GLY A C 1
ATOM 3009 O O . GLY A 1 376 ? -6.718 24.086 26.682 1.00 59.81 376 GLY A O 1
ATOM 3010 N N . GLY A 1 377 ? -8.367 23.515 28.111 1.00 56.53 377 GLY A N 1
ATOM 3011 C CA . GLY A 1 377 ? -8.325 24.733 28.935 1.00 56.53 377 GLY A CA 1
ATOM 3012 C C . GLY A 1 377 ? -7.082 24.800 29.841 1.00 56.53 377 GLY A C 1
ATOM 3013 O O . GLY A 1 377 ? -6.094 24.114 29.591 1.00 56.53 377 GLY A O 1
ATOM 3014 N N . ASP A 1 378 ? -7.130 25.588 30.921 1.00 48.72 378 ASP A N 1
ATOM 3015 C CA . ASP A 1 378 ? -5.958 25.924 31.761 1.00 48.72 378 ASP A CA 1
ATOM 3016 C C . ASP A 1 378 ? -5.159 24.718 32.312 1.00 48.72 378 ASP A C 1
ATOM 3018 O O . ASP A 1 378 ? -3.986 24.864 32.653 1.00 48.72 378 ASP A O 1
ATOM 3022 N N . ILE A 1 379 ? -5.756 23.517 32.372 1.00 54.59 379 ILE A N 1
ATOM 3023 C CA . ILE A 1 379 ? -5.084 22.259 32.737 1.00 54.59 379 ILE A CA 1
ATOM 3024 C C . ILE A 1 379 ? -5.478 21.154 31.734 1.00 54.59 379 ILE A C 1
ATOM 3026 O O . ILE A 1 379 ? -6.516 20.506 31.903 1.00 54.59 379 ILE A O 1
ATOM 3030 N N . PRO A 1 380 ? -4.679 20.913 30.679 1.00 62.94 380 PRO A N 1
ATOM 3031 C CA . PRO A 1 380 ? -4.958 19.870 29.697 1.00 62.94 380 PRO A CA 1
ATOM 3032 C C . PRO A 1 380 ? -4.808 18.475 30.307 1.00 62.94 380 PRO A C 1
ATOM 3034 O O . PRO A 1 380 ? -3.789 18.165 30.921 1.00 62.94 380 PRO A O 1
ATOM 3037 N N . TRP A 1 381 ? -5.790 17.603 30.088 1.00 66.88 381 TRP A N 1
ATOM 3038 C CA . TRP A 1 381 ? -5.706 16.207 30.522 1.00 66.88 381 TRP A CA 1
ATOM 3039 C C . TRP A 1 381 ? -4.717 15.413 29.662 1.00 66.88 381 TRP A C 1
ATOM 3041 O O . TRP A 1 381 ? -4.773 15.468 28.424 1.00 66.88 381 TRP A O 1
ATOM 3051 N N . SER A 1 382 ? -3.846 14.638 30.316 1.00 67.44 382 SER A N 1
ATOM 3052 C CA . SER A 1 382 ? -2.966 13.680 29.642 1.00 67.44 382 SER A CA 1
ATOM 3053 C C . SER A 1 382 ? -3.749 12.454 29.149 1.00 67.44 382 SER A C 1
ATOM 3055 O O . SER A 1 382 ? -4.866 12.179 29.593 1.00 67.44 382 SER A O 1
ATOM 3057 N N . ASN A 1 383 ? -3.156 11.664 28.247 1.00 64.06 383 ASN A N 1
ATOM 3058 C CA . ASN A 1 383 ? -3.758 10.397 27.806 1.00 64.06 383 ASN A CA 1
ATOM 3059 C C . ASN A 1 383 ? -3.960 9.406 28.967 1.00 64.06 383 ASN A C 1
ATOM 3061 O O . ASN A 1 383 ? -4.890 8.602 28.940 1.00 64.06 383 ASN A O 1
ATOM 3065 N N . GLU A 1 384 ? -3.116 9.474 29.997 1.00 65.38 384 GLU A N 1
ATOM 3066 C CA . GLU A 1 384 ? -3.233 8.633 31.187 1.00 65.38 384 GLU A CA 1
ATOM 3067 C C . GLU A 1 384 ? -4.411 9.069 32.073 1.00 65.38 384 GLU A C 1
ATOM 3069 O O . GLU A 1 384 ? -5.172 8.218 32.542 1.00 65.38 384 GLU A O 1
ATOM 3074 N N . ASP A 1 385 ? -4.637 10.380 32.207 1.00 71.69 385 ASP A N 1
ATOM 3075 C CA . ASP A 1 385 ? -5.809 10.935 32.900 1.00 71.69 385 ASP A CA 1
ATOM 3076 C C . ASP A 1 385 ? -7.111 10.542 32.194 1.00 71.69 385 ASP A C 1
ATOM 3078 O O . ASP A 1 385 ? -8.065 10.101 32.839 1.00 71.69 385 ASP A O 1
ATOM 3082 N N . ILE A 1 386 ? -7.128 10.628 30.859 1.00 69.00 386 ILE A N 1
ATOM 3083 C CA . ILE A 1 386 ? -8.264 10.221 30.020 1.00 69.00 386 ILE A CA 1
ATOM 3084 C C . ILE A 1 386 ? -8.585 8.736 30.229 1.00 69.00 386 ILE A C 1
ATOM 3086 O O . ILE A 1 386 ? -9.746 8.385 30.446 1.00 69.00 386 ILE A O 1
ATOM 3090 N N . GLU A 1 387 ? -7.582 7.855 30.207 1.00 67.00 387 GLU A N 1
ATOM 3091 C CA . GLU A 1 387 ? -7.800 6.411 30.356 1.00 67.00 387 GLU A CA 1
ATOM 3092 C C . GLU A 1 387 ? -8.224 6.030 31.782 1.00 67.00 387 GLU A C 1
ATOM 3094 O O . GLU A 1 387 ? -9.104 5.184 31.972 1.00 67.00 387 GLU A O 1
ATOM 3099 N N . LYS A 1 388 ? -7.646 6.677 32.802 1.00 74.12 388 LYS A N 1
ATOM 3100 C CA . LYS A 1 388 ? -8.036 6.486 34.206 1.00 74.12 388 LYS A CA 1
ATOM 3101 C C . LYS A 1 388 ? -9.478 6.929 34.443 1.00 74.12 388 LYS A C 1
ATOM 3103 O O . LYS A 1 388 ? -10.253 6.211 35.072 1.00 74.12 388 LYS A O 1
ATOM 3108 N N . PHE A 1 389 ? -9.858 8.080 33.903 1.00 74.94 389 PHE A N 1
ATOM 3109 C CA . PHE A 1 389 ? -11.218 8.585 34.007 1.00 74.94 389 PHE A CA 1
ATOM 3110 C C . PHE A 1 389 ? -12.221 7.731 33.230 1.00 74.94 389 PHE A C 1
ATOM 3112 O O . PHE A 1 389 ? -13.304 7.457 33.744 1.00 74.94 389 PHE A O 1
ATOM 3119 N N . ARG A 1 390 ? -11.848 7.227 32.045 1.00 69.88 390 ARG A N 1
ATOM 3120 C CA . ARG A 1 390 ? -12.665 6.278 31.277 1.00 69.88 390 ARG A CA 1
ATOM 3121 C C . ARG A 1 390 ? -13.004 5.034 32.102 1.00 69.88 390 ARG A C 1
ATOM 3123 O O . ARG A 1 390 ? -14.177 4.693 32.208 1.00 69.88 390 ARG A O 1
ATOM 3130 N N . LYS A 1 391 ? -12.008 4.430 32.762 1.00 74.19 391 LYS A N 1
ATOM 3131 C CA . LYS A 1 391 ? -12.213 3.282 33.667 1.00 74.19 391 LYS A CA 1
ATOM 3132 C C . LYS A 1 391 ? -13.103 3.613 34.866 1.00 74.19 391 LYS A C 1
ATOM 3134 O O . LYS A 1 391 ? -13.920 2.792 35.270 1.00 74.19 391 LYS A O 1
ATOM 3139 N N . ASN A 1 392 ? -12.961 4.807 35.439 1.00 75.75 392 ASN A N 1
ATOM 3140 C CA . ASN A 1 392 ? -13.820 5.237 36.544 1.00 75.75 392 ASN A CA 1
ATOM 3141 C C . ASN A 1 392 ? -15.278 5.417 36.091 1.00 75.75 392 ASN A C 1
ATOM 3143 O O . ASN A 1 392 ? -16.187 5.001 36.804 1.00 75.75 392 ASN A O 1
ATOM 3147 N N . LEU A 1 393 ? -15.504 5.977 34.898 1.00 67.94 393 LEU A N 1
ATOM 3148 C CA . LEU A 1 393 ? -16.836 6.078 34.292 1.00 67.94 393 LEU A CA 1
ATOM 3149 C C . LEU A 1 393 ? -17.464 4.704 34.033 1.00 67.94 393 LEU A C 1
ATOM 3151 O O . LEU A 1 393 ? -18.650 4.524 34.300 1.00 67.94 393 LEU A O 1
ATOM 3155 N N . ASP A 1 394 ? -16.677 3.733 33.562 1.00 66.56 394 ASP A N 1
ATOM 3156 C CA . ASP A 1 394 ? -17.111 2.336 33.418 1.00 66.56 394 ASP A CA 1
ATOM 3157 C C . ASP A 1 394 ? -17.579 1.738 34.756 1.00 66.56 394 ASP A C 1
ATOM 3159 O O . ASP A 1 394 ? -18.620 1.091 34.818 1.00 66.56 394 ASP A O 1
ATOM 3163 N N . SER A 1 395 ? -16.868 2.016 35.852 1.00 65.94 395 SER A N 1
ATOM 3164 C CA . SER A 1 395 ? -17.247 1.530 37.187 1.00 65.94 395 SER A CA 1
ATOM 3165 C C . SER A 1 395 ? -18.526 2.175 37.730 1.00 65.94 395 SER A C 1
ATOM 3167 O O . SER A 1 395 ? -19.293 1.516 38.434 1.00 65.94 395 SER A O 1
ATOM 3169 N N . ILE A 1 396 ? -18.784 3.449 37.415 1.00 63.16 396 ILE A N 1
ATOM 3170 C CA . ILE A 1 396 ? -20.051 4.103 37.776 1.00 63.16 396 ILE A CA 1
ATOM 3171 C C . ILE A 1 396 ? -21.209 3.394 37.070 1.00 63.16 396 ILE A C 1
ATOM 3173 O O . ILE A 1 396 ? -22.218 3.113 37.708 1.00 63.16 396 ILE A O 1
ATOM 3177 N N . HIS A 1 397 ? -21.034 3.024 35.796 1.00 55.03 397 HIS A N 1
ATOM 3178 C CA . HIS A 1 397 ? -22.046 2.291 35.039 1.00 55.03 397 HIS A CA 1
ATOM 3179 C C . HIS A 1 397 ? -22.440 0.955 35.693 1.00 55.03 397 HIS A C 1
ATOM 3181 O O . HIS A 1 397 ? -23.624 0.628 35.698 1.00 55.03 397 HIS A O 1
ATOM 3187 N N . GLU A 1 398 ? -21.488 0.217 36.272 1.00 54.31 398 GLU A N 1
ATOM 3188 C CA . GLU A 1 398 ? -21.761 -1.036 36.994 1.00 54.31 398 GLU A CA 1
ATOM 3189 C C . GLU A 1 398 ? -22.436 -0.799 38.354 1.00 54.31 398 GLU A C 1
ATOM 3191 O O . GLU A 1 398 ? -23.339 -1.540 38.737 1.00 54.31 398 GLU A O 1
ATOM 3196 N N . LYS A 1 399 ? -22.055 0.261 39.078 1.00 54.31 399 LYS A N 1
ATOM 3197 C CA . LYS A 1 399 ? -22.612 0.563 40.407 1.00 54.31 399 LYS A CA 1
ATOM 3198 C C . LYS A 1 399 ? -24.045 1.084 40.367 1.00 54.31 399 LYS A C 1
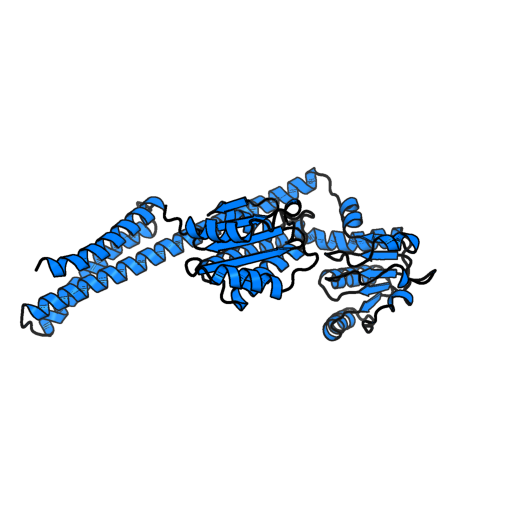ATOM 3200 O O . LYS A 1 399 ? -24.806 0.779 41.280 1.00 54.31 399 LYS A O 1
ATOM 3205 N N . THR A 1 400 ? -24.440 1.824 39.332 1.00 47.84 400 THR A N 1
ATOM 3206 C CA . THR A 1 400 ? -25.833 2.281 39.188 1.00 47.84 400 THR A CA 1
ATOM 3207 C C . THR A 1 400 ? -26.802 1.102 39.015 1.00 47.84 400 THR A C 1
ATOM 3209 O O . THR A 1 400 ? -27.930 1.168 39.492 1.00 47.84 400 THR A O 1
ATOM 3212 N N . VAL A 1 401 ? -26.344 -0.018 38.437 1.00 44.16 401 VAL A N 1
ATOM 3213 C CA . VAL A 1 401 ? -27.130 -1.261 38.302 1.00 44.16 401 VAL A CA 1
ATOM 3214 C C . VAL A 1 401 ? -27.335 -1.972 39.651 1.00 44.16 401 VAL A C 1
ATOM 3216 O O . VAL A 1 401 ? -28.361 -2.615 39.854 1.00 44.16 401 VAL A O 1
ATOM 3219 N N . ASP A 1 402 ? -26.406 -1.840 40.603 1.00 38.66 402 ASP A N 1
ATOM 3220 C CA . ASP A 1 402 ? -26.508 -2.497 41.918 1.00 38.66 402 ASP A CA 1
ATOM 3221 C C . ASP A 1 402 ? -27.327 -1.703 42.952 1.00 38.66 402 ASP A C 1
ATOM 3223 O O . ASP A 1 402 ? -27.807 -2.282 43.928 1.00 38.66 402 ASP A O 1
ATOM 3227 N N . ILE A 1 403 ? -27.562 -0.402 42.744 1.00 40.19 403 ILE A N 1
ATOM 3228 C CA . ILE A 1 403 ? -28.415 0.397 43.645 1.00 40.19 403 ILE A CA 1
ATOM 3229 C C . ILE A 1 403 ? -29.885 -0.070 43.586 1.00 40.19 403 ILE A C 1
ATOM 3231 O O . ILE A 1 403 ? -30.592 0.030 44.590 1.00 40.19 403 ILE A O 1
ATOM 3235 N N . GLU A 1 404 ? -30.335 -0.678 42.480 1.00 41.97 404 GLU A N 1
ATOM 3236 C CA . GLU A 1 404 ? -31.659 -1.321 42.393 1.00 41.97 404 GLU A CA 1
ATOM 3237 C C . GLU A 1 404 ? -31.786 -2.608 43.233 1.00 41.97 404 GLU A C 1
ATOM 3239 O O . GLU A 1 404 ? -32.905 -3.039 43.489 1.00 41.97 404 GLU A O 1
ATOM 3244 N N . LYS A 1 405 ? -30.683 -3.215 43.701 1.00 39.62 405 LYS A N 1
ATOM 3245 C CA . LYS A 1 405 ? -30.711 -4.410 44.573 1.00 39.62 405 LYS A CA 1
ATOM 3246 C C . LYS A 1 405 ? -30.614 -4.101 46.068 1.00 39.62 405 LYS A C 1
ATOM 3248 O O . LYS A 1 405 ? -30.740 -5.011 46.884 1.00 39.62 405 LYS A O 1
ATOM 3253 N N . LEU A 1 406 ? -30.346 -2.846 46.427 1.00 35.78 406 LEU A N 1
ATOM 3254 C CA . LEU A 1 406 ? -30.197 -2.390 47.816 1.00 35.78 406 LEU A CA 1
ATOM 3255 C C . LEU A 1 406 ? -31.426 -1.621 48.339 1.00 35.78 406 LEU A C 1
ATOM 3257 O O . LEU A 1 406 ? -31.393 -1.113 49.460 1.00 35.78 406 LEU A O 1
ATOM 3261 N N . ARG A 1 407 ? -32.502 -1.544 47.551 1.00 36.75 407 ARG A N 1
ATOM 3262 C CA . ARG A 1 407 ? -33.841 -1.086 47.949 1.00 36.75 407 ARG A CA 1
ATOM 3263 C C . ARG A 1 407 ? -34.817 -2.244 47.839 1.00 36.75 407 ARG A C 1
ATOM 3265 O O . ARG A 1 407 ? -35.754 -2.266 48.666 1.00 36.75 407 ARG A O 1
#

InterPro domains:
  IPR000343 Glutamyl-tRNA reductase [MF_00087] (5-393)
  IPR006151 Quinate/shikimate 5-dehydrogenase/glutamyl-tRNA reductase [PF01488] (172-271)
  IPR015895 Glutamyl-tRNA reductase, N-terminal [PF05201] (25-148)
  IPR036291 NAD(P)-binding domain superfamily [SSF51735] (173-268)
  IPR036343 Glutamyl-tRNA reductase, N-terminal domain superfamily [G3DSA:3.30.460.30] (11-152)
  IPR036343 Glutamyl-tRNA reductase, N-terminal domain superfamily [SSF69742] (31-150)

pLDDT: mean 81.95, std 12.82, range [31.67, 97.75]

Foldseek 3Di:
DPQQWKKKKKDFLVWQAQVQALDDDLVVVVVVVVLLVVPVQFQAWFWQDANTMTMIITGDDDVVSVVSVVVVCPPRTRDIDMDIHLVVLLVLLCQLLQVPPPQRLPNVSVVSLVVRLVSRVVVNRHDDNSNLSSVLSSVLSVVLLVPFCSVVVLLLLLLLLVVVCVVLVHADDEEEEDLDPSSLSNLVVCVVVPHQYEYEYPPQVSRVVSCVVSVHHYDYDDQLCQQVTLAYEYADADSEASEDLVSHDANGHQEYEFAYRVTNHDPVNVVRHHYHYSVNSSVVVPDDPVVVVVRSVSSVVSSVVSSVVSVVVVLVVLLVVLLVLLVVVLVVVLVVVLVVCVVPDPDDPVVSVVVSVVSVVVSVVVSVVVSCCPVDPPHHDDPVNSVVVVVVSVVVVVVVVCVVVVD

Solvent-accessible surface area (backbone atoms only — not comparable to full-atom values): 21645 Å² total; per-residue (Å²): 132,88,49,83,31,47,24,26,42,40,29,51,52,95,20,27,62,79,68,62,45,76,57,82,51,73,68,61,56,46,52,51,47,57,59,50,60,73,42,74,75,48,66,22,37,38,55,41,70,55,74,63,37,40,34,40,37,34,25,43,42,36,72,68,48,49,52,57,55,46,64,66,44,58,91,34,36,80,48,74,46,81,42,48,40,67,60,31,54,50,47,47,35,38,41,25,48,12,73,72,40,99,54,72,37,50,68,57,46,42,50,47,50,51,48,20,51,53,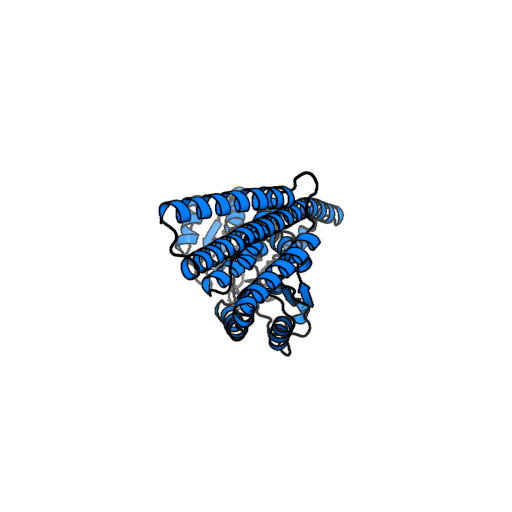50,16,51,75,71,68,28,41,45,74,69,56,49,50,53,54,52,52,19,48,50,45,14,51,48,37,30,75,77,34,68,48,50,52,42,56,62,47,52,44,47,46,50,49,52,53,36,52,74,72,66,44,46,68,44,31,36,36,37,23,65,41,78,63,27,51,47,38,53,50,52,42,47,76,73,67,51,53,53,34,34,24,17,93,54,56,71,56,18,39,61,52,16,64,75,67,75,36,53,54,49,80,70,56,92,56,59,61,47,83,19,34,13,38,38,35,28,44,78,42,79,52,60,76,43,52,54,90,51,49,56,92,90,25,28,46,29,34,37,31,65,21,69,46,63,29,56,44,76,75,27,60,83,72,23,50,73,46,38,50,64,61,46,50,62,72,63,57,59,57,72,66,59,51,50,53,52,50,52,57,36,45,56,53,48,55,50,48,50,52,52,52,51,52,54,52,51,54,50,52,49,52,52,52,52,53,48,52,50,57,54,50,55,49,52,53,54,50,51,55,52,50,51,60,74,78,41,97,67,55,70,70,58,49,52,52,51,51,52,51,51,54,53,50,48,51,54,57,48,50,57,53,49,42,31,64,72,52,44,103,60,59,67,48,75,66,55,52,53,54,50,51,53,52,53,54,50,51,62,57,51,64,65,50,55,72,76,77,113

Mean predicted aligned error: 13.17 Å

Secondary structure (DSSP, 8-state):
------EEEEEEGGG-GGG--SS--HHHHHHHHHHHHTSTT--EEEEEE-SSEEEEEEES--HHHHHHHHHHHTTT-S--EEEETHHHHHHHHHHHHTTTSSSTT-THHHHHHHHHHHHHHHTT---HHHHHHHHHHHHHHHHHHHHSTTTTHHHHHHHHHHHHHHHTT--SSEEEE--SHHHHHHHHHHHHTT--EEEE-SSHHHHHHHHHHHT--EE---TTGGGGSSEEEE----SS-SB-GGGS-TTS--EEEE--SS--B-GGGGGTSEEEEHHHHHHHT---HHHHHHHHHHHHHHHHHHHHHHHHHHHHHHHHHHHHHHHHHHHHHHHHHHHHHHHH----HHHHHHHHHHHHHHHHHHHHHHHHHHTTSSSPPPHHHHHHHHHHHHHHHHHHHHHTT--

Radius of gyration: 29.58 Å; Cα contacts (8 Å, |Δi|>4): 579; chains: 1; bounding box: 74×50×83 Å

Organism: NCBI:txid2823368

Sequence (407 aa):
MTRSDVFLASVTYSDLGSLYFRVVKPAQVLEIYRYISKNSEIREAAVLWTCNRFEIYFYPGTHANVQYIKGYLEGKVSGYRITHGMQAVRHLFYVASGLESMLPGENEILGQVREAWKLSEKYGMSGSIINNLFRTSIEAGKLVRSQTSIGKLRRSIAREAVDMFEEAGGRDPVLVVGAGNMGRQLVTILKERGHLVSLTNRTAEKGRKIADAFHIPSVRFEKGDWKNYASCFIAVRAENYIIEPDDLPEGSCKVIVDVSTPFAVNPEIESSAVLINLEKISERLRKTEAERRQMMEQASVILEAELRNYIRSQEDTSRSALIRRLFEISDRIVEEEMRHLKKQSSVDVRVEQNIRFAMEKERDRILSVLISSLKGGDIPWSNEDIEKFRKNLDSIHEKTVDIEKLR

Nearest PDB structures (foldseek):
  5yjl-assembly1_A  TM=7.134E-01  e=4.712E-22  Arabidopsis thaliana
  5yjl-assembly1_B  TM=6.958E-01  e=4.024E-22  Arabidopsis thaliana
  5che-assembly1_A  TM=6.696E-01  e=1.665E-21  Arabidopsis thaliana
  5che-assembly1_B  TM=6.572E-01  e=1.107E-20  Arabidopsis thaliana
  1gpj-assembly1_A-2  TM=5.823E-01  e=3.131E-21  Methanopyrus kandleri